Protein AF-0000000070242923 (afdb_homodimer)

Radius of gyration: 23.56 Å; Cα contacts (8 Å, |Δi|>4): 677; chains: 2; bounding box: 74×66×50 Å

Nearest PDB structures (foldseek):
  8t3s-assembly1_R  TM=3.507E-01  e=3.062E+00  Homo sapiens
  8zfj-assembly1_R  TM=3.403E-01  e=3.062E+00  Escherichia coli
  8gy7-assembly1_R  TM=2.812E-01  e=2.152E+00  Homo sapiens
  8t3s-assembly1_R  TM=3.509E-01  e=3.066E+00  Homo sapiens
  8zfj-assembly1_R  TM=3.403E-01  e=3.066E+00  Escherichia coli

Sequence (464 aa):
MNLRRYLESDVPRDDLPWYLAPLPAALENLALNLAWLVVAVNLAGTAFGFYYYSPQLAQTPVEMWVFVPDSPMATLFMALALASWKLGRPQQWLIALAFFGNIILGGWTVWVHLAFWEQFSYLHPAMRQFLIWSHAAMVAQAFLLHRIGDFSPWAVGAATLWYGVDTTVDYFIPVRGDLHHTFLPADREAAMFLGADALGVAAAGAVLLFVVSVYLALTTHVATLRQRSTAAMNLRRYLESDVPRDDLPWYLAPLPAALENLALNLAWLVVAVNLAGTAFGFYYYSPQLAQTPVEMWVFVPDSPMATLFMALALASWKLGRPQQWLIALAFFGNIILGGWTVWVHLAFWEQFSYLHPAMRQFLIWSHAAMVAQAFLLHRIGDFSPWAVGAATLWYGVDTTVDYFIPVRGDLHHTFLPADREAAMFLGADALGVAAAGAVLLFVVSVYLALTTHVATLRQRSTAA

Organism: Natronomonas pharaonis (strain ATCC 35678 / DSM 2160 / CIP 103997 / JCM 8858 / NBRC 14720 / NCIMB 2260 / Gabara) (NCBI:txid348780)

Secondary structure (DSSP, 8-state):
--HHHHT--SS------TTTS-S-HHHHHHHHHTHHHHHHHHHHHHHHHHHHTHHHHHTS-GGGGGGS-HHHHHHHHHHHHHHHHHTT---HHHHHHHHHHIIIIIHHHHHHHHHTTTTTTTS-HHHHHHHHHHHHHHHHHHTTGGGT----HHHHHHHHHHHHHHHHHHHT--SSSS--SPPPSS-TT-B-GGG-BHHHHHHHHHHHHHHHHHHHHHHHHHHHHHHHHHH-/--HHHHT--SS------TTTS-S-HHHHHHHHHTHHHHHHHHHHHHHHHHHHTHHHHHTS-GGGGGGS-HHHHHHHHHHHHHHHHHTT---HHHHHHHHHHIIIIIHHHHHHHHHTTTGGGGS-HHHHHHHHHHHHHHHHHHTTGGGT----HHHHHHHHHHHHHHHHHHHT--SSSS--SPPPSS-TT-B-GGG-BHHHHHHHHHHHHHHHHHHHHHHHHHHHHHHHHHH-

Foldseek 3Di:
DPLVVQQDDPQDDDPDPCVLQVDDSSVLSNCLSVVLVLLVVLQVVLVVQCVVQVVVLVVDPPVCNVLASQLSVLSNLSSVQSVCLVVPHHDLLSLLLNLLSLQQVLQLQLQQCVQCVVLCVVDDPVVSVCSNVVSVVSNNVNSSSLRRYALDPVSNVSNLVVLVVSLCCQQPNVVPDHRRHHDHSDDQQCAGPPRHGSSRSSSVSNVVSNVVSSVSRVVSNVSVVVSVVVVD/DPLVVQQDDPQDDDPDPCVLQVDDSSVLSNCLSVVLVLLVVLQVVLVVQCVVQVVVLVVDPPVCNVLASQLSVLSNLSSVQSVCLVVPHHDLLSLLLNLLSLQQVLQLQLQQCVQCVVLCVVDDPVVSVCSNVVSVVSNNVNSSSLRRYALDPVSNVSNLVVLVVSLCCQQPNVVPDHRRHHDHSDDQQCAGPPRHGSSRSSSVSNVVSNVVSSVSRVVSNVSVVVRVVVVD

InterPro domains:
  IPR009845 Protein of unknown function DUF1405 [PF07187] (45-217)
  IPR009845 Protein of unknown function DUF1405 [PTHR40042] (16-226)

Solvent-accessible surface area (backbone atoms only — not comparable to full-atom values): 23630 Å² total; per-residue (Å²): 129,70,65,67,65,41,42,51,62,89,63,66,76,81,94,60,60,56,91,69,42,70,68,56,66,47,58,47,18,35,47,60,70,38,36,70,56,52,27,49,51,22,44,52,48,18,54,52,34,51,60,69,39,43,71,58,52,74,74,42,59,75,90,54,48,88,58,45,54,55,55,22,48,14,29,39,31,40,21,51,26,54,49,30,40,77,70,72,54,54,45,40,47,43,41,27,35,12,34,41,31,14,37,23,41,12,45,30,50,36,49,47,53,60,76,37,47,73,56,48,62,83,49,56,68,67,57,50,52,48,52,37,51,55,21,48,47,32,32,56,55,29,55,50,47,69,58,68,45,58,40,45,63,68,21,42,47,53,28,48,52,54,52,50,51,44,51,30,26,27,68,22,39,25,62,62,81,55,59,36,48,75,86,63,76,57,58,54,76,38,80,47,73,50,72,11,26,40,43,24,54,52,44,41,46,41,52,52,34,46,44,49,38,55,51,50,41,44,46,45,34,48,54,52,52,51,52,54,57,68,74,99,130,69,65,68,64,40,42,50,62,89,65,67,77,79,92,60,59,56,90,69,41,69,66,55,67,48,57,48,19,34,47,60,70,39,38,68,57,52,26,49,52,23,46,53,47,19,54,52,34,51,60,70,39,43,70,59,53,74,74,42,60,74,92,54,48,86,58,44,54,54,54,20,49,15,29,38,30,41,21,50,28,53,48,30,38,77,70,73,54,56,45,39,46,43,41,28,36,13,34,40,28,15,37,23,41,12,44,30,50,36,49,46,54,61,76,37,46,74,54,48,62,84,51,56,67,67,59,49,50,47,52,37,52,56,21,48,47,32,32,56,55,28,54,48,47,68,58,68,47,56,40,43,65,70,21,42,48,53,28,48,53,53,52,50,53,43,50,30,28,26,69,22,38,24,63,63,81,55,60,36,49,72,86,63,75,57,57,52,77,38,80,46,72,48,72,10,25,41,45,23,54,53,43,40,47,40,52,52,35,46,46,48,38,56,52,51,40,44,46,45,34,48,53,52,53,52,51,54,57,68,72,98

Structure (mmCIF, N/CA/C/O backbone):
data_AF-0000000070242923-model_v1
#
loop_
_entity.id
_entity.type
_entity.pdbx_description
1 polymer 'DUF1405 family protein'
#
loop_
_atom_site.group_PDB
_atom_site.id
_atom_site.type_symbol
_atom_site.label_atom_id
_atom_site.label_alt_id
_atom_site.label_comp_id
_atom_site.label_asym_id
_atom_site.label_entity_id
_atom_site.label_seq_id
_atom_site.pdbx_PDB_ins_code
_atom_site.Cartn_x
_atom_site.Cartn_y
_atom_site.Cartn_z
_atom_site.occupancy
_atom_site.B_iso_or_equiv
_atom_site.auth_seq_id
_atom_site.auth_comp_id
_atom_site.auth_asym_id
_atom_site.auth_atom_id
_atom_site.pdbx_PDB_model_num
ATOM 1 N N . MET A 1 1 ? 14.992 36.062 25.156 1 42.72 1 MET A N 1
ATOM 2 C CA . MET A 1 1 ? 14.039 35.656 24.125 1 42.72 1 MET A CA 1
ATOM 3 C C . MET A 1 1 ? 13.086 34.594 24.656 1 42.72 1 MET A C 1
ATOM 5 O O . MET A 1 1 ? 13.516 33.531 25.156 1 42.72 1 MET A O 1
ATOM 9 N N . ASN A 1 2 ? 11.961 34.844 25.125 1 51.62 2 ASN A N 1
ATOM 10 C CA . ASN A 1 2 ? 11.023 34.031 25.906 1 51.62 2 ASN A CA 1
ATOM 11 C C . ASN A 1 2 ? 10.617 32.75 25.156 1 51.62 2 ASN A C 1
ATOM 13 O O . ASN A 1 2 ? 9.852 32.812 24.188 1 51.62 2 ASN A O 1
ATOM 17 N N . LEU A 1 3 ? 11.438 31.734 25.203 1 61.19 3 LEU A N 1
ATOM 18 C CA . LEU A 1 3 ? 11.273 30.406 24.641 1 61.19 3 LEU A CA 1
ATOM 19 C C . LEU A 1 3 ? 9.828 29.938 24.734 1 61.19 3 LEU A C 1
ATOM 21 O O . LEU A 1 3 ? 9.344 29.219 23.859 1 61.19 3 LEU A O 1
ATOM 25 N N . ARG A 1 4 ? 9.148 30.391 25.75 1 62.84 4 ARG A N 1
ATOM 26 C CA . ARG A 1 4 ? 7.766 29.984 25.984 1 62.84 4 ARG A CA 1
ATOM 27 C C . ARG A 1 4 ? 6.859 30.438 24.844 1 62.84 4 ARG A C 1
ATOM 29 O O . ARG A 1 4 ? 5.895 29.75 24.5 1 62.84 4 ARG A O 1
ATOM 36 N N . ARG A 1 5 ? 7.168 31.578 24.359 1 69.19 5 ARG A N 1
ATOM 37 C CA . ARG A 1 5 ? 6.352 32.125 23.281 1 69.19 5 ARG A CA 1
ATOM 38 C C . ARG A 1 5 ? 6.418 31.25 22.031 1 69.19 5 ARG A C 1
ATOM 40 O O . ARG A 1 5 ? 5.445 31.141 21.281 1 69.19 5 ARG A O 1
ATOM 47 N N . TYR A 1 6 ? 7.574 30.547 21.891 1 74.19 6 TYR A N 1
ATOM 48 C CA . TYR A 1 6 ? 7.773 29.703 20.719 1 74.19 6 TYR A CA 1
ATOM 49 C C . TYR A 1 6 ? 7.105 28.344 20.906 1 74.19 6 TYR A C 1
ATOM 51 O O . TYR A 1 6 ? 6.918 27.594 19.938 1 74.19 6 TYR A O 1
ATOM 59 N N . LEU A 1 7 ? 6.652 28.078 22.016 1 78.62 7 LEU A N 1
ATOM 60 C CA . LEU A 1 7 ? 6.082 26.766 22.312 1 78.62 7 LEU A CA 1
ATOM 61 C C . LEU A 1 7 ? 4.559 26.797 22.25 1 78.62 7 LEU A C 1
ATOM 63 O O . LEU A 1 7 ? 3.896 25.781 22.422 1 78.62 7 LEU A O 1
ATOM 67 N N . GLU A 1 8 ? 4.016 27.953 21.953 1 80 8 GLU A N 1
ATOM 68 C CA . GLU A 1 8 ? 2.582 28.109 21.719 1 80 8 GLU A CA 1
ATOM 69 C C . GLU A 1 8 ? 2.303 28.5 20.281 1 80 8 GLU A C 1
ATOM 71 O O . GLU A 1 8 ? 3.158 29.094 19.609 1 80 8 GLU A O 1
ATOM 76 N N . SER A 1 9 ? 1.27 28.016 19.672 1 79.62 9 SER A N 1
ATOM 77 C CA . SER A 1 9 ? 0.929 28.328 18.297 1 79.62 9 SER A CA 1
ATOM 78 C C . SER A 1 9 ? -0.563 28.609 18.141 1 79.62 9 SER A C 1
ATOM 80 O O . SER A 1 9 ? -1.382 28.047 18.875 1 79.62 9 SER A O 1
ATOM 82 N N . ASP A 1 10 ? -0.846 29.484 17.219 1 81.06 10 ASP A N 1
ATOM 83 C CA . ASP A 1 10 ? -2.238 29.781 16.891 1 81.06 10 ASP A CA 1
ATOM 84 C C . ASP A 1 10 ? -2.799 28.797 15.883 1 81.06 10 ASP A C 1
ATOM 86 O O . ASP A 1 10 ? -3.992 28.812 15.57 1 81.06 10 ASP A O 1
ATOM 90 N N . VAL A 1 11 ? -1.948 28 15.445 1 82.81 11 VAL A N 1
ATOM 91 C CA . VAL A 1 11 ? -2.404 27 14.5 1 82.81 11 VAL A CA 1
ATOM 92 C C . VAL A 1 11 ? -3.201 25.922 15.234 1 82.81 11 VAL A C 1
ATOM 94 O O . VAL A 1 11 ? -2.727 25.359 16.219 1 82.81 11 VAL A O 1
ATOM 97 N N . PRO A 1 12 ? -4.438 25.656 14.859 1 80.56 12 PRO A N 1
ATOM 98 C CA . PRO A 1 12 ? -5.281 24.672 15.547 1 80.56 12 PRO A CA 1
ATOM 99 C C . PRO A 1 12 ? -4.648 23.281 15.602 1 80.56 12 PRO A C 1
ATOM 101 O O . PRO A 1 12 ? -3.928 22.891 14.68 1 80.56 12 PRO A O 1
ATOM 104 N N . ARG A 1 13 ? -4.828 22.672 16.719 1 82.56 13 ARG A N 1
ATOM 105 C CA . ARG A 1 13 ? -4.406 21.281 16.891 1 82.56 13 ARG A CA 1
ATOM 106 C C . ARG A 1 13 ? -5.602 20.375 17.188 1 82.56 13 ARG A C 1
ATOM 108 O O . ARG A 1 13 ? -6.215 20.484 18.25 1 82.56 13 ARG A O 1
ATOM 115 N N . ASP A 1 14 ? -5.879 19.5 16.234 1 82.75 14 ASP A N 1
ATOM 116 C CA . ASP A 1 14 ? -6.957 18.531 16.438 1 82.75 14 ASP A CA 1
ATOM 117 C C . ASP A 1 14 ? -6.586 17.5 17.5 1 82.75 14 ASP A C 1
ATOM 119 O O . ASP A 1 14 ? -5.402 17.219 17.703 1 82.75 14 ASP A O 1
ATOM 123 N N . ASP A 1 15 ? -7.602 17.062 18.188 1 88.19 15 ASP A N 1
ATOM 124 C CA . ASP A 1 15 ? -7.406 15.977 19.141 1 88.19 15 ASP A CA 1
ATOM 125 C C . ASP A 1 15 ? -7.398 14.625 18.438 1 88.19 15 ASP A C 1
ATOM 127 O O . ASP A 1 15 ? -8.422 13.945 18.375 1 88.19 15 ASP A O 1
ATOM 131 N N . LEU A 1 16 ? -6.262 14.258 17.969 1 93.19 16 LEU A N 1
ATOM 132 C CA . LEU A 1 16 ? -6.078 13.016 17.219 1 93.19 16 LEU A CA 1
ATOM 133 C C . LEU A 1 16 ? -5.48 11.93 18.109 1 93.19 16 LEU A C 1
ATOM 135 O O . LEU A 1 16 ? -4.801 12.234 19.094 1 93.19 16 LEU A O 1
ATOM 139 N N . PRO A 1 17 ? -5.789 10.688 17.828 1 92.56 17 PRO A N 1
ATOM 140 C CA . PRO A 1 17 ? -5.074 9.617 18.531 1 92.56 17 PRO A CA 1
ATOM 141 C C . PRO A 1 17 ? -3.559 9.766 18.438 1 92.56 17 PRO A C 1
ATOM 143 O O . PRO A 1 17 ? -3.041 10.273 17.453 1 92.56 17 PRO A O 1
ATOM 146 N N . TRP A 1 18 ? -2.846 9.219 19.406 1 92.56 18 TRP A N 1
ATOM 147 C CA . TRP A 1 18 ? -1.409 9.438 19.531 1 92.56 18 TRP A CA 1
ATOM 148 C C . TRP A 1 18 ? -0.664 8.875 18.328 1 92.56 18 TRP A C 1
ATOM 150 O O . TRP A 1 18 ? 0.379 9.406 17.922 1 92.56 18 TRP A O 1
ATOM 160 N N . TYR A 1 19 ? -1.138 7.836 17.703 1 92.62 19 TYR A N 1
ATOM 161 C CA . TYR A 1 19 ? -0.414 7.195 16.609 1 92.62 19 TYR A CA 1
ATOM 162 C C . TYR A 1 19 ? -0.575 7.977 15.305 1 92.62 19 TYR A C 1
ATOM 164 O O . TYR A 1 19 ? 0.178 7.773 14.352 1 92.62 19 TYR A O 1
ATOM 172 N N . LEU A 1 20 ? -1.509 8.883 15.234 1 95.94 20 LEU A N 1
ATOM 173 C CA . LEU A 1 20 ? -1.699 9.766 14.086 1 95.94 20 LEU A CA 1
ATOM 174 C C . LEU A 1 20 ? -0.987 11.102 14.305 1 95.94 20 LEU A C 1
ATOM 176 O O . LEU A 1 20 ? -0.691 11.812 13.336 1 95.94 20 LEU A O 1
ATOM 180 N N . ALA A 1 21 ? -0.837 11.469 15.555 1 95.44 21 ALA A N 1
ATOM 181 C CA . ALA A 1 21 ? -0.146 12.688 15.969 1 95.44 21 ALA A CA 1
ATOM 182 C C . ALA A 1 21 ? 0.831 12.406 17.109 1 95.44 21 ALA A C 1
ATOM 184 O O . ALA A 1 21 ? 0.65 12.891 18.219 1 95.44 21 ALA A O 1
ATOM 185 N N . PRO A 1 22 ? 1.907 11.766 16.719 1 95.75 22 PRO A N 1
ATOM 186 C CA . PRO A 1 22 ? 2.805 11.258 17.75 1 95.75 22 PRO A CA 1
ATOM 187 C C . PRO A 1 22 ? 3.713 12.344 18.328 1 95.75 22 PRO A C 1
ATOM 189 O O . PRO A 1 22 ? 4.332 12.148 19.375 1 95.75 22 PRO A O 1
ATOM 192 N N . LEU A 1 23 ? 3.873 13.484 17.703 1 96.19 23 LEU A N 1
ATOM 193 C CA . LEU A 1 23 ? 4.77 14.531 18.172 1 96.19 23 LEU A CA 1
ATOM 194 C C . LEU A 1 23 ? 4.133 15.305 19.328 1 96.19 23 LEU A C 1
ATOM 196 O O . LEU A 1 23 ? 2.943 15.625 19.281 1 96.19 23 LEU A O 1
ATOM 200 N N . PRO A 1 24 ? 4.934 15.617 20.375 1 94.94 24 PRO A N 1
ATOM 201 C CA . PRO A 1 24 ? 4.41 16.516 21.406 1 94.94 24 PRO A CA 1
ATOM 202 C C . PRO A 1 24 ? 3.982 17.859 20.859 1 94.94 24 PRO A C 1
ATOM 204 O O . PRO A 1 24 ? 4.637 18.406 19.969 1 94.94 24 PRO A O 1
ATOM 207 N N . ALA A 1 25 ? 2.912 18.406 21.422 1 93.31 25 ALA A N 1
ATOM 208 C CA . ALA A 1 25 ? 2.355 19.688 20.969 1 93.31 25 ALA A CA 1
ATOM 209 C C . ALA A 1 25 ? 3.416 20.781 20.969 1 93.31 25 ALA A C 1
ATOM 211 O O . ALA A 1 25 ? 3.469 21.594 20.047 1 93.31 25 ALA A O 1
ATOM 212 N N . ALA A 1 26 ? 4.254 20.781 21.984 1 93.88 26 ALA A N 1
ATOM 213 C CA . ALA A 1 26 ? 5.289 21.797 22.109 1 93.88 26 ALA A CA 1
ATOM 214 C C . ALA A 1 26 ? 6.254 21.75 20.938 1 93.88 26 ALA A C 1
ATOM 216 O O . ALA A 1 26 ? 6.684 22.797 20.438 1 93.88 26 ALA A O 1
ATOM 217 N N . LEU A 1 27 ? 6.598 20.562 20.547 1 95.19 27 LEU A N 1
ATOM 218 C CA . LEU A 1 27 ? 7.52 20.391 19.422 1 95.19 27 LEU A CA 1
ATOM 219 C C . LEU A 1 27 ? 6.867 20.812 18.109 1 95.19 27 LEU A C 1
ATOM 221 O O . LEU A 1 27 ? 7.512 21.438 17.266 1 95.19 27 LEU A O 1
ATOM 225 N N . GLU A 1 28 ? 5.656 20.453 17.906 1 95.75 28 GLU A N 1
ATOM 226 C CA . GLU A 1 28 ? 4.926 20.891 16.719 1 95.75 28 GLU A CA 1
ATOM 227 C C . GLU A 1 28 ? 4.848 22.422 16.656 1 95.75 28 GLU A C 1
ATOM 229 O O . GLU A 1 28 ? 5.074 23.016 15.602 1 95.75 28 GLU A O 1
ATOM 234 N N . ASN A 1 29 ? 4.512 23.031 17.781 1 95.44 29 ASN A N 1
ATOM 235 C CA . ASN A 1 29 ? 4.406 24.484 17.844 1 95.44 29 ASN A CA 1
ATOM 236 C C . ASN A 1 29 ? 5.742 25.156 17.531 1 95.44 29 ASN A C 1
ATOM 238 O O . ASN A 1 29 ? 5.785 26.156 16.812 1 95.44 29 ASN A O 1
ATOM 242 N N . LEU A 1 30 ? 6.734 24.594 18.125 1 95.38 30 LEU A N 1
ATOM 243 C CA . LEU A 1 30 ? 8.07 25.125 17.859 1 95.38 30 LEU A CA 1
ATOM 244 C C . LEU A 1 30 ? 8.391 25.047 16.359 1 95.38 30 LEU A C 1
ATOM 246 O O . LEU A 1 30 ? 8.875 26.016 15.781 1 95.38 30 LEU A O 1
ATOM 250 N N . ALA A 1 31 ? 8.164 23.938 15.734 1 96.12 31 ALA A N 1
ATOM 251 C CA . ALA A 1 31 ? 8.438 23.734 14.32 1 96.12 31 ALA A CA 1
ATOM 252 C C . ALA A 1 31 ? 7.621 24.703 13.461 1 96.12 31 ALA A C 1
ATOM 254 O O . ALA A 1 31 ? 8.125 25.25 12.477 1 96.12 31 ALA A O 1
ATOM 255 N N . LEU A 1 32 ? 6.418 24.906 13.844 1 95.62 32 LEU A N 1
ATOM 256 C CA . LEU A 1 32 ? 5.543 25.797 13.094 1 95.62 32 LEU A CA 1
ATOM 257 C C . LEU A 1 32 ? 6.016 27.25 13.219 1 95.62 32 LEU A C 1
ATOM 259 O O . LEU A 1 32 ? 5.984 28 12.242 1 95.62 32 LEU A O 1
ATOM 263 N N . ASN A 1 33 ? 6.406 27.578 14.414 1 95.44 33 ASN A N 1
ATOM 264 C CA . ASN A 1 33 ? 6.906 28.938 14.641 1 95.44 33 ASN A CA 1
ATOM 265 C C . ASN A 1 33 ? 8.219 29.188 13.898 1 95.44 33 ASN A C 1
ATOM 267 O O . ASN A 1 33 ? 8.5 30.297 13.477 1 95.44 33 ASN A O 1
ATOM 271 N N . LEU A 1 34 ? 8.977 28.125 13.727 1 96.69 34 LEU A N 1
ATOM 272 C CA . LEU A 1 34 ? 10.242 28.219 13.016 1 96.69 34 LEU A CA 1
ATOM 273 C C . LEU A 1 34 ? 10.133 27.594 11.625 1 96.69 34 LEU A C 1
ATOM 275 O O . LEU A 1 34 ? 11.078 26.953 11.156 1 96.69 34 LEU A O 1
ATOM 279 N N . ALA A 1 35 ? 9.055 27.719 11.047 1 96.94 35 ALA A N 1
ATOM 280 C CA . ALA A 1 35 ? 8.742 27.016 9.805 1 96.94 35 ALA A CA 1
ATOM 281 C C . ALA A 1 35 ? 9.75 27.359 8.711 1 96.94 35 ALA A C 1
ATOM 283 O O . ALA A 1 35 ? 10.141 26.484 7.934 1 96.94 35 ALA A O 1
ATOM 284 N N . TRP A 1 36 ? 10.172 28.625 8.617 1 98.25 36 TRP A N 1
ATOM 285 C CA . TRP A 1 36 ? 11.117 29 7.574 1 98.25 36 TRP A CA 1
ATOM 286 C C . TRP A 1 36 ? 12.477 28.344 7.812 1 98.25 36 TRP A C 1
ATOM 288 O O . TRP A 1 36 ? 13.203 28.047 6.863 1 98.25 36 TRP A O 1
ATOM 298 N N . LEU A 1 37 ? 12.812 28.188 9.031 1 98.31 37 LEU A N 1
ATOM 299 C CA . LEU A 1 37 ? 14.039 27.438 9.336 1 98.31 37 LEU A CA 1
ATOM 300 C C . LEU A 1 37 ? 13.898 25.984 8.906 1 98.31 37 LEU A C 1
ATOM 302 O O . LEU A 1 37 ? 14.836 25.406 8.359 1 98.31 37 LEU A O 1
ATOM 306 N N . VAL A 1 38 ? 12.742 25.391 9.18 1 98.44 38 VAL A N 1
ATOM 307 C CA . VAL A 1 38 ? 12.484 24.016 8.766 1 98.44 38 VAL A CA 1
ATOM 308 C C . VAL A 1 38 ? 12.562 23.906 7.242 1 98.44 38 VAL A C 1
ATOM 310 O O . VAL A 1 38 ? 13.141 22.953 6.703 1 98.44 38 VAL A O 1
ATOM 313 N N . VAL A 1 39 ? 12.008 24.891 6.551 1 98.81 39 VAL A N 1
ATOM 314 C CA . VAL A 1 39 ? 12.094 24.953 5.094 1 98.81 39 VAL A CA 1
ATOM 315 C C . VAL A 1 39 ? 13.555 24.969 4.66 1 98.81 39 VAL A C 1
ATOM 317 O O . VAL A 1 39 ? 13.961 24.203 3.781 1 98.81 39 VAL A O 1
ATOM 320 N N . ALA A 1 40 ? 14.367 25.797 5.285 1 98.81 40 ALA A N 1
ATOM 321 C CA . ALA A 1 40 ? 15.781 25.938 4.93 1 98.81 40 ALA A CA 1
ATOM 322 C C . ALA A 1 40 ? 16.531 24.625 5.148 1 98.81 40 ALA A C 1
ATOM 324 O O . ALA A 1 40 ? 17.359 24.234 4.324 1 98.81 40 ALA A O 1
ATOM 325 N N . VAL A 1 41 ? 16.266 24 6.242 1 98.56 41 VAL A N 1
ATOM 326 C CA . VAL A 1 41 ? 16.906 22.734 6.566 1 98.56 41 VAL A CA 1
ATOM 327 C C . VAL A 1 41 ? 16.531 21.688 5.527 1 98.56 41 VAL A C 1
ATOM 329 O O . VAL A 1 41 ? 17.391 20.922 5.07 1 98.56 41 VAL A O 1
ATOM 332 N N . ASN A 1 42 ? 15.289 21.594 5.121 1 98.88 42 ASN A N 1
ATOM 333 C CA . ASN A 1 42 ? 14.852 20.641 4.102 1 98.88 42 ASN A CA 1
ATOM 334 C C . ASN A 1 42 ? 15.477 20.953 2.744 1 98.88 42 ASN A C 1
ATOM 336 O O . ASN A 1 42 ? 15.844 20.047 2.004 1 98.88 42 ASN A O 1
ATOM 340 N N . LEU A 1 43 ? 15.617 22.234 2.416 1 98.81 43 LEU A N 1
ATOM 341 C CA . LEU A 1 43 ? 16.25 22.609 1.158 1 98.81 43 LEU A CA 1
ATOM 342 C C . LEU A 1 43 ? 17.734 22.234 1.169 1 98.81 43 LEU A C 1
ATOM 344 O O . LEU A 1 43 ? 18.266 21.797 0.151 1 98.81 43 LEU A O 1
ATOM 348 N N . ALA A 1 44 ? 18.391 22.5 2.324 1 98.56 44 ALA A N 1
ATOM 349 C CA . ALA A 1 44 ? 19.766 22.062 2.469 1 98.56 44 ALA A CA 1
ATOM 350 C C . ALA A 1 44 ? 19.891 20.547 2.289 1 98.56 44 ALA A C 1
ATOM 352 O O . ALA A 1 44 ? 20.812 20.062 1.625 1 98.56 44 ALA A O 1
ATOM 353 N N . GLY A 1 45 ? 18.953 19.812 2.914 1 97.94 45 GLY A N 1
ATOM 354 C CA . GLY A 1 45 ? 18.922 18.375 2.715 1 97.94 45 GLY A CA 1
ATOM 355 C C . GLY A 1 45 ? 18.672 17.969 1.27 1 97.94 45 GLY A C 1
ATOM 356 O O . GLY A 1 45 ? 19.266 17.016 0.777 1 97.94 45 GLY A O 1
ATOM 357 N N . THR A 1 46 ? 17.797 18.672 0.58 1 98.62 46 THR A N 1
ATOM 358 C CA . THR A 1 46 ? 17.531 18.438 -0.835 1 98.62 46 THR A CA 1
ATOM 359 C C . THR A 1 46 ? 18.797 18.594 -1.661 1 98.62 46 THR A C 1
ATOM 361 O O . THR A 1 46 ? 19.156 17.719 -2.447 1 98.62 46 THR A O 1
ATOM 364 N N . ALA A 1 47 ? 19.5 19.688 -1.434 1 98.19 47 ALA A N 1
ATOM 365 C CA . ALA A 1 47 ? 20.734 19.953 -2.166 1 98.19 47 ALA A CA 1
ATOM 366 C C . ALA A 1 47 ? 21.781 18.859 -1.898 1 98.19 47 ALA A C 1
ATOM 368 O O . ALA A 1 47 ? 22.391 18.344 -2.83 1 98.19 47 ALA A O 1
ATOM 369 N N . PHE A 1 48 ? 21.969 18.578 -0.655 1 96.56 48 PHE A N 1
ATOM 370 C CA . PHE A 1 48 ? 22.906 17.516 -0.285 1 96.56 48 PHE A CA 1
ATOM 371 C C . PHE A 1 48 ? 22.5 16.188 -0.911 1 96.56 48 PHE A C 1
ATOM 373 O O . PHE A 1 48 ? 23.359 15.422 -1.362 1 96.56 48 PHE A O 1
ATOM 380 N N . GLY A 1 49 ? 21.219 15.922 -0.895 1 96.25 49 GLY A N 1
ATOM 381 C CA . GLY A 1 49 ? 20.734 14.688 -1.479 1 96.25 49 GLY A CA 1
ATOM 382 C C . GLY A 1 49 ? 21.016 14.57 -2.963 1 96.25 49 GLY A C 1
ATOM 383 O O . GLY A 1 49 ? 21.453 13.516 -3.434 1 96.25 49 GLY A O 1
ATOM 384 N N . PHE A 1 50 ? 20.734 15.633 -3.693 1 97.12 50 PHE A N 1
ATOM 385 C CA . PHE A 1 50 ? 21.031 15.609 -5.121 1 97.12 50 PHE A CA 1
ATOM 386 C C . PHE A 1 50 ? 22.516 15.375 -5.367 1 97.12 50 PHE A C 1
ATOM 388 O O . PHE A 1 50 ? 22.906 14.672 -6.301 1 97.12 50 PHE A O 1
ATOM 395 N N . TYR A 1 51 ? 23.328 15.984 -4.543 1 96.06 51 TYR A N 1
ATOM 396 C CA . TYR A 1 51 ? 24.75 15.727 -4.621 1 96.06 51 TYR A CA 1
ATOM 397 C C . TYR A 1 51 ? 25.062 14.258 -4.348 1 96.06 51 TYR A C 1
ATOM 399 O O . TYR A 1 51 ? 25.828 13.633 -5.082 1 96.06 51 TYR A O 1
ATOM 407 N N . TYR A 1 52 ? 24.453 13.703 -3.307 1 93.44 52 TYR A N 1
ATOM 408 C CA . TYR A 1 52 ? 24.656 12.312 -2.912 1 93.44 52 TYR A CA 1
ATOM 409 C C . TYR A 1 52 ? 24.266 11.367 -4.039 1 93.44 52 TYR A C 1
ATOM 411 O O . TYR A 1 52 ? 24.891 10.32 -4.227 1 93.44 52 TYR A O 1
ATOM 419 N N . TYR A 1 53 ? 23.234 11.703 -4.828 1 96.88 53 TYR A N 1
ATOM 420 C CA . TYR A 1 53 ? 22.688 10.836 -5.859 1 96.88 53 TYR A CA 1
ATOM 421 C C . TYR A 1 53 ? 23.422 11.023 -7.184 1 96.88 53 TYR A C 1
ATOM 423 O O . TYR A 1 53 ? 23.125 10.336 -8.164 1 96.88 53 TYR A O 1
ATOM 431 N N . SER A 1 54 ? 24.406 11.875 -7.281 1 97.25 54 SER A N 1
ATOM 432 C CA . SER A 1 54 ? 25.047 12.242 -8.539 1 97.25 54 SER A CA 1
ATOM 433 C C . SER A 1 54 ? 25.641 11.016 -9.227 1 97.25 54 SER A C 1
ATOM 435 O O . SER A 1 54 ? 25.5 10.844 -10.438 1 97.25 54 SER A O 1
ATOM 437 N N . PRO A 1 55 ? 26.328 10.086 -8.516 1 96.94 55 PRO A N 1
ATOM 438 C CA . PRO A 1 55 ? 26.844 8.898 -9.203 1 96.94 55 PRO A CA 1
ATOM 439 C C . PRO A 1 55 ? 25.734 8.031 -9.789 1 96.94 55 PRO A C 1
ATOM 441 O O . PRO A 1 55 ? 25.891 7.496 -10.898 1 96.94 55 PRO A O 1
ATOM 444 N N . GLN A 1 56 ? 24.641 7.875 -9.055 1 97.44 56 GLN A N 1
ATOM 445 C CA . GLN A 1 56 ? 23.547 7.07 -9.57 1 97.44 56 GLN A CA 1
ATOM 446 C C . GLN A 1 56 ? 22.891 7.75 -10.773 1 97.44 56 GLN A C 1
ATOM 448 O O . GLN A 1 56 ? 22.516 7.082 -11.742 1 97.44 56 GLN A O 1
ATOM 453 N N . LEU A 1 57 ? 22.688 9.039 -10.672 1 98 57 LEU A N 1
ATOM 454 C CA . LEU A 1 57 ? 22.125 9.789 -11.789 1 98 57 LEU A CA 1
ATOM 455 C C . LEU A 1 57 ? 22.984 9.633 -13.039 1 98 57 LEU A C 1
ATOM 457 O O . LEU A 1 57 ? 22.469 9.453 -14.141 1 98 57 LEU A O 1
ATOM 461 N N . ALA A 1 58 ? 24.266 9.609 -12.883 1 97.69 58 ALA A N 1
ATOM 462 C CA . ALA A 1 58 ? 25.203 9.508 -14 1 97.69 58 ALA A CA 1
ATOM 463 C C . ALA A 1 58 ? 25.078 8.156 -14.695 1 97.69 58 ALA A C 1
ATOM 465 O O . ALA A 1 58 ? 25.391 8.031 -15.883 1 97.69 58 ALA A O 1
ATOM 466 N N . GLN A 1 59 ? 24.578 7.145 -13.969 1 97.25 59 GLN A N 1
ATOM 467 C CA . GLN A 1 59 ? 24.469 5.797 -14.516 1 97.25 59 GLN A CA 1
ATOM 468 C C . GLN A 1 59 ? 23.047 5.477 -14.938 1 97.25 59 GLN A C 1
ATOM 470 O O . GLN A 1 59 ? 22.75 4.355 -15.352 1 97.25 59 GLN A O 1
ATOM 475 N N . THR A 1 60 ? 22.109 6.457 -14.828 1 97.81 60 THR A N 1
ATOM 476 C CA . THR A 1 60 ? 20.703 6.258 -15.117 1 97.81 60 THR A CA 1
ATOM 477 C C . THR A 1 60 ? 20.281 7.016 -16.375 1 97.81 60 THR A C 1
ATOM 479 O O . THR A 1 60 ? 20.656 8.18 -16.547 1 97.81 60 THR A O 1
ATOM 482 N N . PRO A 1 61 ? 19.562 6.375 -17.312 1 97.69 61 PRO A N 1
ATOM 483 C CA . PRO A 1 61 ? 19.031 7.133 -18.453 1 97.69 61 PRO A CA 1
ATOM 484 C C . PRO A 1 61 ? 18.281 8.391 -18.031 1 97.69 61 PRO A C 1
ATOM 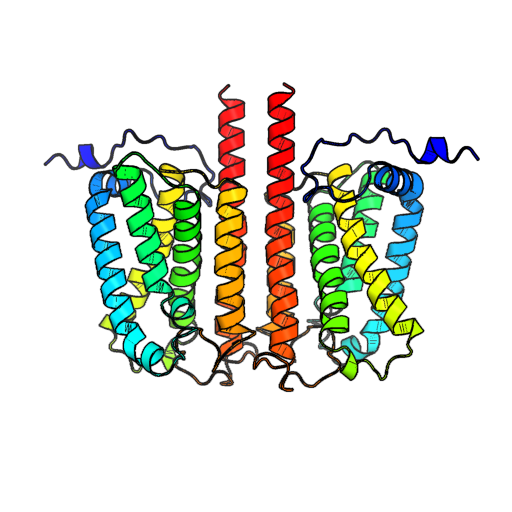486 O O . PRO A 1 61 ? 17.516 8.352 -17.062 1 97.69 61 PRO A O 1
ATOM 489 N N . VAL A 1 62 ? 18.453 9.406 -18.719 1 97.5 62 VAL A N 1
ATOM 490 C CA . VAL A 1 62 ? 17.953 10.734 -18.359 1 97.5 62 VAL A CA 1
ATOM 491 C C . VAL A 1 62 ? 16.438 10.695 -18.234 1 97.5 62 VAL A C 1
ATOM 493 O O . VAL A 1 62 ? 15.859 11.375 -17.391 1 97.5 62 VAL A O 1
ATOM 496 N N . GLU A 1 63 ? 15.789 9.836 -19.078 1 96.69 63 GLU A N 1
ATOM 497 C CA . GLU A 1 63 ? 14.336 9.758 -19.078 1 96.69 63 GLU A CA 1
ATOM 498 C C . GLU A 1 63 ? 13.812 9.25 -17.734 1 96.69 63 GLU A C 1
ATOM 500 O O . GLU A 1 63 ? 12.648 9.461 -17.391 1 96.69 63 GLU A O 1
ATOM 505 N N . MET A 1 64 ? 14.695 8.57 -16.953 1 97.88 64 MET A N 1
ATOM 506 C CA . MET A 1 64 ? 14.258 7.965 -15.695 1 97.88 64 MET A CA 1
ATOM 507 C C . MET A 1 64 ? 14.766 8.766 -14.5 1 97.88 64 MET A C 1
ATOM 509 O O . MET A 1 64 ? 14.516 8.391 -13.352 1 97.88 64 MET A O 1
ATOM 513 N N . TRP A 1 65 ? 15.367 9.961 -14.656 1 97.94 65 TRP A N 1
ATOM 514 C CA . TRP A 1 65 ? 16.031 10.742 -13.609 1 97.94 65 TRP A CA 1
ATOM 515 C C . TRP A 1 65 ? 15.039 11.148 -12.523 1 97.94 65 TRP A C 1
ATOM 517 O O . TRP A 1 65 ? 15.391 11.227 -11.344 1 97.94 65 TRP A O 1
ATOM 527 N N . VAL A 1 66 ? 13.82 11.328 -12.898 1 96.69 66 VAL A N 1
ATOM 528 C CA . VAL A 1 66 ? 12.828 11.828 -11.961 1 96.69 66 VAL A CA 1
ATOM 529 C C . VAL A 1 66 ? 12.578 10.789 -10.867 1 96.69 66 VAL A C 1
ATOM 531 O O . VAL A 1 66 ? 12.156 11.125 -9.758 1 96.69 66 VAL A O 1
ATOM 534 N N . PHE A 1 67 ? 12.93 9.516 -11.086 1 97.62 67 PHE A N 1
ATOM 535 C CA . PHE A 1 67 ? 12.625 8.43 -10.156 1 97.62 67 PHE A CA 1
ATOM 536 C C . PHE A 1 67 ? 13.836 8.086 -9.305 1 97.62 67 PHE A C 1
ATOM 538 O O . PHE A 1 67 ? 13.773 7.191 -8.461 1 97.62 67 PHE A O 1
ATOM 545 N N . VAL A 1 68 ? 14.938 8.859 -9.398 1 97.44 68 VAL A N 1
ATOM 546 C CA . VAL A 1 68 ? 16.188 8.477 -8.758 1 97.44 68 VAL A CA 1
ATOM 547 C C . VAL A 1 68 ? 16.328 9.203 -7.418 1 97.44 68 VAL A C 1
ATOM 549 O O . VAL A 1 68 ? 16.547 8.578 -6.379 1 97.44 68 VAL A O 1
ATOM 552 N N . PRO A 1 69 ? 16.188 10.555 -7.344 1 96.44 69 PRO A N 1
ATOM 553 C CA . PRO A 1 69 ? 16.406 11.273 -6.086 1 96.44 69 PRO A CA 1
ATOM 554 C C . PRO A 1 69 ? 15.219 11.172 -5.129 1 96.44 69 PRO A C 1
ATOM 556 O O . PRO A 1 69 ? 14.477 12.141 -4.953 1 96.44 69 PRO A O 1
ATOM 559 N N . ASP A 1 70 ? 15.18 10.078 -4.41 1 95.56 70 ASP A N 1
ATOM 560 C CA . ASP A 1 70 ? 14.039 9.773 -3.557 1 95.56 70 ASP A CA 1
ATOM 561 C C . ASP A 1 70 ? 13.984 10.711 -2.355 1 95.56 70 ASP A C 1
ATOM 563 O O . ASP A 1 70 ? 13.156 11.625 -2.314 1 95.56 70 ASP A O 1
ATOM 567 N N . SER A 1 71 ? 14.977 10.648 -1.486 1 96.44 71 SER A N 1
ATOM 568 C CA . SER A 1 71 ? 14.914 11.43 -0.259 1 96.44 71 SER A CA 1
ATOM 569 C C . SER A 1 71 ? 15 12.93 -0.555 1 96.44 71 SER A C 1
ATOM 571 O O . SER A 1 71 ? 14.273 13.727 0.042 1 96.44 71 SER A O 1
ATOM 573 N N . PRO A 1 72 ? 15.812 13.383 -1.563 1 97.62 72 PRO A N 1
ATOM 574 C CA . PRO A 1 72 ? 15.828 14.812 -1.878 1 97.62 72 PRO A CA 1
ATOM 575 C C . PRO A 1 72 ? 14.469 15.336 -2.344 1 97.62 72 PRO A C 1
ATOM 577 O O . PRO A 1 72 ? 14.094 16.453 -2.014 1 97.62 72 PRO A O 1
ATOM 580 N N . MET A 1 73 ? 13.773 14.57 -3.123 1 98.19 73 MET A N 1
ATOM 581 C CA . MET A 1 73 ? 12.445 15.008 -3.551 1 98.19 73 MET A CA 1
ATOM 582 C C . MET A 1 73 ? 11.492 15.07 -2.367 1 98.19 73 MET A C 1
ATOM 584 O O . MET A 1 73 ? 10.641 15.953 -2.297 1 98.19 73 MET A O 1
ATOM 588 N N . ALA A 1 74 ? 11.609 14.117 -1.484 1 98.56 74 ALA A N 1
ATOM 589 C CA . ALA A 1 74 ? 10.766 14.117 -0.294 1 98.56 74 ALA A CA 1
ATOM 590 C C . ALA A 1 74 ? 10.992 15.367 0.545 1 98.56 74 ALA A C 1
ATOM 592 O O . ALA A 1 74 ? 10.031 16.016 0.99 1 98.56 74 ALA A O 1
ATOM 593 N N . THR A 1 75 ? 12.25 15.742 0.812 1 98.75 75 THR A N 1
ATOM 594 C CA . THR A 1 75 ? 12.547 16.938 1.598 1 98.75 75 THR A CA 1
ATOM 595 C C . THR A 1 75 ? 12.156 18.203 0.835 1 98.75 75 THR A C 1
ATOM 597 O O . THR A 1 75 ? 11.75 19.188 1.438 1 98.75 75 THR A O 1
ATOM 600 N N . LEU A 1 76 ? 12.297 18.125 -0.49 1 98.88 76 LEU A N 1
ATOM 601 C CA . LEU A 1 76 ? 11.828 19.25 -1.288 1 98.88 76 LEU A CA 1
ATOM 602 C C . LEU A 1 76 ? 10.32 19.438 -1.138 1 98.88 76 LEU A C 1
ATOM 604 O O . LEU A 1 76 ? 9.844 20.562 -0.967 1 98.88 76 LEU A O 1
ATOM 608 N N . PHE A 1 77 ? 9.578 18.344 -1.231 1 98.88 77 PHE A N 1
ATOM 609 C CA . PHE A 1 77 ? 8.133 18.406 -1.053 1 98.88 77 PHE A CA 1
ATOM 610 C C . PHE A 1 77 ? 7.785 18.969 0.321 1 98.88 77 PHE A C 1
ATOM 612 O O . PHE A 1 77 ? 6.84 19.75 0.458 1 98.88 77 PHE A O 1
ATOM 619 N N . MET A 1 78 ? 8.516 18.594 1.35 1 98.81 78 MET A N 1
ATOM 620 C CA . MET A 1 78 ? 8.297 19.109 2.695 1 98.81 78 MET A CA 1
ATOM 621 C C . MET A 1 78 ? 8.516 20.625 2.738 1 98.81 78 MET A C 1
ATOM 623 O O . MET A 1 78 ? 7.688 21.359 3.271 1 98.81 78 MET A O 1
ATOM 627 N N . ALA A 1 79 ? 9.656 21.031 2.168 1 98.88 79 ALA A N 1
ATOM 628 C CA . ALA A 1 79 ? 9.969 22.469 2.127 1 98.88 79 ALA A CA 1
ATOM 629 C C . ALA A 1 79 ? 8.883 23.25 1.405 1 98.88 79 ALA A C 1
ATOM 631 O O . ALA A 1 79 ? 8.414 24.281 1.901 1 98.88 79 ALA A O 1
ATOM 632 N N . LEU A 1 80 ? 8.43 22.734 0.3 1 98.88 80 LEU A N 1
ATOM 633 C CA . LEU A 1 80 ? 7.438 23.438 -0.513 1 98.88 80 LEU A CA 1
ATOM 634 C C . LEU A 1 80 ? 6.078 23.438 0.173 1 98.88 80 LEU A C 1
ATOM 636 O O . LEU A 1 80 ? 5.324 24.406 0.071 1 98.88 80 LEU A O 1
ATOM 640 N N . ALA A 1 81 ? 5.746 22.344 0.834 1 98.62 81 ALA A N 1
ATOM 641 C CA . ALA A 1 81 ? 4.488 22.281 1.575 1 98.62 81 ALA A CA 1
ATOM 642 C C . ALA A 1 81 ? 4.449 23.328 2.682 1 98.62 81 ALA A C 1
ATOM 644 O O . ALA A 1 81 ? 3.477 24.078 2.797 1 98.62 81 ALA A O 1
ATOM 645 N N . LEU A 1 82 ? 5.484 23.422 3.463 1 98.38 82 LEU A N 1
ATOM 646 C CA . LEU A 1 82 ? 5.551 24.375 4.555 1 98.38 82 LEU A CA 1
ATOM 647 C C . LEU A 1 82 ? 5.57 25.812 4.016 1 98.38 82 LEU A C 1
ATOM 649 O O . LEU A 1 82 ? 4.902 26.688 4.559 1 98.38 82 LEU A O 1
ATOM 653 N N . ALA A 1 83 ? 6.348 26 2.949 1 98.56 83 ALA A N 1
ATOM 654 C CA . ALA A 1 83 ? 6.414 27.328 2.348 1 98.56 83 ALA A CA 1
ATOM 655 C C . ALA A 1 83 ? 5.051 27.766 1.824 1 98.56 83 ALA A C 1
ATOM 657 O O . ALA A 1 83 ? 4.637 28.906 2.023 1 98.56 83 ALA A O 1
ATOM 658 N N . SER A 1 84 ? 4.395 26.828 1.111 1 98 84 SER A N 1
ATOM 659 C CA . SER A 1 84 ? 3.074 27.156 0.581 1 98 84 SER A CA 1
ATOM 660 C C . SER A 1 84 ? 2.107 27.531 1.698 1 98 84 SER A C 1
ATOM 662 O O . SER A 1 84 ? 1.291 28.438 1.538 1 98 84 SER A O 1
ATOM 664 N N . TRP A 1 85 ? 2.166 26.812 2.77 1 97.12 85 TRP A N 1
ATOM 665 C CA . TRP A 1 85 ? 1.337 27.125 3.932 1 97.12 85 TRP A CA 1
ATOM 666 C C . TRP A 1 85 ? 1.692 28.484 4.508 1 97.12 85 TRP A C 1
ATOM 668 O O . TRP A 1 85 ? 0.806 29.297 4.793 1 97.12 85 TRP A O 1
ATOM 678 N N . LYS A 1 86 ? 2.971 28.844 4.672 1 97 86 LYS A N 1
ATOM 679 C CA . LYS A 1 86 ? 3.432 30.109 5.23 1 97 86 LYS A CA 1
ATOM 680 C C . LYS A 1 86 ? 3.047 31.281 4.328 1 97 86 LYS A C 1
ATOM 682 O O . LYS A 1 86 ? 2.867 32.406 4.805 1 97 86 LYS A O 1
ATOM 687 N N . LEU A 1 87 ? 2.914 30.953 3.117 1 97.38 87 LEU A N 1
ATOM 688 C CA . LEU A 1 87 ? 2.562 31.984 2.148 1 97.38 87 LEU A CA 1
ATOM 689 C C . LEU A 1 87 ? 1.05 32.094 2 1 97.38 87 LEU A C 1
ATOM 691 O O . LEU A 1 87 ? 0.56 32.844 1.156 1 97.38 87 LEU A O 1
ATOM 695 N N . GLY A 1 88 ? 0.274 31.328 2.689 1 95.88 88 GLY A N 1
ATOM 696 C CA . GLY A 1 88 ? -1.171 31.484 2.775 1 95.88 88 GLY A CA 1
ATOM 697 C C . GLY A 1 88 ? -1.913 30.656 1.732 1 95.88 88 GLY A C 1
ATOM 698 O O . GLY A 1 88 ? -3.109 30.859 1.515 1 95.88 88 GLY A O 1
ATOM 699 N N . ARG A 1 89 ? -1.23 29.828 1.062 1 96.25 89 ARG A N 1
ATOM 700 C CA . ARG A 1 89 ? -1.854 29.031 0.01 1 96.25 89 ARG A CA 1
ATOM 701 C C . ARG A 1 89 ? -1.479 27.562 0.144 1 96.25 89 ARG A C 1
ATOM 703 O O . ARG A 1 89 ? -0.898 26.984 -0.774 1 96.25 89 ARG A O 1
ATOM 710 N N . PRO A 1 90 ? -1.847 26.969 1.242 1 96.19 90 PRO A N 1
ATOM 711 C CA . PRO A 1 90 ? -1.487 25.562 1.416 1 96.19 90 PRO A CA 1
ATOM 712 C C . PRO A 1 90 ? -2.07 24.672 0.327 1 96.19 90 PRO A C 1
ATOM 714 O O . PRO A 1 90 ? -3.221 24.844 -0.081 1 96.19 90 PRO A O 1
ATOM 717 N N . GLN A 1 91 ? -1.258 23.797 -0.226 1 96.44 91 GLN A N 1
ATOM 718 C CA . GLN A 1 91 ? -1.647 22.859 -1.267 1 96.44 91 GLN A CA 1
ATOM 719 C C . GLN A 1 91 ? -1.77 21.438 -0.707 1 96.44 91 GLN A C 1
ATOM 721 O O . GLN A 1 91 ? -0.763 20.812 -0.376 1 96.44 91 GLN A O 1
ATOM 726 N N . GLN A 1 92 ? -2.965 20.859 -0.772 1 96.75 92 GLN A N 1
ATOM 727 C CA . GLN A 1 92 ? -3.215 19.578 -0.137 1 96.75 92 GLN A CA 1
ATOM 728 C C . GLN A 1 92 ? -2.424 18.453 -0.819 1 96.75 92 GLN A C 1
ATOM 730 O O . GLN A 1 92 ? -1.93 17.547 -0.155 1 96.75 92 GLN A O 1
ATOM 735 N N . TRP A 1 93 ? -2.385 18.5 -2.184 1 97.56 93 TRP A N 1
ATOM 736 C CA . TRP A 1 93 ? -1.645 17.469 -2.889 1 97.56 93 TRP A CA 1
ATOM 737 C C . TRP A 1 93 ? -0.161 17.516 -2.537 1 97.56 93 TRP A C 1
ATOM 739 O O . TRP A 1 93 ? 0.493 16.484 -2.422 1 97.56 93 TRP A O 1
ATOM 749 N N . LEU A 1 94 ? 0.396 18.703 -2.346 1 98.19 94 LEU A N 1
ATOM 750 C CA . LEU A 1 94 ? 1.789 18.875 -1.95 1 98.19 94 LEU A CA 1
ATOM 751 C C . LEU A 1 94 ? 2.02 18.359 -0.536 1 98.19 94 LEU A C 1
ATOM 753 O O . LEU A 1 94 ? 3.037 17.719 -0.263 1 98.19 94 LEU A O 1
ATOM 757 N N . ILE A 1 95 ? 1.063 18.625 0.31 1 98.5 95 ILE A N 1
ATOM 758 C CA . ILE A 1 95 ? 1.122 18.172 1.699 1 98.5 95 ILE A CA 1
ATOM 759 C C . ILE A 1 95 ? 1.081 16.656 1.758 1 98.5 95 ILE A C 1
ATOM 761 O O . ILE A 1 95 ? 1.856 16.031 2.488 1 98.5 95 ILE A O 1
ATOM 765 N N . ALA A 1 96 ? 0.225 16.031 0.917 1 98.81 96 ALA A N 1
ATOM 766 C CA . ALA A 1 96 ? 0.149 14.578 0.87 1 98.81 96 ALA A CA 1
ATOM 767 C C . ALA A 1 96 ? 1.44 13.977 0.318 1 98.81 96 ALA A C 1
ATOM 769 O O . ALA A 1 96 ? 1.946 12.984 0.847 1 98.81 96 ALA A O 1
ATOM 770 N N . LEU A 1 97 ? 1.996 14.57 -0.739 1 98.88 97 LEU A N 1
ATOM 771 C CA . LEU A 1 97 ? 3.254 14.102 -1.31 1 98.88 97 LEU A CA 1
ATOM 772 C C . LEU A 1 97 ? 4.379 14.18 -0.281 1 98.88 97 LEU A C 1
ATOM 774 O O . LEU A 1 97 ? 5.191 13.258 -0.177 1 98.88 97 LEU A O 1
ATOM 778 N N . ALA A 1 98 ? 4.414 15.297 0.452 1 98.88 98 ALA A N 1
ATOM 779 C CA . ALA A 1 98 ? 5.426 15.477 1.49 1 98.88 98 ALA A CA 1
ATOM 780 C C . ALA A 1 98 ? 5.266 14.438 2.598 1 98.88 98 ALA A C 1
ATOM 782 O O . ALA A 1 98 ? 6.254 13.859 3.064 1 98.88 98 ALA A O 1
ATOM 783 N N . PHE A 1 99 ? 4.051 14.227 3.004 1 98.94 99 PHE A N 1
ATOM 784 C CA . PHE A 1 99 ? 3.773 13.258 4.062 1 98.94 99 PHE A CA 1
ATOM 785 C C . PHE A 1 99 ? 4.246 11.867 3.658 1 98.94 99 PHE A C 1
ATOM 787 O O . PHE A 1 99 ? 5.008 11.227 4.387 1 98.94 99 PHE A O 1
ATOM 794 N N . PHE A 1 100 ? 3.861 11.359 2.447 1 98.94 100 PHE A N 1
ATOM 795 C CA . PHE A 1 100 ? 4.266 10.055 1.931 1 98.94 100 PHE A CA 1
ATOM 796 C C . PHE A 1 100 ? 5.781 9.969 1.806 1 98.94 100 PHE A C 1
ATOM 798 O O . PHE A 1 100 ? 6.395 9.031 2.316 1 98.94 100 PHE A O 1
ATOM 805 N N . GLY A 1 101 ? 6.309 10.953 1.156 1 98.81 101 GLY A N 1
ATOM 806 C CA . GLY A 1 101 ? 7.734 10.914 0.864 1 98.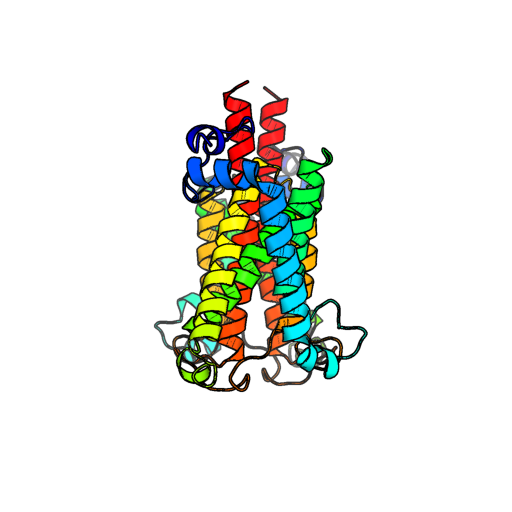81 101 GLY A CA 1
ATOM 807 C C . GLY A 1 101 ? 8.594 10.82 2.107 1 98.81 101 GLY A C 1
ATOM 808 O O . GLY A 1 101 ? 9.539 10.031 2.158 1 98.81 101 GLY A O 1
ATOM 809 N N . ASN A 1 102 ? 8.281 11.664 3.049 1 98.94 102 ASN A N 1
ATOM 810 C CA . ASN A 1 102 ? 9.102 11.688 4.258 1 98.94 102 ASN A CA 1
ATOM 811 C C . ASN A 1 102 ? 8.938 10.406 5.066 1 98.94 102 ASN A C 1
ATOM 813 O O . ASN A 1 102 ? 9.898 9.922 5.672 1 98.94 102 ASN A O 1
ATOM 817 N N . ILE A 1 103 ? 7.754 9.805 5.066 1 98.88 103 ILE A N 1
ATOM 818 C CA . ILE A 1 103 ? 7.559 8.555 5.789 1 98.88 103 ILE A CA 1
ATOM 819 C C . ILE A 1 103 ? 8.234 7.41 5.031 1 98.88 103 ILE A C 1
ATOM 821 O O . ILE A 1 103 ? 8.992 6.633 5.617 1 98.88 103 ILE A O 1
ATOM 825 N N . ILE A 1 104 ? 8.016 7.305 3.736 1 98.88 104 ILE A N 1
ATOM 826 C CA . ILE A 1 104 ? 8.5 6.184 2.941 1 98.88 104 ILE A CA 1
ATOM 827 C C . ILE A 1 104 ? 10.023 6.242 2.848 1 98.88 104 ILE A C 1
ATOM 829 O O . ILE A 1 104 ? 10.711 5.297 3.242 1 98.88 104 ILE A O 1
ATOM 833 N N . LEU A 1 105 ? 10.523 7.371 2.41 1 98.69 105 LEU A N 1
ATOM 834 C CA . LEU A 1 105 ? 11.938 7.438 2.051 1 98.69 105 LEU A CA 1
ATOM 835 C C . LEU A 1 105 ? 12.797 7.699 3.281 1 98.69 105 LEU A C 1
ATOM 837 O O . LEU A 1 105 ? 13.93 7.227 3.361 1 98.69 105 LEU A O 1
ATOM 841 N N . GLY A 1 106 ? 12.258 8.484 4.238 1 98.81 106 GLY A N 1
ATOM 842 C CA . GLY A 1 106 ? 12.938 8.57 5.523 1 98.81 106 GLY A CA 1
ATOM 843 C C . GLY A 1 106 ? 12.992 7.246 6.262 1 98.81 106 GLY A C 1
ATOM 844 O O . GLY A 1 106 ? 14.062 6.805 6.668 1 98.81 106 GLY A O 1
ATOM 845 N N . GLY A 1 107 ? 11.789 6.625 6.379 1 98.88 107 GLY A N 1
ATOM 846 C CA . GLY A 1 107 ? 11.719 5.336 7.047 1 98.88 107 GLY A CA 1
ATOM 847 C C . GLY A 1 107 ? 12.539 4.262 6.355 1 98.88 107 GLY A C 1
ATOM 848 O O . GLY A 1 107 ? 13.164 3.432 7.02 1 98.88 107 GLY A O 1
ATOM 849 N N . TRP A 1 108 ? 12.531 4.242 5.066 1 98.81 108 TRP A N 1
ATOM 850 C CA . TRP A 1 108 ? 13.266 3.256 4.281 1 98.81 108 TRP A CA 1
ATOM 851 C C . TRP A 1 108 ? 14.766 3.367 4.539 1 98.81 108 TRP A C 1
ATOM 853 O O . TRP A 1 108 ? 15.453 2.354 4.672 1 98.81 108 TRP A O 1
ATOM 863 N N . THR A 1 109 ? 15.281 4.598 4.57 1 98.62 109 THR A N 1
ATOM 864 C CA . THR A 1 109 ? 16.703 4.797 4.805 1 98.62 109 THR A CA 1
ATOM 865 C C . THR A 1 109 ? 17.109 4.285 6.184 1 98.62 109 THR A C 1
ATOM 867 O O . THR A 1 109 ? 18.125 3.615 6.332 1 98.62 109 THR A O 1
ATOM 870 N N . VAL A 1 110 ? 16.297 4.594 7.168 1 98.81 110 VAL A N 1
ATOM 871 C CA . VAL A 1 110 ? 16.547 4.066 8.5 1 98.81 110 VAL A CA 1
ATOM 872 C C . VAL A 1 110 ? 16.5 2.543 8.477 1 98.81 110 VAL A C 1
ATOM 874 O O . VAL A 1 110 ? 17.406 1.877 9 1 98.81 110 VAL A O 1
ATOM 877 N N . TRP A 1 111 ? 15.523 1.969 7.836 1 98.75 111 TRP A N 1
ATOM 878 C CA . TRP A 1 111 ? 15.328 0.526 7.723 1 98.75 111 TRP A CA 1
ATOM 879 C C . TRP A 1 111 ? 16.547 -0.132 7.07 1 98.75 111 TRP A C 1
ATOM 881 O O . TRP A 1 111 ? 17.094 -1.104 7.598 1 98.75 111 TRP A O 1
ATOM 891 N N . VAL A 1 112 ? 17.016 0.391 5.98 1 98.38 112 VAL A N 1
ATOM 892 C CA . VAL A 1 112 ? 18.094 -0.225 5.219 1 98.38 112 VAL A CA 1
ATOM 893 C C . VAL A 1 112 ? 19.406 -0.103 5.992 1 98.38 112 VAL A C 1
ATOM 895 O O . VAL A 1 112 ? 20.234 -1.016 5.969 1 98.38 112 VAL A O 1
ATOM 898 N N . HIS A 1 113 ? 19.609 1.047 6.66 1 98.31 113 HIS A N 1
ATOM 899 C CA . HIS A 1 113 ? 20.844 1.192 7.434 1 98.31 113 HIS A CA 1
ATOM 900 C C . HIS A 1 113 ? 20.875 0.212 8.602 1 98.31 113 HIS A C 1
ATOM 902 O O . HIS A 1 113 ? 21.953 -0.245 9 1 98.31 113 HIS A O 1
ATOM 908 N N . LEU A 1 114 ? 19.719 -0.127 9.109 1 98.19 114 LEU A N 1
ATOM 909 C CA . LEU A 1 114 ? 19.656 -1.091 10.203 1 98.19 114 LEU A CA 1
ATOM 910 C C . LEU A 1 114 ? 19.734 -2.52 9.672 1 98.19 114 LEU A C 1
ATOM 912 O O . LEU A 1 114 ? 20.438 -3.357 10.234 1 98.19 114 LEU A O 1
ATOM 916 N N . ALA A 1 115 ? 19.094 -2.859 8.594 1 98.06 115 ALA A N 1
ATOM 917 C CA . ALA A 1 115 ? 19.062 -4.203 8.023 1 98.06 115 ALA A CA 1
ATOM 918 C C . ALA A 1 115 ? 20.406 -4.59 7.434 1 98.06 115 ALA A C 1
ATOM 920 O O . ALA A 1 115 ? 20.766 -5.77 7.418 1 98.06 115 ALA A O 1
ATOM 921 N N . PHE A 1 116 ? 21.094 -3.572 6.918 1 98 116 PHE A N 1
ATOM 922 C CA . PHE A 1 116 ? 22.391 -3.793 6.281 1 98 116 PHE A CA 1
ATOM 923 C C . PHE A 1 116 ? 23.516 -3.213 7.129 1 98 116 PHE A C 1
ATOM 925 O O . PHE A 1 116 ? 24.453 -2.611 6.598 1 98 116 PHE A O 1
ATOM 932 N N . TRP A 1 117 ? 23.391 -3.354 8.406 1 96.88 117 TRP A N 1
ATOM 933 C CA . TRP A 1 117 ? 24.281 -2.693 9.352 1 96.88 117 TRP A CA 1
ATOM 934 C C . TRP A 1 117 ? 25.75 -2.984 9.008 1 96.88 117 TRP A C 1
ATOM 936 O O . TRP A 1 117 ? 26.547 -2.062 8.883 1 96.88 117 TRP A O 1
ATOM 946 N N . GLU A 1 118 ? 26.125 -4.246 8.758 1 96.19 118 GLU A N 1
ATOM 947 C CA . GLU A 1 118 ? 27.5 -4.641 8.477 1 96.19 118 GLU A CA 1
ATOM 948 C C . GLU A 1 118 ? 27.938 -4.188 7.086 1 96.19 118 GLU A C 1
ATOM 950 O O . GLU A 1 118 ? 29.078 -3.764 6.891 1 96.19 118 GLU A O 1
ATOM 955 N N . GLN A 1 119 ? 27.016 -4.223 6.191 1 96.31 119 GLN A N 1
ATOM 956 C CA . GLN A 1 119 ? 27.344 -3.9 4.805 1 96.31 119 GLN A CA 1
ATOM 957 C C . GLN A 1 119 ? 27.641 -2.412 4.645 1 96.31 119 GLN A C 1
ATOM 959 O O . GLN A 1 119 ? 28.328 -2.012 3.707 1 96.31 119 GLN A O 1
ATOM 964 N N . PHE A 1 120 ? 27.156 -1.629 5.609 1 96.75 120 PHE A N 1
ATOM 965 C CA . PHE A 1 120 ? 27.406 -0.193 5.555 1 96.75 120 PHE A CA 1
ATOM 966 C C . PHE A 1 120 ? 28.688 0.163 6.32 1 96.75 120 PHE A C 1
ATOM 968 O O . PHE A 1 120 ? 29 1.343 6.5 1 96.75 120 PHE A O 1
ATOM 975 N N . SER A 1 121 ? 29.469 -0.761 6.742 1 94.88 121 SER A N 1
ATOM 976 C CA . SER A 1 121 ? 30.641 -0.532 7.586 1 94.88 121 SER A CA 1
ATOM 977 C C . SER A 1 121 ? 31.688 0.305 6.859 1 94.88 121 SER A C 1
ATOM 979 O O . SER A 1 121 ? 32.594 0.843 7.484 1 94.88 121 SER A O 1
ATOM 981 N N . TYR A 1 122 ? 31.547 0.39 5.535 1 94.75 122 TYR A N 1
ATOM 982 C CA . TYR A 1 122 ? 32.5 1.171 4.773 1 94.75 122 TYR A CA 1
ATOM 983 C C . TYR A 1 122 ? 32.312 2.664 4.992 1 94.75 122 TYR A C 1
ATOM 985 O O . TYR A 1 122 ? 33.188 3.467 4.738 1 94.75 122 TYR A O 1
ATOM 993 N N . LEU A 1 123 ? 31.156 3.092 5.438 1 94.69 123 LEU A N 1
ATOM 994 C CA . LEU A 1 123 ? 30.828 4.496 5.66 1 94.69 123 LEU A CA 1
ATOM 995 C C . LEU A 1 123 ? 31.453 4.996 6.961 1 94.69 123 LEU A C 1
ATOM 997 O O . LEU A 1 123 ? 31.469 4.281 7.965 1 94.69 123 LEU A O 1
ATOM 1001 N N . HIS A 1 124 ? 31.969 6.199 6.902 1 96.38 124 HIS A N 1
ATOM 1002 C CA . HIS A 1 124 ? 32.375 6.828 8.148 1 96.38 124 HIS A CA 1
ATOM 1003 C C . HIS A 1 124 ? 31.234 6.836 9.164 1 96.38 124 HIS A C 1
ATOM 1005 O O . HIS A 1 124 ? 30.094 7.113 8.82 1 96.38 124 HIS A O 1
ATOM 1011 N N . PRO A 1 125 ? 31.484 6.496 10.422 1 96.19 125 PRO A N 1
ATOM 1012 C CA . PRO A 1 125 ? 30.438 6.418 11.438 1 96.19 125 PRO A CA 1
ATOM 1013 C C . PRO A 1 125 ? 29.625 7.707 11.547 1 96.19 125 PRO A C 1
ATOM 1015 O O . PRO A 1 125 ? 28.406 7.66 11.727 1 96.19 125 PRO A O 1
ATOM 1018 N N . ALA A 1 126 ? 30.234 8.836 11.422 1 96.75 126 ALA A N 1
ATOM 1019 C CA . ALA A 1 126 ? 29.547 10.117 11.5 1 96.75 126 ALA A CA 1
ATOM 1020 C C . ALA A 1 126 ? 28.547 10.273 10.359 1 96.75 126 ALA A C 1
ATOM 1022 O O . ALA A 1 126 ? 27.438 10.766 10.562 1 96.75 126 ALA A O 1
ATOM 1023 N N . MET A 1 127 ? 29.016 9.906 9.242 1 95.25 127 MET A N 1
ATOM 1024 C CA . MET A 1 127 ? 28.125 9.977 8.078 1 95.25 127 MET A CA 1
ATOM 1025 C C . MET A 1 127 ? 26.938 9.023 8.234 1 95.25 127 MET A C 1
ATOM 1027 O O . MET A 1 127 ? 25.812 9.398 7.941 1 95.25 127 MET A O 1
ATOM 1031 N N . ARG A 1 128 ? 27.203 7.895 8.664 1 96.44 128 ARG A N 1
ATOM 1032 C CA . ARG A 1 128 ? 26.156 6.91 8.859 1 96.44 128 ARG A CA 1
ATOM 1033 C C . ARG A 1 128 ? 25.125 7.402 9.867 1 96.44 128 ARG A C 1
ATOM 1035 O O . ARG A 1 128 ? 23.922 7.305 9.633 1 96.44 128 ARG A O 1
ATOM 1042 N N . GLN A 1 129 ? 25.609 7.848 11.008 1 97.62 129 GLN A N 1
ATOM 1043 C CA . GLN A 1 129 ? 24.703 8.391 12.016 1 97.62 129 GLN A CA 1
ATOM 1044 C C . GLN A 1 129 ? 23.922 9.578 11.469 1 97.62 129 GLN A C 1
ATOM 1046 O O . GLN A 1 129 ? 22.734 9.727 11.742 1 97.62 129 GLN A O 1
ATOM 1051 N N . PHE A 1 130 ? 24.609 10.43 10.734 1 97.19 130 PHE A N 1
ATOM 1052 C CA . PHE A 1 130 ? 23.938 11.562 10.102 1 97.19 130 PHE A CA 1
ATOM 1053 C C . PHE A 1 130 ? 22.797 11.086 9.211 1 97.19 130 PHE A C 1
ATOM 1055 O O . PHE A 1 130 ? 21.688 11.625 9.273 1 97.19 130 PHE A O 1
ATOM 1062 N N . LEU A 1 131 ? 23.047 10.102 8.391 1 96.94 131 LEU A N 1
ATOM 1063 C CA . LEU A 1 131 ? 22.031 9.562 7.488 1 96.94 131 LEU A CA 1
ATOM 1064 C C . LEU A 1 131 ? 20.875 8.961 8.273 1 96.94 131 LEU A C 1
ATOM 1066 O O . LEU A 1 131 ? 19.703 9.234 7.977 1 96.94 131 LEU A O 1
ATOM 1070 N N . ILE A 1 132 ? 21.125 8.211 9.273 1 98.44 132 ILE A N 1
ATOM 1071 C CA . ILE A 1 132 ? 20.094 7.555 10.062 1 98.44 132 ILE A CA 1
ATOM 1072 C C . ILE A 1 132 ? 19.219 8.602 10.758 1 98.44 132 ILE A C 1
ATOM 1074 O O . ILE A 1 132 ? 18 8.602 10.602 1 98.44 132 ILE A O 1
ATOM 1078 N N . TRP A 1 133 ? 19.828 9.578 11.43 1 98.44 133 TRP A N 1
ATOM 1079 C CA . TRP A 1 133 ? 19.062 10.5 12.266 1 98.44 133 TRP A CA 1
ATOM 1080 C C . TRP A 1 133 ? 18.391 11.578 11.414 1 98.44 133 TRP A C 1
ATOM 1082 O O . TRP A 1 133 ? 17.297 12.055 11.742 1 98.44 133 TRP A O 1
ATOM 1092 N N . SER A 1 134 ? 19.047 12.023 10.367 1 98.5 134 SER A N 1
ATOM 1093 C CA . SER A 1 134 ? 18.406 12.984 9.477 1 98.5 134 SER A CA 1
ATOM 1094 C C . SER A 1 134 ? 17.172 12.383 8.812 1 98.5 134 SER A C 1
ATOM 1096 O O . SER A 1 134 ? 16.156 13.055 8.641 1 98.5 134 SER A O 1
ATOM 1098 N N . HIS A 1 135 ? 17.25 11.133 8.484 1 98.75 135 HIS A N 1
ATOM 1099 C CA . HIS A 1 135 ? 16.125 10.477 7.852 1 98.75 135 HIS A CA 1
ATOM 1100 C C . HIS A 1 135 ? 15.047 10.117 8.875 1 98.75 135 HIS A C 1
ATOM 1102 O O . HIS A 1 135 ? 13.859 10.133 8.57 1 98.75 135 HIS A O 1
ATOM 1108 N N . ALA A 1 136 ? 15.469 9.766 10.094 1 98.81 136 ALA A N 1
ATOM 1109 C CA . ALA A 1 136 ? 14.484 9.633 11.164 1 98.81 136 ALA A CA 1
ATOM 1110 C C . ALA A 1 136 ? 13.727 10.945 11.375 1 98.81 136 ALA A C 1
ATOM 1112 O O . ALA A 1 136 ? 12.523 10.938 11.633 1 98.81 136 ALA A O 1
ATOM 1113 N N . ALA A 1 137 ? 14.461 12.039 11.312 1 98.5 137 ALA A N 1
ATOM 1114 C CA . ALA A 1 137 ? 13.844 13.359 11.438 1 98.5 137 ALA A CA 1
ATOM 1115 C C . ALA A 1 137 ? 12.852 13.617 10.312 1 98.5 137 ALA A C 1
ATOM 1117 O O . ALA A 1 137 ? 11.828 14.281 10.508 1 98.5 137 ALA A O 1
ATOM 1118 N N . MET A 1 138 ? 13.133 13.117 9.102 1 98.75 138 MET A N 1
ATOM 1119 C CA . MET A 1 138 ? 12.18 13.211 7.992 1 98.75 138 MET A CA 1
ATOM 1120 C C . MET A 1 138 ? 10.852 12.562 8.367 1 98.75 138 MET A C 1
ATOM 1122 O O . MET A 1 138 ? 9.789 13.148 8.148 1 98.75 138 MET A O 1
ATOM 1126 N N . VAL A 1 139 ? 10.938 11.383 8.93 1 98.81 139 VAL A N 1
ATOM 1127 C CA . VAL A 1 139 ? 9.727 10.695 9.344 1 98.81 139 VAL A CA 1
ATOM 1128 C C . VAL A 1 139 ? 8.984 11.531 10.391 1 98.81 139 VAL A C 1
ATOM 1130 O O . VAL A 1 139 ? 7.773 11.734 10.289 1 98.81 139 VAL A O 1
ATOM 1133 N N . ALA A 1 140 ? 9.68 12.039 11.375 1 98.44 140 ALA A N 1
ATOM 1134 C CA . ALA A 1 140 ? 9.07 12.82 12.445 1 98.44 140 ALA A CA 1
ATOM 1135 C C . ALA A 1 140 ? 8.375 14.062 11.891 1 98.44 140 ALA A C 1
ATOM 1137 O O . ALA A 1 140 ? 7.238 14.359 12.266 1 98.44 140 ALA A O 1
ATOM 1138 N N . GLN A 1 141 ? 9.055 14.766 11.008 1 98.5 141 GLN A N 1
ATOM 1139 C CA . GLN A 1 141 ? 8.5 16.031 10.539 1 98.5 141 GLN A CA 1
ATOM 1140 C C . GLN A 1 141 ? 7.246 15.805 9.695 1 98.5 141 GLN A C 1
ATOM 1142 O O . GLN A 1 141 ? 6.414 16.703 9.555 1 98.5 141 GLN A O 1
ATOM 1147 N N . ALA A 1 142 ? 7.141 14.594 9.117 1 98.62 142 ALA A N 1
ATOM 1148 C CA . ALA A 1 142 ? 5.938 14.297 8.344 1 98.62 142 ALA A CA 1
ATOM 1149 C C . ALA A 1 142 ? 4.684 14.469 9.195 1 98.62 142 ALA A C 1
ATOM 1151 O O . ALA A 1 142 ? 3.645 14.906 8.695 1 98.62 142 ALA A O 1
ATOM 1152 N N . PHE A 1 143 ? 4.738 14.203 10.477 1 98.06 143 PHE A N 1
ATOM 1153 C CA . PHE A 1 143 ? 3.582 14.219 11.359 1 98.06 143 PHE A CA 1
ATOM 1154 C C . PHE A 1 143 ? 3.238 15.641 11.773 1 98.06 143 PHE A C 1
ATOM 1156 O O . PHE A 1 143 ? 2.256 15.867 12.484 1 98.06 143 PHE A O 1
ATOM 1163 N N . LEU A 1 144 ? 4.016 16.625 11.328 1 97.25 144 LEU A N 1
ATOM 1164 C CA . LEU A 1 144 ? 3.68 18.031 11.5 1 97.25 144 LEU A CA 1
ATOM 1165 C C . LEU A 1 144 ? 2.617 18.453 10.492 1 97.25 144 LEU A C 1
ATOM 1167 O O . LEU A 1 144 ? 1.898 19.438 10.719 1 97.25 144 LEU A O 1
ATOM 1171 N N . LEU A 1 145 ? 2.465 17.719 9.43 1 97.75 145 LEU A N 1
ATOM 1172 C CA . LEU A 1 145 ? 1.746 18.188 8.25 1 97.75 145 LEU A CA 1
ATOM 1173 C C . LEU A 1 145 ? 0.239 18.172 8.492 1 97.75 145 LEU A C 1
ATOM 1175 O O . LEU A 1 145 ? -0.508 18.891 7.824 1 97.75 145 LEU A O 1
ATOM 1179 N N . HIS A 1 146 ? -0.261 17.328 9.43 1 95.56 146 HIS A N 1
ATOM 1180 C CA . HIS A 1 146 ? -1.687 17.344 9.734 1 95.56 146 HIS A CA 1
ATOM 1181 C C . HIS A 1 146 ? -2.115 18.688 10.32 1 95.56 146 HIS A C 1
ATOM 1183 O O . HIS A 1 146 ? -3.301 19.016 10.305 1 95.56 146 HIS A O 1
ATOM 1189 N N . ARG A 1 147 ? -1.121 19.5 10.82 1 95.44 147 ARG A N 1
ATOM 1190 C CA . ARG A 1 147 ? -1.387 20.797 11.445 1 95.44 147 ARG A CA 1
ATOM 1191 C C . ARG A 1 147 ? -1.65 21.859 10.391 1 95.44 147 ARG A C 1
ATOM 1193 O O . ARG A 1 147 ? -2.277 22.891 10.68 1 95.44 147 ARG A O 1
ATOM 1200 N N . ILE A 1 148 ? -1.199 21.641 9.195 1 95.31 148 ILE A N 1
ATOM 1201 C CA . ILE A 1 148 ? -1.225 22.75 8.234 1 95.31 148 ILE A CA 1
ATOM 1202 C C . ILE A 1 148 ? -2.072 22.359 7.027 1 95.31 148 ILE A C 1
ATOM 1204 O O . ILE A 1 148 ? -2.164 23.109 6.055 1 95.31 148 ILE A O 1
ATOM 1208 N N . GLY A 1 149 ? -2.586 21.219 7.055 1 91.94 149 GLY A N 1
ATOM 1209 C CA . GLY A 1 149 ? -3.4 20.781 5.926 1 91.94 149 GLY A CA 1
ATOM 1210 C C . GLY A 1 149 ? -4.289 19.594 6.25 1 91.94 149 GLY A C 1
ATOM 1211 O O . GLY A 1 149 ? -4.449 19.234 7.414 1 91.94 149 GLY A O 1
ATOM 1212 N N . ASP A 1 150 ? -4.934 19.156 5.152 1 91.75 150 ASP A N 1
ATOM 1213 C CA . ASP A 1 150 ? -5.848 18.016 5.254 1 91.75 150 ASP A CA 1
ATOM 1214 C C . ASP A 1 150 ? -5.469 16.922 4.266 1 91.75 150 ASP A C 1
ATOM 1216 O O . ASP A 1 150 ? -4.984 17.203 3.168 1 91.75 150 ASP A O 1
ATOM 1220 N N . PHE A 1 151 ? -5.637 15.695 4.715 1 96.94 151 PHE A N 1
ATOM 1221 C CA . PHE A 1 151 ? -5.363 14.539 3.869 1 96.94 151 PHE A CA 1
ATOM 1222 C C . PHE A 1 151 ? -6.629 14.086 3.152 1 96.94 151 PHE A C 1
ATOM 1224 O O . PHE A 1 151 ? -7.059 12.938 3.312 1 96.94 151 PHE A O 1
ATOM 1231 N N . SER A 1 152 ? -7.141 15.023 2.289 1 97.31 152 SER A N 1
ATOM 1232 C CA . SER A 1 152 ? -8.328 14.664 1.519 1 97.31 152 SER A CA 1
ATOM 1233 C C . SER A 1 152 ? -8.055 13.461 0.616 1 97.31 152 SER A C 1
ATOM 1235 O O . SER A 1 152 ? -6.926 13.242 0.188 1 97.31 152 SER A O 1
ATOM 1237 N N . PRO A 1 153 ? -9.117 12.68 0.318 1 98.06 153 PRO A N 1
ATOM 1238 C CA . PRO A 1 153 ? -8.93 11.492 -0.522 1 98.06 153 PRO A CA 1
ATOM 1239 C C . PRO A 1 153 ? -8.289 11.82 -1.87 1 98.06 153 PRO A C 1
ATOM 1241 O O . PRO A 1 153 ? -7.48 11.039 -2.383 1 98.06 153 PRO A O 1
ATOM 1244 N N . TRP A 1 154 ? -8.664 12.961 -2.428 1 97.62 154 TRP A N 1
ATOM 1245 C CA . TRP A 1 154 ? -8.078 13.289 -3.723 1 97.62 154 TRP A CA 1
ATOM 1246 C C . TRP A 1 154 ? -6.586 13.57 -3.588 1 97.62 154 TRP A C 1
ATOM 1248 O O . TRP A 1 154 ? -5.793 13.164 -4.441 1 97.62 154 TRP A O 1
ATOM 1258 N N . ALA A 1 155 ? -6.109 14.305 -2.566 1 98.62 155 ALA A N 1
ATOM 1259 C CA . ALA A 1 155 ? -4.699 14.578 -2.32 1 98.62 155 ALA A CA 1
ATOM 1260 C C . ALA A 1 155 ? -3.928 13.289 -2.055 1 98.62 155 ALA A C 1
ATOM 1262 O O . ALA A 1 155 ? -2.842 13.078 -2.602 1 98.62 155 ALA A O 1
ATOM 1263 N N . VAL A 1 156 ? -4.516 12.438 -1.224 1 98.81 156 VAL A N 1
ATOM 1264 C CA . VAL A 1 156 ? -3.902 11.148 -0.914 1 98.81 156 VAL A CA 1
ATOM 1265 C C . VAL A 1 156 ? -3.824 10.297 -2.178 1 98.81 156 VAL A C 1
ATOM 1267 O O . VAL A 1 156 ? -2.848 9.57 -2.387 1 98.81 156 VAL A O 1
ATOM 1270 N N . GLY A 1 157 ? -4.883 10.375 -3.02 1 98.81 157 GLY A N 1
ATOM 1271 C CA . GLY A 1 157 ? -4.859 9.688 -4.297 1 98.81 157 GLY A CA 1
ATOM 1272 C C . GLY A 1 157 ? -3.705 10.109 -5.188 1 98.81 157 GLY A C 1
ATOM 1273 O O . GLY A 1 157 ? -3.045 9.273 -5.801 1 98.81 157 GLY A O 1
ATOM 1274 N N . ALA A 1 158 ? -3.426 11.398 -5.254 1 98.56 158 ALA A N 1
ATOM 1275 C CA . ALA A 1 158 ? -2.32 11.922 -6.051 1 98.56 158 ALA A CA 1
ATOM 1276 C C . ALA A 1 158 ? -0.98 11.398 -5.543 1 98.56 158 ALA A C 1
ATOM 1278 O O . ALA A 1 158 ? -0.132 10.977 -6.332 1 98.56 158 ALA A O 1
ATOM 1279 N N . ALA A 1 159 ? -0.793 11.445 -4.242 1 98.88 159 ALA A N 1
ATOM 1280 C CA . ALA A 1 159 ? 0.437 10.93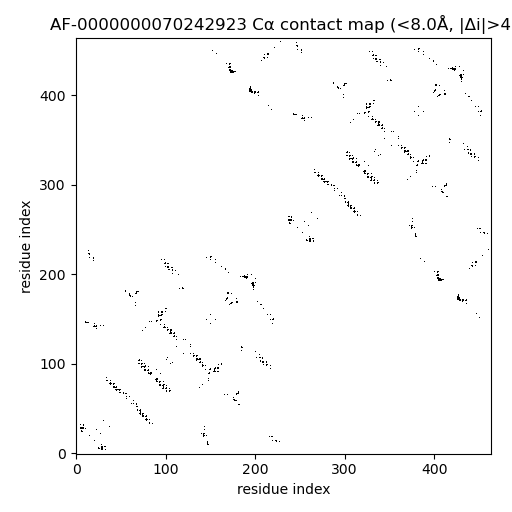 -3.65 1 98.88 159 ALA A CA 1
ATOM 1281 C C . ALA A 1 159 ? 0.567 9.43 -3.887 1 98.88 159 ALA A C 1
ATOM 1283 O O . ALA A 1 159 ? 1.658 8.93 -4.176 1 98.88 159 ALA A O 1
ATOM 1284 N N . THR A 1 160 ? -0.56 8.703 -3.787 1 98.94 160 THR A N 1
ATOM 1285 C CA . THR A 1 160 ? -0.57 7.258 -4.004 1 98.94 160 THR A CA 1
ATOM 1286 C C . THR A 1 160 ? -0.155 6.926 -5.438 1 98.94 160 THR A C 1
ATOM 1288 O O . THR A 1 160 ? 0.614 5.988 -5.664 1 98.94 160 THR A O 1
ATOM 1291 N N . LEU A 1 161 ? -0.646 7.684 -6.355 1 98.69 161 LEU A N 1
ATOM 1292 C CA . LEU A 1 161 ? -0.274 7.477 -7.75 1 98.69 161 LEU A CA 1
ATOM 1293 C C . LEU A 1 161 ? 1.222 7.699 -7.953 1 98.69 161 LEU A C 1
ATOM 1295 O O . LEU A 1 161 ? 1.901 6.863 -8.555 1 98.69 161 LEU A O 1
ATOM 1299 N N . TRP A 1 162 ? 1.764 8.758 -7.43 1 98.62 162 TRP A N 1
ATOM 1300 C CA . TRP A 1 162 ? 3.18 9.078 -7.59 1 98.62 162 TRP A CA 1
ATOM 1301 C C . TRP A 1 162 ? 4.055 7.984 -6.98 1 98.62 162 TRP A C 1
ATOM 1303 O O . TRP A 1 162 ? 4.941 7.445 -7.648 1 98.62 162 TRP A O 1
ATOM 1313 N N . TYR A 1 163 ? 3.781 7.637 -5.773 1 98.75 163 TYR A N 1
ATOM 1314 C CA . TYR A 1 163 ? 4.66 6.703 -5.078 1 98.75 163 TYR A CA 1
ATOM 1315 C C . TYR A 1 163 ? 4.395 5.27 -5.516 1 98.75 163 TYR A C 1
ATOM 1317 O O . TYR A 1 163 ? 5.234 4.387 -5.324 1 98.75 163 TYR A O 1
ATOM 1325 N N . GLY A 1 164 ? 3.154 5.004 -6.086 1 98.81 164 GLY A N 1
ATOM 1326 C CA . GLY A 1 164 ? 2.928 3.721 -6.73 1 98.81 164 GLY A CA 1
ATOM 1327 C C . GLY A 1 164 ? 3.812 3.496 -7.945 1 98.81 164 GLY A C 1
ATOM 1328 O O . GLY A 1 164 ? 4.406 2.428 -8.094 1 98.81 164 GLY A O 1
ATOM 1329 N N . VAL A 1 165 ? 3.895 4.52 -8.742 1 98.69 165 VAL A N 1
ATOM 1330 C CA . VAL A 1 165 ? 4.754 4.449 -9.922 1 98.69 165 VAL A CA 1
ATOM 1331 C C . VAL A 1 165 ? 6.219 4.379 -9.492 1 98.69 165 VAL A C 1
ATOM 1333 O O . VAL A 1 165 ? 6.984 3.557 -10 1 98.69 165 VAL A O 1
ATOM 1336 N N . ASP A 1 166 ? 6.574 5.191 -8.555 1 98.62 166 ASP A N 1
ATOM 1337 C CA . ASP A 1 166 ? 7.945 5.238 -8.055 1 98.62 166 ASP A CA 1
ATOM 1338 C C . ASP A 1 166 ? 8.375 3.885 -7.5 1 98.62 166 ASP A C 1
ATOM 1340 O O . ASP A 1 166 ? 9.453 3.385 -7.836 1 98.62 166 ASP A O 1
ATOM 1344 N N . THR A 1 167 ? 7.523 3.318 -6.637 1 98.75 167 THR A N 1
ATOM 1345 C CA . THR A 1 167 ? 7.824 2.018 -6.047 1 98.75 167 THR A CA 1
ATOM 1346 C C . THR A 1 167 ? 7.941 0.949 -7.129 1 98.75 167 THR A C 1
ATOM 1348 O O . THR A 1 167 ? 8.805 0.071 -7.051 1 98.75 167 THR A O 1
ATOM 1351 N N . THR A 1 168 ? 7.113 1.02 -8.156 1 98.81 168 THR A N 1
ATOM 1352 C CA . THR A 1 168 ? 7.117 0.046 -9.242 1 98.81 168 THR A CA 1
ATOM 1353 C C . THR A 1 168 ? 8.438 0.098 -10.008 1 98.81 168 THR A C 1
ATOM 1355 O O . THR A 1 168 ? 9.078 -0.934 -10.227 1 98.81 168 THR A O 1
ATOM 1358 N N . VAL A 1 169 ? 8.938 1.28 -10.32 1 98.56 169 VAL A N 1
ATOM 1359 C CA . VAL A 1 169 ? 10.156 1.403 -11.109 1 98.56 169 VAL A CA 1
ATOM 1360 C C . VAL A 1 169 ? 11.375 1.111 -10.234 1 98.56 169 VAL A C 1
ATOM 1362 O O . VAL A 1 169 ? 12.398 0.627 -10.727 1 98.56 169 VAL A O 1
ATOM 1365 N N . ASP A 1 170 ? 11.211 1.36 -8.953 1 98.69 170 ASP A N 1
ATOM 1366 C CA . ASP A 1 170 ? 12.305 1.145 -8.016 1 98.69 170 ASP A CA 1
ATOM 1367 C C . ASP A 1 170 ? 12.562 -0.345 -7.805 1 98.69 170 ASP A C 1
ATOM 1369 O O . ASP A 1 170 ? 13.719 -0.771 -7.688 1 98.69 170 ASP A O 1
ATOM 1373 N N . TYR A 1 171 ? 11.438 -1.141 -7.82 1 98.75 171 TYR A N 1
ATOM 1374 C CA . TYR A 1 171 ? 11.672 -2.457 -7.238 1 98.75 171 TYR A CA 1
ATOM 1375 C C . TYR A 1 171 ? 11.141 -3.559 -8.148 1 98.75 171 TYR A C 1
ATOM 1377 O O . TYR A 1 171 ? 11.469 -4.734 -7.969 1 98.75 171 TYR A O 1
ATOM 1385 N N . PHE A 1 172 ? 10.312 -3.197 -9.203 1 98.75 172 PHE A N 1
ATOM 1386 C CA . PHE A 1 172 ? 9.617 -4.285 -9.883 1 98.75 172 PHE A CA 1
ATOM 1387 C C . PHE A 1 172 ? 9.852 -4.227 -11.383 1 98.75 172 PHE A C 1
ATOM 1389 O O . PHE A 1 172 ? 10.219 -5.227 -12 1 98.75 172 PHE A O 1
ATOM 1396 N N . ILE A 1 173 ? 9.586 -3.037 -11.953 1 98.44 173 ILE A N 1
ATOM 1397 C CA . ILE A 1 173 ? 9.633 -2.857 -13.398 1 98.44 173 ILE A CA 1
ATOM 1398 C C . ILE A 1 173 ? 10.5 -1.646 -13.742 1 98.44 173 ILE A C 1
ATOM 1400 O O . ILE A 1 173 ? 10.039 -0.506 -13.672 1 98.44 173 ILE A O 1
ATOM 1404 N N . PRO A 1 174 ? 11.727 -1.807 -14.164 1 96.5 174 PRO A N 1
ATOM 1405 C CA . PRO A 1 174 ? 12.656 -0.685 -14.336 1 96.5 174 PRO A CA 1
ATOM 1406 C C . PRO A 1 174 ? 12.32 0.176 -15.555 1 96.5 174 PRO A C 1
ATOM 1408 O O . PRO A 1 174 ? 12.812 1.3 -15.672 1 96.5 174 PRO A O 1
ATOM 1411 N N . VAL A 1 175 ? 11.477 -0.275 -16.484 1 96.75 175 VAL A N 1
ATOM 1412 C CA . VAL A 1 175 ? 10.992 0.412 -17.672 1 96.75 175 VAL A CA 1
ATOM 1413 C C . VAL A 1 175 ? 12.164 0.688 -18.625 1 96.75 175 VAL A C 1
ATOM 1415 O O . VAL A 1 175 ? 12.117 0.318 -19.797 1 96.75 175 VAL A O 1
ATOM 1418 N N . ARG A 1 176 ? 13.242 1.42 -18.188 1 97.19 176 ARG A N 1
ATOM 1419 C CA . ARG A 1 176 ? 14.484 1.693 -18.906 1 97.19 176 ARG A CA 1
ATOM 1420 C C . ARG A 1 176 ? 15.695 1.535 -18 1 97.19 176 ARG A C 1
ATOM 1422 O O . ARG A 1 176 ? 15.727 2.088 -16.891 1 97.19 176 ARG A O 1
ATOM 1429 N N . GLY A 1 177 ? 16.656 0.767 -18.531 1 95.19 177 GLY A N 1
ATOM 1430 C CA . GLY A 1 177 ? 17.828 0.529 -17.719 1 95.19 177 GLY A CA 1
ATOM 1431 C C . GLY A 1 177 ? 17.609 -0.518 -16.641 1 95.19 177 GLY A C 1
ATOM 1432 O O . GLY A 1 177 ? 17.141 -1.62 -16.922 1 95.19 177 GLY A O 1
ATOM 1433 N N . ASP A 1 178 ? 17.938 -0.159 -15.367 1 95.69 178 ASP A N 1
ATOM 1434 C CA . ASP A 1 178 ? 17.859 -1.03 -14.195 1 95.69 178 ASP A CA 1
ATOM 1435 C C . ASP A 1 178 ? 16.812 -0.515 -13.203 1 95.69 178 ASP A C 1
ATOM 1437 O O . ASP A 1 178 ? 16.203 0.533 -13.43 1 95.69 178 ASP A O 1
ATOM 1441 N N . LEU A 1 179 ? 16.578 -1.314 -12.172 1 97.75 179 LEU A N 1
ATOM 1442 C CA . LEU A 1 179 ? 15.758 -0.814 -11.086 1 97.75 179 LEU A CA 1
ATOM 1443 C C . LEU A 1 179 ? 16.312 0.493 -10.531 1 97.75 179 LEU A C 1
ATOM 1445 O O . LEU A 1 179 ? 17.531 0.681 -10.484 1 97.75 179 LEU A O 1
ATOM 1449 N N . HIS A 1 180 ? 15.461 1.397 -10.055 1 97.62 180 HIS A N 1
ATOM 1450 C CA . HIS A 1 180 ? 15.875 2.773 -9.805 1 97.62 180 HIS A CA 1
ATOM 1451 C C . HIS A 1 180 ? 15.945 3.064 -8.312 1 97.62 180 HIS A C 1
ATOM 1453 O O . HIS A 1 180 ? 16.125 4.215 -7.906 1 97.62 180 HIS A O 1
ATOM 1459 N N . HIS A 1 181 ? 15.711 1.991 -7.473 1 97.88 181 HIS A N 1
ATOM 1460 C CA . HIS A 1 181 ? 15.883 2.229 -6.043 1 97.88 181 HIS A CA 1
ATOM 1461 C C . HIS A 1 181 ? 17.297 2.693 -5.727 1 97.88 181 HIS A C 1
ATOM 1463 O O . HIS A 1 181 ? 18.219 2.451 -6.504 1 97.88 181 HIS A O 1
ATOM 1469 N N . THR A 1 182 ? 17.453 3.436 -4.582 1 97.38 182 THR A N 1
ATOM 1470 C CA . THR A 1 182 ? 18.766 3.887 -4.117 1 97.38 182 THR A CA 1
ATOM 1471 C C . THR A 1 182 ? 19.734 2.715 -4.016 1 97.38 182 THR A C 1
ATOM 1473 O O . THR A 1 182 ? 19.359 1.624 -3.588 1 97.38 182 THR A O 1
ATOM 1476 N N . PHE A 1 183 ? 20.953 2.934 -4.34 1 96.56 183 PHE A N 1
ATOM 1477 C CA . PHE A 1 183 ? 21.984 1.901 -4.285 1 96.56 183 PHE A CA 1
ATOM 1478 C C . PHE A 1 183 ? 22 1.22 -2.922 1 96.56 183 PHE A C 1
ATOM 1480 O O . PHE A 1 183 ? 21.938 1.887 -1.888 1 96.56 183 PHE A O 1
ATOM 1487 N N . LEU A 1 184 ? 22.078 -0.034 -2.939 1 97.19 184 LEU A N 1
ATOM 1488 C CA . LEU A 1 184 ? 22.266 -0.84 -1.739 1 97.19 184 LEU A CA 1
ATOM 1489 C C . LEU A 1 184 ? 23.734 -1.153 -1.517 1 97.19 184 LEU A C 1
ATOM 1491 O O . LEU A 1 184 ? 24.516 -1.177 -2.469 1 97.19 184 LEU A O 1
ATOM 1495 N N . PRO A 1 185 ? 24.141 -1.34 -0.273 1 97.06 185 PRO A N 1
ATOM 1496 C CA . PRO A 1 185 ? 25.547 -1.655 0.007 1 97.06 185 PRO A CA 1
ATOM 1497 C C . PRO A 1 185 ? 25.891 -3.111 -0.292 1 97.06 185 PRO A C 1
ATOM 1499 O O . PRO A 1 185 ? 26.953 -3.594 0.118 1 97.06 185 PRO A O 1
ATOM 1502 N N . ALA A 1 186 ? 24.938 -3.852 -0.917 1 97.38 186 ALA A N 1
ATOM 1503 C CA . ALA A 1 186 ? 25.094 -5.242 -1.337 1 97.38 186 ALA A CA 1
ATOM 1504 C C . ALA A 1 186 ? 24.422 -5.492 -2.682 1 97.38 186 ALA A C 1
ATOM 1506 O O . ALA A 1 186 ? 23.547 -4.734 -3.09 1 97.38 186 ALA A O 1
ATOM 1507 N N . ASP A 1 187 ? 24.969 -6.559 -3.354 1 97.31 187 ASP A N 1
ATOM 1508 C CA . ASP A 1 187 ? 24.266 -6.98 -4.559 1 97.31 187 ASP A CA 1
ATOM 1509 C C . ASP A 1 187 ? 22.812 -7.32 -4.25 1 97.31 187 ASP A C 1
ATOM 1511 O O . ASP A 1 187 ? 22.5 -7.871 -3.189 1 97.31 187 ASP A O 1
ATOM 1515 N N . ARG A 1 188 ? 21.984 -7.105 -5.152 1 97.31 188 ARG A N 1
ATOM 1516 C CA . ARG A 1 188 ? 20.547 -7.328 -4.965 1 97.31 188 ARG A CA 1
ATOM 1517 C C . ARG A 1 188 ? 20.266 -8.789 -4.633 1 97.31 188 ARG A C 1
ATOM 1519 O O . ARG A 1 188 ? 19.312 -9.086 -3.893 1 97.31 188 ARG A O 1
ATOM 1526 N N . GLU A 1 189 ? 21.016 -9.68 -5.094 1 96.88 189 GLU A N 1
ATOM 1527 C CA . GLU A 1 189 ? 20.781 -11.109 -4.918 1 96.88 189 GLU A CA 1
ATOM 1528 C C . GLU A 1 189 ? 21.5 -11.641 -3.68 1 96.88 189 GLU A C 1
ATOM 1530 O O . GLU A 1 189 ? 21.359 -12.812 -3.332 1 96.88 189 GLU A O 1
ATOM 1535 N N . ALA A 1 190 ? 22.219 -10.75 -3.023 1 97.75 190 ALA A N 1
ATOM 1536 C CA . ALA A 1 190 ? 22.922 -11.18 -1.827 1 97.75 190 ALA A CA 1
ATOM 1537 C C . ALA A 1 190 ? 21.969 -11.727 -0.777 1 97.75 190 ALA A C 1
ATOM 1539 O O . ALA A 1 190 ? 20.906 -11.148 -0.539 1 97.75 190 ALA A O 1
ATOM 1540 N N . ALA A 1 191 ? 22.391 -12.883 -0.157 1 97 191 ALA A N 1
ATOM 1541 C CA . ALA A 1 191 ? 21.578 -13.516 0.874 1 97 191 ALA A CA 1
ATOM 1542 C C . ALA A 1 191 ? 21.484 -12.641 2.121 1 97 191 ALA A C 1
ATOM 1544 O O . ALA A 1 191 ? 22.5 -12.078 2.564 1 97 191 ALA A O 1
ATOM 1545 N N . MET A 1 192 ? 20.328 -12.5 2.611 1 96.88 192 MET A N 1
ATOM 1546 C CA . MET A 1 192 ? 20.047 -11.766 3.84 1 96.88 192 MET A CA 1
ATOM 1547 C C . MET A 1 192 ? 19.344 -12.656 4.863 1 96.88 192 MET A C 1
ATOM 1549 O O . MET A 1 192 ? 19.422 -13.883 4.773 1 96.88 192 MET A O 1
ATOM 1553 N N . PHE A 1 193 ? 18.797 -12.109 5.871 1 95.31 193 PHE A N 1
ATOM 1554 C CA . PHE A 1 193 ? 18.172 -12.883 6.938 1 95.31 193 PHE A CA 1
ATOM 1555 C C . PHE A 1 193 ? 16.812 -13.438 6.488 1 95.31 193 PHE A C 1
ATOM 1557 O O . PHE A 1 193 ? 16.234 -12.953 5.516 1 95.31 193 PHE A O 1
ATOM 1564 N N . LEU A 1 194 ? 16.391 -14.508 7.125 1 96.06 194 LEU A N 1
ATOM 1565 C CA . LEU A 1 194 ? 15.07 -15.117 6.949 1 96.06 194 LEU A CA 1
ATOM 1566 C C . LEU A 1 194 ? 14.867 -15.555 5.504 1 96.06 194 LEU A C 1
ATOM 1568 O O . LEU A 1 194 ? 13.758 -15.477 4.977 1 96.06 194 LEU A O 1
ATOM 1572 N N . GLY A 1 195 ? 15.953 -15.922 4.859 1 95.69 195 GLY A N 1
ATOM 1573 C CA . GLY A 1 195 ? 15.891 -16.484 3.518 1 95.69 195 GLY A CA 1
ATOM 1574 C C . GLY A 1 195 ? 15.75 -15.422 2.439 1 95.69 195 GLY A C 1
ATOM 1575 O O . GLY A 1 195 ? 15.68 -15.75 1.252 1 95.69 195 GLY A O 1
ATOM 1576 N N . ALA A 1 196 ? 15.781 -14.141 2.793 1 97.56 196 ALA A N 1
ATOM 1577 C CA . ALA A 1 196 ? 15.594 -13.047 1.835 1 97.56 196 ALA A CA 1
ATOM 1578 C C . ALA A 1 196 ? 16.906 -12.711 1.13 1 97.56 196 ALA A C 1
ATOM 1580 O O . ALA A 1 196 ? 17.984 -13.086 1.592 1 97.56 196 ALA A O 1
ATOM 1581 N N . ASP A 1 197 ? 16.812 -12.109 -0.028 1 97.94 197 ASP A N 1
ATOM 1582 C CA . ASP A 1 197 ? 17.969 -11.438 -0.625 1 97.94 197 ASP A CA 1
ATOM 1583 C C . ASP A 1 197 ? 17.922 -9.93 -0.373 1 97.94 197 ASP A C 1
ATOM 1585 O O . ASP A 1 197 ? 16.969 -9.43 0.219 1 97.94 197 ASP A O 1
ATOM 1589 N N . ALA A 1 198 ? 18.906 -9.234 -0.707 1 98.56 198 ALA A N 1
ATOM 1590 C CA . ALA A 1 198 ? 19.031 -7.812 -0.404 1 98.56 198 ALA A CA 1
ATOM 1591 C C . ALA A 1 198 ? 17.906 -7.012 -1.03 1 98.56 198 ALA A C 1
ATOM 1593 O O . ALA A 1 198 ? 17.344 -6.105 -0.402 1 98.56 198 ALA A O 1
ATOM 1594 N N . LEU A 1 199 ? 17.562 -7.32 -2.248 1 98.69 199 LEU A N 1
ATOM 1595 C CA . LEU A 1 199 ? 16.469 -6.613 -2.914 1 98.69 199 LEU A CA 1
ATOM 1596 C C . LEU A 1 199 ? 15.156 -6.828 -2.182 1 98.69 199 LEU A C 1
ATOM 1598 O O . LEU A 1 199 ? 14.375 -5.887 -1.997 1 98.69 199 LEU A O 1
ATOM 1602 N N . GLY A 1 200 ? 14.922 -8.086 -1.819 1 98.75 200 GLY A N 1
ATOM 1603 C CA . GLY A 1 200 ? 13.703 -8.391 -1.091 1 98.75 200 GLY A CA 1
ATOM 1604 C C . GLY A 1 200 ? 13.578 -7.637 0.219 1 98.75 200 GLY A C 1
ATOM 1605 O O . GLY A 1 200 ? 12.508 -7.137 0.555 1 98.75 200 GLY A O 1
ATOM 1606 N N . VAL A 1 201 ? 14.648 -7.551 0.966 1 98.81 201 VAL A N 1
ATOM 1607 C CA . VAL A 1 201 ? 14.664 -6.84 2.242 1 98.81 201 VAL A CA 1
ATOM 1608 C C . VAL A 1 201 ? 14.383 -5.359 2.012 1 98.81 201 VAL A C 1
ATOM 1610 O O . VAL A 1 201 ? 13.562 -4.758 2.715 1 98.81 201 VAL A O 1
ATOM 1613 N N . ALA A 1 202 ? 15.047 -4.777 1.044 1 98.81 202 ALA A N 1
ATOM 1614 C CA . ALA A 1 202 ? 14.852 -3.367 0.724 1 98.81 202 ALA A CA 1
ATOM 1615 C C . ALA A 1 202 ? 13.422 -3.105 0.243 1 98.81 202 ALA A C 1
ATOM 1617 O O . ALA A 1 202 ? 12.781 -2.145 0.674 1 98.81 202 ALA A O 1
ATOM 1618 N N . ALA A 1 203 ? 12.898 -3.975 -0.636 1 98.88 203 ALA A N 1
ATOM 1619 C CA . ALA A 1 203 ? 11.562 -3.822 -1.206 1 98.88 203 ALA A CA 1
ATOM 1620 C C . ALA A 1 203 ? 10.492 -3.967 -0.132 1 98.88 203 ALA A C 1
ATOM 1622 O O . ALA A 1 203 ? 9.5 -3.232 -0.133 1 98.88 203 ALA A O 1
ATOM 1623 N N . ALA A 1 204 ? 10.703 -4.934 0.779 1 98.88 204 ALA A N 1
ATOM 1624 C CA . ALA A 1 204 ? 9.75 -5.117 1.87 1 98.88 204 ALA A CA 1
ATOM 1625 C C . ALA A 1 204 ? 9.57 -3.828 2.664 1 98.88 204 ALA A C 1
ATOM 1627 O O . ALA A 1 204 ? 8.438 -3.408 2.93 1 98.88 204 ALA A O 1
ATOM 1628 N N . GLY A 1 205 ? 10.703 -3.197 3.041 1 98.81 205 GLY A N 1
ATOM 1629 C CA . GLY A 1 205 ? 10.625 -1.943 3.771 1 98.81 205 GLY A CA 1
ATOM 1630 C C . GLY A 1 205 ? 9.906 -0.848 3.008 1 98.81 205 GLY A C 1
ATOM 1631 O O . GLY A 1 205 ? 9.055 -0.155 3.561 1 98.81 205 GLY A O 1
ATOM 1632 N N . ALA A 1 206 ? 10.203 -0.683 1.725 1 98.88 206 ALA A N 1
ATOM 1633 C CA . ALA A 1 206 ? 9.609 0.361 0.891 1 98.88 206 ALA A CA 1
ATOM 1634 C C . ALA A 1 206 ? 8.102 0.162 0.747 1 98.88 206 ALA A C 1
ATOM 1636 O O . ALA A 1 206 ? 7.332 1.108 0.908 1 98.88 206 ALA A O 1
ATOM 1637 N N . VAL A 1 207 ? 7.691 -1.057 0.475 1 98.94 207 VAL A N 1
ATOM 1638 C CA . VAL A 1 207 ? 6.289 -1.368 0.208 1 98.94 207 VAL A CA 1
ATOM 1639 C C . VAL A 1 207 ? 5.473 -1.201 1.486 1 98.94 207 VAL A C 1
ATOM 1641 O O . VAL A 1 207 ? 4.395 -0.601 1.467 1 98.94 207 VAL A O 1
ATOM 1644 N N . LEU A 1 208 ? 5.98 -1.702 2.6 1 98.88 208 LEU A N 1
ATOM 1645 C CA . LEU A 1 208 ? 5.223 -1.613 3.844 1 98.88 208 LEU A CA 1
ATOM 1646 C C . LEU A 1 208 ? 5.09 -0.164 4.297 1 98.88 208 LEU A C 1
ATOM 1648 O O . LEU A 1 208 ? 4.035 0.245 4.789 1 98.88 208 LEU A O 1
ATOM 1652 N N . LEU A 1 209 ? 6.105 0.623 4.152 1 98.94 209 LEU A N 1
ATOM 1653 C CA . LEU A 1 209 ? 6.031 2.033 4.52 1 98.94 209 LEU A CA 1
ATOM 1654 C C . LEU A 1 209 ? 5.078 2.787 3.598 1 98.94 209 LEU A C 1
ATOM 1656 O O . LEU A 1 209 ? 4.402 3.725 4.031 1 98.94 209 LEU A O 1
ATOM 1660 N N . PHE A 1 210 ? 5.062 2.389 2.299 1 98.94 210 PHE A N 1
ATOM 1661 C CA . PHE A 1 210 ? 4.117 2.963 1.348 1 98.94 210 PHE A CA 1
ATOM 1662 C C . PHE A 1 210 ? 2.682 2.682 1.772 1 98.94 210 PHE A C 1
ATOM 1664 O O . PHE A 1 210 ? 1.867 3.602 1.871 1 98.94 210 PHE A O 1
ATOM 1671 N N . VAL A 1 211 ? 2.398 1.467 2.133 1 98.94 211 VAL A N 1
ATOM 1672 C CA . VAL A 1 211 ? 1.068 1.047 2.564 1 98.94 211 VAL A CA 1
ATOM 1673 C C . VAL A 1 211 ? 0.688 1.773 3.852 1 98.94 211 VAL A C 1
ATOM 1675 O O . VAL A 1 211 ? -0.427 2.285 3.977 1 98.94 211 VAL A O 1
ATOM 1678 N N . VAL A 1 212 ? 1.573 1.859 4.793 1 98.69 212 VAL A N 1
ATOM 1679 C CA . VAL A 1 212 ? 1.341 2.525 6.07 1 98.69 212 VAL A CA 1
ATOM 1680 C C . VAL A 1 212 ? 1.053 4.008 5.836 1 98.69 212 VAL A C 1
ATOM 1682 O O . VAL A 1 212 ? 0.233 4.605 6.539 1 98.69 212 VAL A O 1
ATOM 1685 N N . SER A 1 213 ? 1.737 4.582 4.859 1 98.88 213 SER A N 1
ATOM 1686 C CA . SER A 1 213 ? 1.526 5.992 4.562 1 98.88 213 SER A CA 1
ATOM 1687 C C . SER A 1 213 ? 0.106 6.246 4.066 1 98.88 213 SER A C 1
ATOM 1689 O O . SER A 1 213 ? -0.535 7.219 4.477 1 98.88 213 SER A O 1
ATOM 1691 N N . VAL A 1 214 ? -0.372 5.395 3.172 1 98.94 214 VAL A N 1
ATOM 1692 C CA . VAL A 1 214 ? -1.74 5.527 2.684 1 98.94 214 VAL A CA 1
ATOM 1693 C C . VAL A 1 214 ? -2.721 5.383 3.846 1 98.94 214 VAL A C 1
ATOM 1695 O O . VAL A 1 214 ? -3.629 6.203 4.004 1 98.94 214 VAL A O 1
ATOM 1698 N N . TYR A 1 215 ? -2.518 4.395 4.676 1 98.88 215 TYR A N 1
ATOM 1699 C CA . TYR A 1 215 ? -3.387 4.098 5.809 1 98.88 215 TYR A CA 1
ATOM 1700 C C . TYR A 1 215 ? -3.404 5.258 6.801 1 98.88 215 TYR A C 1
ATOM 1702 O O . TYR A 1 215 ? -4.473 5.707 7.219 1 98.88 215 TYR A O 1
ATOM 1710 N N . LEU A 1 216 ? -2.234 5.754 7.168 1 98.81 216 LEU A N 1
ATOM 1711 C CA . LEU A 1 216 ? -2.135 6.816 8.164 1 98.81 216 LEU A CA 1
ATOM 1712 C C . LEU A 1 216 ? -2.758 8.109 7.641 1 98.81 216 LEU A C 1
ATOM 1714 O O . LEU A 1 216 ? -3.453 8.805 8.383 1 98.81 216 LEU A O 1
ATOM 1718 N N . ALA A 1 217 ? -2.502 8.445 6.379 1 98.75 217 ALA A N 1
ATOM 1719 C CA . ALA A 1 217 ? -3.027 9.688 5.816 1 98.75 217 ALA A CA 1
ATOM 1720 C C . ALA A 1 217 ? -4.555 9.688 5.832 1 98.75 217 ALA A C 1
ATOM 1722 O O . ALA A 1 217 ? -5.176 10.633 6.336 1 98.75 217 ALA A O 1
ATOM 1723 N N . LEU A 1 218 ? -5.156 8.609 5.383 1 98.75 218 LEU A N 1
ATOM 1724 C CA . LEU A 1 218 ? -6.609 8.578 5.281 1 98.75 218 LEU A CA 1
ATOM 1725 C C . LEU A 1 218 ? -7.246 8.414 6.66 1 98.75 218 LEU A C 1
ATOM 1727 O O . LEU A 1 218 ? -8.328 8.945 6.914 1 98.75 218 LEU A O 1
ATOM 1731 N N . THR A 1 219 ? -6.586 7.652 7.535 1 98.5 219 THR A N 1
ATOM 1732 C CA . THR A 1 219 ? -7.094 7.527 8.898 1 98.5 219 THR A CA 1
ATOM 1733 C C . THR A 1 219 ? -7.043 8.875 9.617 1 98.5 219 THR A C 1
ATOM 1735 O O . THR A 1 219 ? -7.926 9.188 10.414 1 98.5 219 THR A O 1
ATOM 1738 N N . THR A 1 220 ? -5.996 9.641 9.359 1 97.94 220 THR A N 1
ATOM 1739 C CA . THR A 1 220 ? -5.906 10.984 9.914 1 97.94 220 THR A CA 1
ATOM 1740 C C . THR A 1 220 ? -7.055 11.859 9.414 1 97.94 220 THR A C 1
ATOM 1742 O O . THR A 1 220 ? -7.676 12.586 10.195 1 97.94 220 THR A O 1
ATOM 1745 N N . HIS A 1 221 ? -7.34 11.812 8.141 1 97.75 221 HIS A N 1
ATOM 1746 C CA . HIS A 1 221 ? -8.469 12.547 7.57 1 97.75 221 HIS A CA 1
ATOM 1747 C C . HIS A 1 221 ? -9.781 12.141 8.234 1 97.75 221 HIS A C 1
ATOM 1749 O O . HIS A 1 221 ? -10.594 13 8.586 1 97.75 221 HIS A O 1
ATOM 1755 N N . VAL A 1 222 ? -10 10.859 8.445 1 97.06 222 VAL A N 1
ATOM 1756 C CA . VAL A 1 222 ? -11.203 10.328 9.062 1 97.06 222 VAL A CA 1
ATOM 1757 C C . VAL A 1 222 ? -11.344 10.883 10.484 1 97.06 222 VAL A C 1
ATOM 1759 O O . VAL A 1 222 ? -12.422 11.336 10.875 1 97.06 222 VAL A O 1
ATOM 1762 N N . ALA A 1 223 ? -10.266 10.812 11.18 1 95.88 223 ALA A N 1
ATOM 1763 C CA . ALA A 1 223 ? -10.281 11.297 12.562 1 95.88 223 ALA A CA 1
ATOM 1764 C C . ALA A 1 223 ? -10.602 12.789 12.617 1 95.88 223 ALA A C 1
ATOM 1766 O O . ALA A 1 223 ? -11.336 13.234 13.508 1 95.88 223 ALA A O 1
ATOM 1767 N N . THR A 1 224 ? -10.094 13.5 11.734 1 92.81 224 THR A N 1
ATOM 1768 C CA . THR A 1 224 ? -10.352 14.93 11.672 1 92.81 224 THR A CA 1
ATOM 1769 C C . THR A 1 224 ? -11.82 15.211 11.352 1 92.81 224 THR A C 1
ATOM 1771 O O . THR A 1 224 ? -12.43 16.094 11.953 1 92.81 224 THR A O 1
ATOM 1774 N N . LEU A 1 225 ? -12.367 14.461 10.438 1 91.69 225 LEU A N 1
ATOM 1775 C CA . LEU A 1 225 ? -13.773 14.609 10.078 1 91.69 225 LEU A CA 1
ATOM 1776 C C . LEU A 1 225 ? -14.672 14.305 11.273 1 91.69 225 LEU A C 1
ATOM 1778 O O . LEU A 1 225 ? -15.664 15 11.5 1 91.69 225 LEU A O 1
ATOM 1782 N N . ARG A 1 226 ? -14.352 13.344 12.008 1 90.19 226 ARG A N 1
ATOM 1783 C CA . ARG A 1 226 ? -15.148 12.953 13.156 1 90.19 226 ARG A CA 1
ATOM 1784 C C . ARG A 1 226 ? -15.141 14.047 14.227 1 90.19 226 ARG A C 1
ATOM 1786 O O . ARG A 1 226 ? -16.172 14.312 14.859 1 90.19 226 ARG A O 1
ATOM 1793 N N . GLN A 1 227 ? -14.055 14.594 14.406 1 86.69 227 GLN A N 1
ATOM 1794 C CA . GLN A 1 227 ? -13.938 15.656 15.398 1 86.69 227 GLN A CA 1
ATOM 1795 C C . GLN A 1 227 ? -14.742 16.875 14.992 1 86.69 227 GLN A C 1
ATOM 1797 O O . GLN A 1 227 ? -15.367 17.531 15.828 1 86.69 227 GLN A O 1
ATOM 1802 N N . ARG A 1 228 ? -14.758 17.125 13.773 1 81.81 228 ARG A N 1
ATOM 1803 C CA . ARG A 1 228 ? -15.492 18.281 13.281 1 81.81 228 ARG A CA 1
ATOM 1804 C C . ARG A 1 228 ? -17 18.062 13.359 1 81.81 228 ARG A C 1
ATOM 1806 O O . ARG A 1 228 ? -17.766 19 13.555 1 81.81 228 ARG A O 1
ATOM 1813 N N . SER A 1 229 ? -17.391 16.844 13.18 1 81.69 229 SER A N 1
ATOM 1814 C CA . SER A 1 229 ? -18.812 16.516 13.258 1 81.69 229 SER A CA 1
ATOM 1815 C C . SER A 1 229 ? -19.297 16.562 14.703 1 81.69 229 SER A C 1
ATOM 1817 O O . SER A 1 229 ? -20.453 16.938 14.961 1 81.69 229 SER A O 1
ATOM 1819 N N . THR A 1 230 ? -18.469 16.172 15.594 1 77.25 230 THR A N 1
ATOM 1820 C CA . THR A 1 230 ? -18.859 16.188 17 1 77.25 230 THR A CA 1
ATOM 1821 C C . THR A 1 230 ? -18.859 17.609 17.547 1 77.25 230 THR A C 1
ATOM 1823 O O . THR A 1 230 ? -19.641 17.922 18.453 1 77.25 230 THR A O 1
ATOM 1826 N N . ALA A 1 231 ? -18.047 18.438 17.031 1 75.44 231 ALA A N 1
ATOM 1827 C CA . ALA A 1 231 ? -17.969 19.828 17.484 1 75.44 231 ALA A CA 1
ATOM 1828 C C . ALA A 1 231 ? -19.125 20.656 16.906 1 75.44 231 ALA A C 1
ATOM 1830 O O . ALA A 1 231 ? -19.5 21.672 17.469 1 75.44 231 ALA A O 1
ATOM 1831 N N . ALA A 1 232 ? -19.828 20.297 15.906 1 65.75 232 ALA A N 1
ATOM 1832 C CA . ALA A 1 232 ? -20.969 21.016 15.32 1 65.75 232 ALA A CA 1
ATOM 1833 C C . ALA A 1 232 ? -22.266 20.594 15.992 1 65.75 232 ALA A C 1
ATOM 1835 O O . ALA A 1 232 ? -22.422 19.453 16.406 1 65.75 232 ALA A O 1
ATOM 1836 N N . MET B 1 1 ? -42.188 -16.062 -11.156 1 42.72 1 MET B N 1
ATOM 1837 C CA . MET B 1 1 ? -41.344 -15.547 -10.07 1 42.72 1 MET B CA 1
ATOM 1838 C C . MET B 1 1 ? -40.906 -14.117 -10.359 1 42.72 1 MET B C 1
ATOM 1840 O O . MET B 1 1 ? -40.281 -13.852 -11.398 1 42.72 1 MET B O 1
ATOM 1844 N N . ASN B 1 2 ? -41.469 -13.109 -9.977 1 51.66 2 ASN B N 1
ATOM 1845 C CA . ASN B 1 2 ? -41.375 -11.711 -10.352 1 51.66 2 ASN B CA 1
ATOM 1846 C C . ASN B 1 2 ? -39.938 -11.188 -10.133 1 51.66 2 ASN B C 1
ATOM 1848 O O . ASN B 1 2 ? -39.531 -10.977 -9 1 51.66 2 ASN B O 1
ATOM 1852 N N . LEU B 1 3 ? -39.062 -11.445 -11.078 1 61.94 3 LEU B N 1
ATOM 1853 C CA . LEU B 1 3 ? -37.688 -11.023 -11.148 1 61.94 3 LEU B CA 1
ATOM 1854 C C . LEU B 1 3 ? -37.531 -9.609 -10.594 1 61.94 3 LEU B C 1
ATOM 1856 O O . LEU B 1 3 ? -36.469 -9.273 -10.039 1 61.94 3 LEU B O 1
ATOM 1860 N N . ARG B 1 4 ? -38.562 -8.781 -10.719 1 62.41 4 ARG B N 1
ATOM 1861 C CA . ARG B 1 4 ? -38.531 -7.395 -10.273 1 62.41 4 ARG B CA 1
ATOM 1862 C C . ARG B 1 4 ? -38.312 -7.309 -8.766 1 62.41 4 ARG B C 1
ATOM 1864 O O . ARG B 1 4 ? -37.656 -6.398 -8.273 1 62.41 4 ARG B O 1
ATOM 1871 N N . ARG B 1 5 ? -38.906 -8.25 -8.109 1 69.38 5 ARG B N 1
ATOM 1872 C CA . ARG B 1 5 ? -38.812 -8.25 -6.648 1 69.38 5 ARG B CA 1
ATOM 1873 C C . ARG B 1 5 ? -37.375 -8.477 -6.191 1 69.38 5 ARG B C 1
ATOM 1875 O O . ARG B 1 5 ? -36.938 -7.949 -5.16 1 69.38 5 ARG B O 1
ATOM 1882 N N . TYR B 1 6 ? -36.625 -9.203 -7.062 1 74.19 6 TYR B N 1
ATOM 1883 C CA . TYR B 1 6 ? -35.25 -9.531 -6.707 1 74.19 6 TYR B CA 1
ATOM 1884 C C . TYR B 1 6 ? -34.312 -8.367 -7.035 1 74.19 6 TYR B C 1
ATOM 1886 O O . TYR B 1 6 ? -33.188 -8.328 -6.559 1 74.19 6 TYR B O 1
ATOM 1894 N N . LEU B 1 7 ? -34.781 -7.43 -7.684 1 78.12 7 LEU B N 1
ATOM 1895 C CA . LEU B 1 7 ? -33.938 -6.32 -8.117 1 78.12 7 LEU B CA 1
ATOM 1896 C C . LEU B 1 7 ? -34.094 -5.125 -7.191 1 78.12 7 LEU B C 1
ATOM 1898 O O . LEU B 1 7 ? -33.406 -4.105 -7.367 1 78.12 7 LEU B O 1
ATOM 1902 N N . GLU B 1 8 ? -34.938 -5.262 -6.211 1 79.19 8 GLU B N 1
ATOM 1903 C CA . GLU B 1 8 ? -35.062 -4.254 -5.164 1 79.19 8 GLU B CA 1
ATOM 1904 C C . GLU B 1 8 ? -34.594 -4.793 -3.814 1 79.19 8 GLU B C 1
ATOM 1906 O O . GLU B 1 8 ? -34.594 -6.004 -3.588 1 79.19 8 GLU B O 1
ATOM 1911 N N . SER B 1 9 ? -33.969 -4.004 -3.023 1 79.56 9 SER B N 1
ATOM 1912 C CA . SER B 1 9 ? -33.469 -4.434 -1.717 1 79.56 9 SER B CA 1
ATOM 1913 C C . SER B 1 9 ? -33.781 -3.391 -0.645 1 79.56 9 SER B C 1
ATOM 1915 O O . SER B 1 9 ? -33.812 -2.191 -0.931 1 79.56 9 SER B O 1
ATOM 1917 N N . ASP B 1 10 ? -33.969 -3.9 0.551 1 80.88 10 ASP B N 1
ATOM 1918 C CA . ASP B 1 10 ? -34.188 -3.021 1.695 1 80.88 10 ASP B CA 1
ATOM 1919 C C . ASP B 1 10 ? -32.875 -2.59 2.318 1 80.88 10 ASP B C 1
ATOM 1921 O O . ASP B 1 10 ? -32.844 -1.76 3.23 1 80.88 10 ASP B O 1
ATOM 1925 N N . VAL B 1 11 ? -31.891 -3.145 1.797 1 82.31 11 VAL B N 1
ATOM 1926 C CA . VAL B 1 11 ? -30.578 -2.76 2.303 1 82.31 11 VAL B CA 1
ATOM 1927 C C . VAL B 1 11 ? -30.219 -1.368 1.791 1 82.31 11 VAL B C 1
ATOM 1929 O O . VAL B 1 11 ? -30.266 -1.112 0.585 1 82.31 11 VAL B O 1
ATOM 1932 N N . PRO B 1 12 ? -29.922 -0.415 2.664 1 80.06 12 PRO B N 1
ATOM 1933 C CA . PRO B 1 12 ? -29.609 0.954 2.25 1 80.06 12 PRO B CA 1
ATOM 1934 C C . PRO B 1 12 ? -28.438 1.018 1.273 1 80.06 12 PRO B C 1
ATOM 1936 O O . PRO B 1 12 ? -27.516 0.2 1.354 1 80.06 12 PRO B O 1
ATOM 1939 N N . ARG B 1 13 ? -28.594 1.873 0.318 1 82.19 13 ARG B N 1
ATOM 1940 C CA . ARG B 1 13 ? -27.5 2.152 -0.624 1 82.19 13 ARG B CA 1
ATOM 1941 C C . ARG B 1 13 ? -27.062 3.609 -0.534 1 82.19 13 ARG B C 1
ATOM 1943 O O . ARG B 1 13 ? -27.812 4.516 -0.892 1 82.19 13 ARG B O 1
ATOM 1950 N N . ASP B 1 14 ? -25.828 3.785 -0.08 1 82.38 14 ASP B N 1
ATOM 1951 C CA . ASP B 1 14 ? -25.281 5.133 -0.009 1 82.38 14 ASP B CA 1
ATOM 1952 C C . ASP B 1 14 ? -25 5.684 -1.405 1 82.38 14 ASP B C 1
ATOM 1954 O O . ASP B 1 14 ? -24.766 4.918 -2.346 1 82.38 14 ASP B O 1
ATOM 1958 N N . ASP B 1 15 ? -25.141 6.969 -1.498 1 88.06 15 ASP B N 1
ATOM 1959 C CA . ASP B 1 15 ? -24.781 7.645 -2.74 1 88.06 15 ASP B CA 1
ATOM 1960 C C . ASP B 1 15 ? -23.266 7.887 -2.814 1 88.06 15 ASP B C 1
ATOM 1962 O O . ASP B 1 15 ? -22.797 8.969 -2.469 1 88.06 15 ASP B O 1
ATOM 1966 N N . LEU B 1 16 ? -22.609 6.914 -3.289 1 93 16 LEU B N 1
ATOM 1967 C CA . LEU B 1 16 ? -21.141 6.949 -3.391 1 93 16 LEU B CA 1
ATOM 1968 C C . LEU B 1 16 ? -20.703 7.266 -4.816 1 93 16 LEU B C 1
ATOM 1970 O O . LEU B 1 16 ? -21.438 6.992 -5.77 1 93 16 LEU B O 1
ATOM 1974 N N . PRO B 1 17 ? -19.562 7.902 -4.973 1 92.5 17 PRO B N 1
ATOM 1975 C CA . PRO B 1 17 ? -19.016 8.039 -6.324 1 92.5 17 PRO B CA 1
ATOM 1976 C C . PRO B 1 17 ? -18.922 6.707 -7.059 1 92.5 17 PRO B C 1
ATOM 1978 O O . PRO B 1 17 ? -18.719 5.664 -6.434 1 92.5 17 PRO B O 1
ATOM 1981 N N . TRP B 1 18 ? -18.938 6.734 -8.375 1 92.56 18 TRP B N 1
ATOM 1982 C CA . TRP B 1 18 ? -19.031 5.527 -9.188 1 92.56 18 TRP B CA 1
ATOM 1983 C C . TRP B 1 18 ? -17.797 4.648 -8.992 1 92.56 18 TRP B C 1
ATOM 1985 O O . TRP B 1 18 ? -17.891 3.42 -9.086 1 92.56 18 TRP B O 1
ATOM 1995 N N . TYR B 1 19 ? -16.656 5.195 -8.719 1 92.62 19 TYR B N 1
ATOM 1996 C CA . TYR B 1 19 ? -15.43 4.41 -8.625 1 92.62 19 TYR B CA 1
ATOM 1997 C C . TYR B 1 19 ? -15.344 3.686 -7.285 1 92.62 19 TYR B C 1
ATOM 1999 O O . TYR B 1 19 ? -14.547 2.758 -7.125 1 92.62 19 TYR B O 1
ATOM 2007 N N . LEU B 1 20 ? -16.141 4.051 -6.316 1 95.88 20 LEU B N 1
ATOM 2008 C CA . LEU B 1 20 ? -16.219 3.371 -5.027 1 95.88 20 LEU B CA 1
ATOM 2009 C C . LEU B 1 20 ? -17.359 2.348 -5.023 1 95.88 20 LEU B C 1
ATOM 2011 O O . LEU B 1 20 ? -17.359 1.419 -4.215 1 95.88 20 LEU B O 1
ATOM 2015 N N . ALA B 1 21 ? -18.359 2.605 -5.844 1 95.31 21 ALA B N 1
ATOM 2016 C CA . ALA B 1 21 ? -19.516 1.728 -6.02 1 95.31 21 ALA B CA 1
ATOM 2017 C C . ALA B 1 21 ? -19.812 1.514 -7.5 1 95.31 21 ALA B C 1
ATOM 2019 O O . ALA B 1 21 ? -20.875 1.932 -7.988 1 95.31 21 ALA B O 1
ATOM 2020 N N . PRO B 1 22 ? -18.969 0.728 -8.102 1 95.69 22 PRO B N 1
ATOM 2021 C CA . PRO B 1 22 ? -19.047 0.628 -9.555 1 95.69 22 PRO B CA 1
ATOM 2022 C C . PRO B 1 22 ? -20.156 -0.309 -10.023 1 95.69 22 PRO B C 1
ATOM 2024 O O . PRO B 1 22 ? -20.531 -0.298 -11.203 1 95.69 22 PRO B O 1
ATOM 2027 N N . LEU B 1 23 ? -20.719 -1.149 -9.18 1 96.12 23 LEU B N 1
ATOM 2028 C CA . LEU B 1 23 ? -21.75 -2.098 -9.594 1 96.12 23 LEU B CA 1
ATOM 2029 C C . LEU B 1 23 ? -23.094 -1.406 -9.727 1 96.12 23 LEU B C 1
ATOM 2031 O O . LEU B 1 23 ? -23.469 -0.587 -8.883 1 96.12 23 LEU B O 1
ATOM 2035 N N . PRO B 1 24 ? -23.844 -1.754 -10.789 1 94.88 24 PRO B N 1
ATOM 2036 C CA . PRO B 1 24 ? -25.219 -1.249 -10.859 1 94.88 24 PRO B CA 1
ATOM 2037 C C . PRO B 1 24 ? -26.062 -1.671 -9.656 1 94.88 24 PRO B C 1
ATOM 2039 O O . PRO B 1 24 ? -25.938 -2.795 -9.172 1 94.88 24 PRO B O 1
ATOM 2042 N N . ALA B 1 25 ? -26.969 -0.775 -9.219 1 93.19 25 ALA B N 1
ATOM 2043 C CA . ALA B 1 25 ? -27.797 -1.02 -8.047 1 93.19 25 ALA B CA 1
ATOM 2044 C C . ALA B 1 25 ? -28.578 -2.322 -8.195 1 93.19 25 ALA B C 1
ATOM 2046 O O . ALA B 1 25 ? -28.719 -3.08 -7.227 1 93.19 25 ALA B O 1
ATOM 2047 N N . ALA B 1 26 ? -29.047 -2.568 -9.391 1 93.75 26 ALA B N 1
ATOM 2048 C CA . ALA B 1 26 ? -29.844 -3.768 -9.641 1 93.75 26 ALA B CA 1
ATOM 2049 C C . ALA B 1 26 ? -29.031 -5.031 -9.375 1 93.75 26 ALA B C 1
ATOM 2051 O O . ALA B 1 26 ? -29.562 -6.004 -8.828 1 93.75 26 ALA B O 1
ATOM 2052 N N . LEU B 1 27 ? -27.812 -5.004 -9.789 1 95.06 27 LEU B N 1
ATOM 2053 C CA . LEU B 1 27 ? -26.938 -6.152 -9.594 1 95.06 27 LEU B CA 1
ATOM 2054 C C . LEU B 1 27 ? -26.609 -6.34 -8.117 1 95.06 27 LEU B C 1
ATOM 2056 O O . LEU B 1 27 ? -26.562 -7.469 -7.625 1 95.06 27 LEU B O 1
ATOM 2060 N N . GLU B 1 28 ? -26.312 -5.305 -7.434 1 95.62 28 GLU B N 1
ATOM 2061 C CA . GLU B 1 28 ? -26.078 -5.379 -5.996 1 95.62 28 GLU B CA 1
ATOM 2062 C C . GLU B 1 28 ? -27.297 -5.953 -5.266 1 95.62 28 GLU B C 1
ATOM 2064 O O . GLU B 1 28 ? -27.156 -6.82 -4.398 1 95.62 28 GLU B O 1
ATOM 2069 N N . ASN B 1 29 ? -28.469 -5.445 -5.613 1 95.31 29 ASN B N 1
ATOM 2070 C CA . ASN B 1 29 ? -29.703 -5.91 -4.996 1 95.31 29 ASN B CA 1
ATOM 2071 C C . ASN B 1 29 ? -29.938 -7.398 -5.254 1 95.31 29 ASN B C 1
ATOM 2073 O O . ASN B 1 29 ? -30.328 -8.133 -4.348 1 95.31 29 ASN B O 1
ATOM 2077 N N . LEU B 1 30 ? -29.703 -7.734 -6.465 1 95.31 30 LEU B N 1
ATOM 2078 C CA . LEU B 1 30 ? -29.844 -9.141 -6.812 1 95.31 30 LEU B CA 1
ATOM 2079 C C . LEU B 1 30 ? -28.906 -10.008 -5.973 1 95.31 30 LEU B C 1
ATOM 2081 O O . LEU B 1 30 ? -29.312 -11.031 -5.43 1 95.31 30 LEU B O 1
ATOM 2085 N N . ALA B 1 31 ? -27.656 -9.641 -5.879 1 96.12 31 ALA B N 1
ATOM 2086 C CA . ALA B 1 31 ? -26.656 -10.383 -5.113 1 96.12 31 ALA B CA 1
ATOM 2087 C C . ALA B 1 31 ? -27.031 -10.461 -3.639 1 96.12 31 ALA B C 1
ATOM 2089 O O . ALA B 1 31 ? -26.875 -11.508 -3.004 1 96.12 31 ALA B O 1
ATOM 2090 N N . LEU B 1 32 ? -27.547 -9.398 -3.133 1 95.56 32 LEU B N 1
ATOM 2091 C CA . LEU B 1 32 ? -27.938 -9.367 -1.729 1 95.56 32 LEU B CA 1
ATOM 2092 C C . LEU B 1 32 ? -29.141 -10.273 -1.479 1 95.56 32 LEU B C 1
ATOM 2094 O O . LEU B 1 32 ? -29.203 -10.953 -0.456 1 95.56 32 LEU B O 1
ATOM 2098 N N . ASN B 1 33 ? -30.062 -10.211 -2.4 1 95.38 33 ASN B N 1
ATOM 2099 C CA . ASN B 1 33 ? -31.25 -11.062 -2.277 1 95.38 33 ASN B CA 1
ATOM 2100 C C . ASN B 1 33 ? -30.875 -12.539 -2.396 1 95.38 33 ASN B C 1
ATOM 2102 O O . ASN B 1 33 ? -31.516 -13.398 -1.783 1 95.38 33 ASN B O 1
ATOM 2106 N N . LEU B 1 34 ? -29.844 -12.82 -3.141 1 96.62 34 LEU B N 1
ATOM 2107 C CA . LEU B 1 34 ? -29.375 -14.188 -3.324 1 96.62 34 LEU B CA 1
ATOM 2108 C C . LEU B 1 34 ? -28.078 -14.422 -2.543 1 96.62 34 LEU B C 1
ATOM 2110 O O . LEU B 1 34 ? -27.188 -15.133 -3.012 1 96.62 34 LEU B O 1
ATOM 2114 N N . ALA B 1 35 ? -27.984 -13.844 -1.462 1 96.94 35 ALA B N 1
ATOM 2115 C CA . ALA B 1 35 ? -26.734 -13.82 -0.702 1 96.94 35 ALA B CA 1
ATOM 2116 C C . ALA B 1 35 ? -26.281 -15.242 -0.362 1 96.94 35 ALA B C 1
ATOM 2118 O O . ALA B 1 35 ? -25.078 -15.539 -0.4 1 96.94 35 ALA B O 1
ATOM 2119 N N . TRP B 1 36 ? -27.203 -16.125 -0.013 1 98.25 36 TRP B N 1
ATOM 2120 C CA . TRP B 1 36 ? -26.812 -17.484 0.342 1 98.25 36 TRP B CA 1
ATOM 2121 C C . TRP B 1 36 ? -26.281 -18.234 -0.873 1 98.25 36 TRP B C 1
ATOM 2123 O O . TRP B 1 36 ? -25.406 -19.109 -0.741 1 98.25 36 TRP B O 1
ATOM 2133 N N . LEU B 1 37 ? -26.797 -17.938 -2.002 1 98.31 37 LEU B N 1
ATOM 2134 C CA . LEU B 1 37 ? -26.234 -18.516 -3.219 1 98.31 37 LEU B CA 1
ATOM 2135 C C . LEU B 1 37 ? -24.812 -18 -3.447 1 98.31 37 LEU B C 1
ATOM 2137 O O . LEU B 1 37 ? -23.922 -18.766 -3.832 1 98.31 37 LEU B O 1
ATOM 2141 N N . VAL B 1 38 ? -24.609 -16.703 -3.23 1 98.44 38 VAL B N 1
ATOM 2142 C CA . VAL B 1 38 ? -23.281 -16.125 -3.363 1 98.44 38 VAL B CA 1
ATOM 2143 C C . VAL B 1 38 ? -22.328 -16.781 -2.371 1 98.44 38 VAL B C 1
ATOM 2145 O O . VAL B 1 38 ? -21.188 -17.109 -2.715 1 98.44 38 VAL B O 1
ATOM 2148 N N . VAL B 1 39 ? -22.781 -17.016 -1.164 1 98.81 39 VAL B N 1
ATOM 2149 C CA . VAL B 1 39 ? -22 -17.719 -0.15 1 98.81 39 VAL B CA 1
ATOM 2150 C C . VAL B 1 39 ? -21.625 -19.109 -0.664 1 98.81 39 VAL B C 1
ATOM 2152 O O . VAL B 1 39 ? -20.453 -19.5 -0.591 1 98.81 39 VAL B O 1
ATOM 2155 N N . ALA B 1 40 ? -22.562 -19.828 -1.226 1 98.81 40 ALA B N 1
ATOM 2156 C CA . ALA B 1 40 ? -22.328 -21.188 -1.72 1 98.81 40 ALA B CA 1
ATOM 2157 C C . ALA B 1 40 ? -21.297 -21.172 -2.848 1 98.81 40 ALA B C 1
ATOM 2159 O O . ALA B 1 40 ? -20.406 -22.031 -2.895 1 98.81 40 ALA B O 1
ATOM 2160 N N . VAL B 1 41 ? -21.438 -20.25 -3.73 1 98.56 41 VAL B N 1
ATOM 2161 C CA . VAL B 1 41 ? -20.516 -20.141 -4.859 1 98.56 41 VAL B CA 1
ATOM 2162 C C . VAL B 1 41 ? -19.109 -19.844 -4.344 1 98.56 41 VAL B C 1
ATOM 2164 O O . VAL B 1 41 ? -18.125 -20.438 -4.824 1 98.56 41 VAL B O 1
ATOM 2167 N N . ASN B 1 42 ? -18.938 -18.969 -3.383 1 98.88 42 ASN B N 1
ATOM 2168 C CA . ASN B 1 42 ? -17.625 -18.672 -2.807 1 98.88 42 ASN B CA 1
ATOM 2169 C C . ASN B 1 42 ? -17.047 -19.875 -2.072 1 98.88 42 ASN B C 1
ATOM 2171 O O . ASN B 1 42 ? -15.844 -20.125 -2.137 1 98.88 42 ASN B O 1
ATOM 2175 N N . LEU B 1 43 ? -17.891 -20.625 -1.385 1 98.81 43 LEU B N 1
ATOM 2176 C CA . LEU B 1 43 ? -17.406 -21.812 -0.702 1 98.81 43 LEU B CA 1
ATOM 2177 C C . LEU B 1 43 ? -16.953 -22.875 -1.707 1 98.81 43 LEU B C 1
ATOM 2179 O O . LEU B 1 43 ? -15.953 -23.562 -1.477 1 98.81 43 LEU B O 1
ATOM 2183 N N . ALA B 1 44 ? -17.75 -23.031 -2.785 1 98.5 44 ALA B N 1
ATOM 2184 C CA . ALA B 1 44 ? -17.328 -23.922 -3.859 1 98.5 44 ALA B CA 1
ATOM 2185 C C . ALA B 1 44 ? -15.977 -23.484 -4.43 1 98.5 44 ALA B C 1
ATOM 2187 O O . ALA B 1 44 ? -15.102 -24.312 -4.684 1 98.5 44 ALA B O 1
ATOM 2188 N N . GLY B 1 45 ? -15.836 -22.172 -4.656 1 97.88 45 GLY B N 1
ATOM 2189 C CA . GLY B 1 45 ? -14.555 -21.641 -5.094 1 97.88 45 GLY B CA 1
ATOM 2190 C C . GLY B 1 45 ? -13.438 -21.891 -4.102 1 97.88 45 GLY B C 1
ATOM 2191 O O . GLY B 1 45 ? -12.305 -22.188 -4.492 1 97.88 45 GLY B O 1
ATOM 2192 N N . THR B 1 46 ? -13.703 -21.75 -2.822 1 98.56 46 THR B N 1
ATOM 2193 C CA . THR B 1 46 ? -12.742 -22.031 -1.763 1 98.56 46 THR B CA 1
ATOM 2194 C C . THR B 1 46 ? -12.258 -23.469 -1.835 1 98.56 46 THR B C 1
ATOM 2196 O O . THR B 1 46 ? -11.055 -23.734 -1.848 1 98.56 46 THR B O 1
ATOM 2199 N N . ALA B 1 47 ? -13.195 -24.391 -1.944 1 98.12 47 ALA B N 1
ATOM 2200 C CA . ALA B 1 47 ? -12.859 -25.797 -2.018 1 98.12 47 ALA B CA 1
ATOM 2201 C C . ALA B 1 47 ? -12.023 -26.109 -3.254 1 98.12 47 ALA B C 1
ATOM 2203 O O . ALA B 1 47 ? -10.992 -26.781 -3.162 1 98.12 47 ALA B O 1
ATOM 2204 N N . PHE B 1 48 ? -12.469 -25.625 -4.363 1 96.44 48 PHE B N 1
ATOM 2205 C CA . PHE B 1 48 ? -11.727 -25.812 -5.598 1 96.44 48 PHE B CA 1
ATOM 2206 C C . PHE B 1 48 ? -10.328 -25.219 -5.484 1 96.44 48 PHE B C 1
ATOM 2208 O O . PHE B 1 48 ? -9.352 -25.797 -5.973 1 96.44 48 PHE B O 1
ATOM 2215 N N . GLY B 1 49 ? -10.258 -24.062 -4.879 1 96.12 49 GLY B N 1
ATOM 2216 C CA . GLY B 1 49 ? -8.969 -23.406 -4.703 1 96.12 49 GLY B CA 1
ATOM 2217 C C . GLY B 1 49 ? -7.996 -24.219 -3.869 1 96.12 49 GLY B C 1
ATOM 2218 O O . GLY B 1 49 ? -6.824 -24.344 -4.227 1 96.12 49 GLY B O 1
ATOM 2219 N N . PHE B 1 50 ? -8.469 -24.734 -2.75 1 97.06 50 PHE B N 1
ATOM 2220 C CA . PHE B 1 50 ? -7.602 -25.547 -1.917 1 97.06 50 PHE B CA 1
ATOM 2221 C C . PHE B 1 50 ? -7.121 -26.781 -2.686 1 97.06 50 PHE B C 1
ATOM 2223 O O . PHE B 1 50 ? -5.969 -27.188 -2.541 1 97.06 50 PHE B O 1
ATOM 2230 N N . TYR B 1 51 ? -7.992 -27.328 -3.473 1 95.88 51 TYR B N 1
ATOM 2231 C CA . TYR B 1 51 ? -7.582 -28.422 -4.344 1 95.88 51 TYR B CA 1
ATOM 2232 C C . TYR B 1 51 ? -6.512 -27.969 -5.324 1 95.88 51 TYR B C 1
ATOM 2234 O O . TYR B 1 51 ? -5.5 -28.656 -5.508 1 95.88 51 TYR B O 1
ATOM 2242 N N . TYR B 1 52 ? -6.719 -26.812 -5.938 1 93.25 52 TYR B N 1
ATOM 2243 C CA . TYR B 1 52 ? -5.789 -26.266 -6.914 1 93.25 52 TYR B CA 1
ATOM 2244 C C . TYR B 1 52 ? -4.418 -26.031 -6.293 1 93.25 52 TYR B C 1
ATOM 2246 O O . TYR B 1 52 ? -3.393 -26.203 -6.957 1 93.25 52 TYR B O 1
ATOM 2254 N N . TYR B 1 53 ? -4.352 -25.672 -5.008 1 96.75 53 TYR B N 1
ATOM 2255 C CA . TYR B 1 53 ? -3.113 -25.297 -4.324 1 96.75 53 TYR B CA 1
ATOM 2256 C C . TYR B 1 53 ? -2.438 -26.531 -3.729 1 96.75 53 TYR B C 1
ATOM 2258 O O . TYR B 1 53 ? -1.349 -26.422 -3.156 1 96.75 53 TYR B O 1
ATOM 2266 N N . SER B 1 54 ? -2.975 -27.703 -3.861 1 97.19 54 SER B N 1
ATOM 2267 C CA . SER B 1 54 ? -2.484 -28.906 -3.191 1 97.19 54 SER B CA 1
ATOM 2268 C C . SER B 1 54 ? -1.031 -29.188 -3.555 1 97.19 54 SER B C 1
ATOM 2270 O O . SER B 1 54 ? -0.218 -29.516 -2.684 1 97.19 54 SER B O 1
ATOM 2272 N N . PRO B 1 55 ? -0.605 -29.078 -4.836 1 96.81 55 PRO B N 1
ATOM 2273 C CA . PRO B 1 55 ? 0.808 -29.312 -5.141 1 96.81 55 PRO B CA 1
ATOM 2274 C C . PRO B 1 55 ? 1.734 -28.312 -4.449 1 96.81 55 PRO B C 1
ATOM 2276 O O . PRO B 1 55 ? 2.811 -28.688 -3.979 1 96.81 55 PRO B O 1
ATOM 2279 N N . GLN B 1 56 ? 1.321 -27.047 -4.418 1 97.38 56 GLN B N 1
ATOM 2280 C CA . GLN B 1 56 ? 2.156 -26.047 -3.76 1 97.38 56 GLN B CA 1
ATOM 2281 C C . GLN B 1 56 ? 2.211 -26.297 -2.252 1 97.38 56 GLN B C 1
ATOM 2283 O O . GLN B 1 56 ? 3.264 -26.125 -1.631 1 97.38 56 GLN B O 1
ATOM 2288 N N . LEU B 1 57 ? 1.084 -26.609 -1.671 1 97.94 57 LEU B N 1
ATOM 2289 C CA . LEU B 1 57 ? 1.047 -26.922 -0.246 1 97.94 57 LEU B CA 1
ATOM 2290 C C . LEU B 1 57 ? 1.974 -28.078 0.082 1 97.94 57 LEU B C 1
ATOM 2292 O O . LEU B 1 57 ? 2.686 -28.047 1.089 1 97.94 57 LEU B O 1
ATOM 2296 N N . ALA B 1 58 ? 2.037 -29.047 -0.769 1 97.62 58 ALA B N 1
ATOM 2297 C CA . ALA B 1 58 ? 2.855 -30.234 -0.557 1 97.62 58 ALA B CA 1
ATOM 2298 C C . ALA B 1 58 ? 4.34 -29.891 -0.551 1 97.62 58 ALA B C 1
ATOM 2300 O O . ALA B 1 58 ? 5.148 -30.594 0.055 1 97.62 58 ALA B O 1
ATOM 2301 N N . GLN B 1 59 ? 4.703 -28.781 -1.196 1 97.12 59 GLN B N 1
ATOM 2302 C CA . GLN B 1 59 ? 6.105 -28.391 -1.316 1 97.12 59 GLN B CA 1
ATOM 2303 C C . GLN B 1 59 ? 6.449 -27.266 -0.341 1 97.12 59 GLN B C 1
ATOM 2305 O O . GLN B 1 59 ? 7.57 -26.75 -0.351 1 97.12 59 GLN B O 1
ATOM 2310 N N . THR B 1 60 ? 5.492 -26.859 0.523 1 97.81 60 THR B N 1
ATOM 2311 C CA . THR B 1 60 ? 5.668 -25.75 1.448 1 97.81 60 THR B CA 1
ATOM 2312 C C . THR B 1 60 ? 5.723 -26.234 2.891 1 97.81 60 THR B C 1
ATOM 2314 O O . THR B 1 60 ? 4.91 -27.078 3.295 1 97.81 60 THR B O 1
ATOM 2317 N N . PRO B 1 61 ? 6.691 -25.781 3.701 1 97.62 61 PRO B N 1
ATOM 2318 C CA . PRO B 1 61 ? 6.66 -26.125 5.125 1 97.62 61 PRO B CA 1
ATOM 2319 C C . PRO B 1 61 ? 5.312 -25.828 5.773 1 97.62 61 PRO B C 1
ATOM 2321 O O . PRO B 1 61 ? 4.715 -24.781 5.516 1 97.62 61 PRO B O 1
ATOM 2324 N N . VAL B 1 62 ? 4.895 -26.672 6.594 1 97.44 62 VAL B N 1
ATOM 2325 C CA . VAL B 1 62 ? 3.553 -26.641 7.168 1 97.44 62 VAL B CA 1
ATOM 2326 C C . VAL B 1 62 ? 3.352 -25.328 7.934 1 97.44 62 VAL B C 1
ATOM 2328 O O . VAL B 1 62 ? 2.256 -24.766 7.938 1 97.44 62 VAL B O 1
ATOM 2331 N N . GLU B 1 63 ? 4.457 -24.828 8.531 1 96.62 63 GLU B N 1
ATOM 2332 C CA . GLU B 1 63 ? 4.367 -23.594 9.32 1 96.62 63 GLU B CA 1
ATOM 2333 C C . GLU B 1 63 ? 3.961 -22.406 8.453 1 96.62 63 GLU B C 1
ATOM 2335 O O . GLU B 1 63 ? 3.477 -21.406 8.969 1 96.62 63 GLU B O 1
ATOM 2340 N N . MET B 1 64 ? 4.168 -22.531 7.117 1 97.81 64 MET B N 1
ATOM 2341 C CA . MET B 1 64 ? 3.906 -21.406 6.227 1 97.81 64 MET B CA 1
ATOM 2342 C C . MET B 1 64 ? 2.633 -21.641 5.422 1 97.81 64 MET B C 1
ATOM 2344 O O . MET B 1 64 ? 2.26 -20.797 4.59 1 97.81 64 MET B O 1
ATOM 2348 N N . TRP B 1 65 ? 1.803 -22.672 5.691 1 97.88 65 TRP B N 1
ATOM 2349 C CA . TRP B 1 65 ? 0.646 -23.078 4.898 1 97.88 65 TRP B CA 1
ATOM 2350 C C . TRP B 1 65 ? -0.406 -21.984 4.867 1 97.88 65 TRP B C 1
ATOM 2352 O O . TRP B 1 65 ? -1.102 -21.797 3.865 1 97.88 65 TRP B O 1
ATOM 2362 N N . VAL B 1 66 ? -0.467 -21.219 5.902 1 96.62 66 VAL B N 1
ATOM 2363 C CA . VAL B 1 66 ? -1.514 -20.219 6.016 1 96.62 66 VAL B CA 1
ATOM 2364 C C . VAL B 1 66 ? -1.31 -19.141 4.949 1 96.62 66 VAL B C 1
ATOM 2366 O O . VAL B 1 66 ? -2.262 -18.469 4.547 1 96.62 66 VAL B O 1
ATOM 2369 N N . PHE B 1 67 ? -0.105 -19 4.371 1 97.5 67 PHE B N 1
ATOM 2370 C CA . PHE B 1 67 ? 0.221 -17.922 3.441 1 97.5 67 PHE B CA 1
ATOM 2371 C C . PHE B 1 67 ? 0.156 -18.422 2.002 1 97.5 67 PHE B C 1
ATOM 2373 O O . PHE B 1 67 ? 0.41 -17.656 1.066 1 97.5 67 PHE B O 1
ATOM 2380 N N . VAL B 1 68 ? -0.316 -19.656 1.767 1 97.31 68 VAL B N 1
ATOM 2381 C CA . VAL B 1 68 ? -0.235 -20.266 0.438 1 97.31 68 VAL B CA 1
ATOM 2382 C C . VAL B 1 68 ? -1.573 -20.109 -0.281 1 97.31 68 VAL B C 1
ATOM 2384 O O . VAL B 1 68 ? -1.628 -19.594 -1.4 1 97.31 68 VAL B O 1
ATOM 2387 N N . PRO B 1 69 ? -2.732 -20.5 0.308 1 96.31 69 PRO B N 1
ATOM 2388 C CA . PRO B 1 69 ? -4.008 -20.438 -0.411 1 96.31 69 PRO B CA 1
ATOM 2389 C C . PRO B 1 69 ? -4.598 -19.031 -0.454 1 96.31 69 PRO B C 1
ATOM 2391 O O . PRO B 1 69 ? -5.562 -18.75 0.26 1 96.31 69 PRO B O 1
ATOM 2394 N N . ASP B 1 70 ? -4.133 -18.266 -1.39 1 95.44 70 ASP B N 1
ATOM 2395 C CA . ASP B 1 70 ? -4.496 -16.844 -1.476 1 95.44 70 ASP B CA 1
ATOM 2396 C C . ASP B 1 70 ? -5.957 -16.688 -1.897 1 95.44 70 ASP B C 1
ATOM 2398 O O . ASP B 1 70 ? -6.812 -16.375 -1.071 1 95.44 70 ASP B O 1
ATOM 2402 N N . SER B 1 71 ? -6.285 -17.109 -3.105 1 96.38 71 SER B N 1
ATOM 2403 C CA . SER B 1 71 ? -7.633 -16.875 -3.611 1 96.38 71 SER B CA 1
ATOM 2404 C C . SER B 1 71 ? -8.672 -17.656 -2.82 1 96.38 71 SER B C 1
ATOM 2406 O O . SER B 1 71 ? -9.742 -17.141 -2.496 1 96.38 71 SER B O 1
ATOM 2408 N N . PRO B 1 72 ? -8.383 -18.922 -2.381 1 97.56 72 PRO B N 1
ATOM 2409 C CA . PRO B 1 72 ? -9.367 -19.641 -1.565 1 97.56 72 PRO B CA 1
ATOM 2410 C C . PRO B 1 72 ? -9.672 -18.922 -0.249 1 97.56 72 PRO B C 1
ATOM 2412 O O . PRO B 1 72 ? -10.82 -18.922 0.205 1 97.56 72 PRO B O 1
ATOM 2415 N N . MET B 1 73 ? -8.68 -18.391 0.376 1 98.12 73 MET B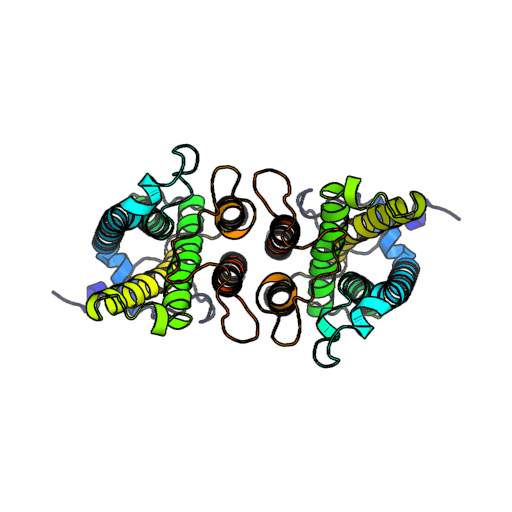 N 1
ATOM 2416 C CA . MET B 1 73 ? -8.93 -17.656 1.612 1 98.12 73 MET B CA 1
ATOM 2417 C C . MET B 1 73 ? -9.766 -16.406 1.344 1 98.12 73 MET B C 1
ATOM 2419 O O . MET B 1 73 ? -10.625 -16.031 2.148 1 98.12 73 MET B O 1
ATOM 2423 N N . ALA B 1 74 ? -9.477 -15.742 0.25 1 98.5 74 ALA B N 1
ATOM 2424 C CA . ALA B 1 74 ? -10.242 -14.555 -0.113 1 98.5 74 ALA B CA 1
ATOM 2425 C C . ALA B 1 74 ? -11.719 -14.891 -0.312 1 98.5 74 ALA B C 1
ATOM 2427 O O . ALA B 1 74 ? -12.594 -14.18 0.186 1 98.5 74 ALA B O 1
ATOM 2428 N N . THR B 1 75 ? -12.031 -15.953 -1.061 1 98.75 75 THR B N 1
ATOM 2429 C CA . THR B 1 75 ? -13.422 -16.344 -1.285 1 98.75 75 THR B CA 1
ATOM 2430 C C . THR B 1 75 ? -14.055 -16.844 0.007 1 98.75 75 THR B C 1
ATOM 2432 O O . THR B 1 75 ? -15.258 -16.672 0.227 1 98.75 75 THR B O 1
ATOM 2435 N N . LEU B 1 76 ? -13.242 -17.484 0.841 1 98.88 76 LEU B N 1
ATOM 2436 C CA . LEU B 1 76 ? -13.758 -17.891 2.145 1 98.88 76 LEU B CA 1
ATOM 2437 C C . LEU B 1 76 ? -14.156 -16.672 2.971 1 98.88 76 LEU B C 1
ATOM 2439 O O . LEU B 1 76 ? -15.219 -16.656 3.592 1 98.88 76 LEU B O 1
ATOM 2443 N N . PHE B 1 77 ? -13.281 -15.672 3.004 1 98.81 77 PHE B N 1
ATOM 2444 C CA . PHE B 1 77 ? -13.602 -14.445 3.73 1 98.81 77 PHE B CA 1
ATOM 2445 C C . PHE B 1 77 ? -14.875 -13.812 3.189 1 98.81 77 PHE B C 1
ATOM 2447 O O . PHE B 1 77 ? -15.695 -13.297 3.957 1 98.81 77 PHE B O 1
ATOM 2454 N N . MET B 1 78 ? -15.07 -13.836 1.882 1 98.75 78 MET B N 1
ATOM 2455 C CA . MET B 1 78 ? -16.281 -13.297 1.274 1 98.75 78 MET B CA 1
ATOM 2456 C C . MET B 1 78 ? -17.516 -14.062 1.748 1 98.75 78 MET B C 1
ATOM 2458 O O . MET B 1 78 ? -18.516 -13.461 2.15 1 98.75 78 MET B O 1
ATOM 2462 N N . ALA B 1 79 ? -17.406 -15.391 1.674 1 98.88 79 ALA B N 1
ATOM 2463 C CA . ALA B 1 79 ? -18.516 -16.234 2.119 1 98.88 79 ALA B CA 1
ATOM 2464 C C . ALA B 1 79 ? -18.859 -15.961 3.578 1 98.88 79 ALA B C 1
ATOM 2466 O O . ALA B 1 79 ? -20.031 -15.789 3.92 1 98.88 79 ALA B O 1
ATOM 2467 N N . LEU B 1 80 ? -17.859 -15.852 4.406 1 98.81 80 LEU B N 1
ATOM 2468 C CA . LEU B 1 80 ? -18.078 -15.664 5.84 1 98.81 80 LEU B CA 1
ATOM 2469 C C . LEU B 1 80 ? -18.609 -14.266 6.125 1 98.81 80 LEU B C 1
ATOM 2471 O O . LEU B 1 80 ? -19.422 -14.078 7.031 1 98.81 80 LEU B O 1
ATOM 2475 N N . ALA B 1 81 ? -18.141 -13.289 5.387 1 98.56 81 ALA B N 1
ATOM 2476 C CA . ALA B 1 81 ? -18.641 -11.93 5.547 1 98.56 81 ALA B CA 1
ATOM 2477 C C . ALA B 1 81 ? -20.125 -11.852 5.227 1 98.56 81 ALA B C 1
ATOM 2479 O O . ALA B 1 81 ? -20.922 -11.312 6.008 1 98.56 81 ALA B O 1
ATOM 2480 N N . LEU B 1 82 ? -20.531 -12.406 4.121 1 98.31 82 LEU B N 1
ATOM 2481 C CA . LEU B 1 82 ? -21.938 -12.391 3.715 1 98.31 82 LEU B CA 1
ATOM 2482 C C . LEU B 1 82 ? -22.781 -13.195 4.684 1 98.31 82 LEU B C 1
ATOM 2484 O O . LEU B 1 82 ? -23.891 -12.781 5.051 1 98.31 82 LEU B O 1
ATOM 2488 N N . ALA B 1 83 ? -22.266 -14.352 5.078 1 98.56 83 ALA B N 1
ATOM 2489 C CA . ALA B 1 83 ? -23 -15.188 6.023 1 98.56 83 ALA B CA 1
ATOM 2490 C C . ALA B 1 83 ? -23.203 -14.469 7.352 1 98.56 83 ALA B C 1
ATOM 2492 O O . ALA B 1 83 ? -24.297 -14.508 7.926 1 98.56 83 ALA B O 1
ATOM 2493 N N . SER B 1 84 ? -22.094 -13.852 7.836 1 98 84 SER B N 1
ATOM 2494 C CA . SER B 1 84 ? -22.203 -13.133 9.102 1 98 84 SER B CA 1
ATOM 2495 C C . SER B 1 84 ? -23.25 -12.023 9.016 1 98 84 SER B C 1
ATOM 2497 O O . SER B 1 84 ? -23.984 -11.789 9.969 1 98 84 SER B O 1
ATOM 2499 N N . TRP B 1 85 ? -23.266 -11.344 7.922 1 97.12 85 TRP B N 1
ATOM 2500 C CA . TRP B 1 85 ? -24.266 -10.297 7.699 1 97.12 85 TRP B CA 1
ATOM 2501 C C . TRP B 1 85 ? -25.672 -10.891 7.66 1 97.12 85 TRP B C 1
ATOM 2503 O O . TRP B 1 85 ? -26.594 -10.375 8.297 1 97.12 85 TRP B O 1
ATOM 2513 N N . LYS B 1 86 ? -25.922 -12 6.961 1 97 86 LYS B N 1
ATOM 2514 C CA . LYS B 1 86 ? -27.234 -12.648 6.832 1 97 86 LYS B CA 1
ATOM 2515 C C . LYS B 1 86 ? -27.719 -13.172 8.18 1 97 86 LYS B C 1
ATOM 2517 O O . LYS B 1 86 ? -28.922 -13.273 8.414 1 97 86 LYS B O 1
ATOM 2522 N N . LEU B 1 87 ? -26.781 -13.453 8.977 1 97.38 87 LEU B N 1
ATOM 2523 C CA . LEU B 1 87 ? -27.109 -13.977 10.297 1 97.38 87 LEU B CA 1
ATOM 2524 C C . LEU B 1 87 ? -27.281 -12.852 11.305 1 97.38 87 LEU B C 1
ATOM 2526 O O . LEU B 1 87 ? -27.469 -13.102 12.5 1 97.38 87 LEU B O 1
ATOM 2530 N N . GLY B 1 88 ? -27.109 -11.633 10.93 1 95.75 88 GLY B N 1
ATOM 2531 C CA . GLY B 1 88 ? -27.438 -10.477 11.75 1 95.75 88 GLY B CA 1
ATOM 2532 C C . GLY B 1 88 ? -26.25 -9.977 12.57 1 95.75 88 GLY B C 1
ATOM 2533 O O . GLY B 1 88 ? -26.422 -9.172 13.484 1 95.75 88 GLY B O 1
ATOM 2534 N N . ARG B 1 89 ? -25.125 -10.469 12.305 1 95.88 89 ARG B N 1
ATOM 2535 C CA . ARG B 1 89 ? -23.953 -10.086 13.07 1 95.88 89 ARG B CA 1
ATOM 2536 C C . ARG B 1 89 ? -22.781 -9.742 12.148 1 95.88 89 ARG B C 1
ATOM 2538 O O . ARG B 1 89 ? -21.719 -10.359 12.227 1 95.88 89 ARG B O 1
ATOM 2545 N N . PRO B 1 90 ? -22.984 -8.758 11.328 1 96.19 90 PRO B N 1
ATOM 2546 C CA . PRO B 1 90 ? -21.891 -8.414 10.414 1 96.19 90 PRO B CA 1
ATOM 2547 C C . PRO B 1 90 ? -20.594 -8.039 11.141 1 96.19 90 PRO B C 1
ATOM 2549 O O . PRO B 1 90 ? -20.641 -7.348 12.164 1 96.19 90 PRO B O 1
ATOM 2552 N N . GLN B 1 91 ? -19.484 -8.586 10.711 1 96.5 91 GLN B N 1
ATOM 2553 C CA . GLN B 1 91 ? -18.172 -8.328 11.273 1 96.5 91 GLN B CA 1
ATOM 2554 C C . GLN B 1 91 ? -17.344 -7.434 10.352 1 96.5 91 GLN B C 1
ATOM 2556 O O . GLN B 1 91 ? -16.906 -7.859 9.281 1 96.5 91 GLN B O 1
ATOM 2561 N N . GLN B 1 92 ? -16.969 -6.258 10.852 1 96.75 92 GLN B N 1
ATOM 2562 C CA . GLN B 1 92 ? -16.312 -5.273 10.008 1 96.75 92 GLN B CA 1
ATOM 2563 C C . GLN B 1 92 ? -14.93 -5.758 9.578 1 96.75 92 GLN B C 1
ATOM 2565 O O . GLN B 1 92 ? -14.508 -5.516 8.445 1 96.75 92 GLN B O 1
ATOM 2570 N N . TRP B 1 93 ? -14.172 -6.379 10.531 1 97.5 93 TRP B N 1
ATOM 2571 C CA . TRP B 1 93 ? -12.844 -6.859 10.18 1 97.5 93 TRP B CA 1
ATOM 2572 C C . TRP B 1 93 ? -12.922 -7.945 9.109 1 97.5 93 TRP B C 1
ATOM 2574 O O . TRP B 1 93 ? -12.078 -8.016 8.219 1 97.5 93 TRP B O 1
ATOM 2584 N N . LEU B 1 94 ? -13.938 -8.797 9.156 1 98.19 94 LEU B N 1
ATOM 2585 C CA . LEU B 1 94 ? -14.148 -9.836 8.156 1 98.19 94 LEU B CA 1
ATOM 2586 C C . LEU B 1 94 ? -14.508 -9.227 6.805 1 98.19 94 LEU B C 1
ATOM 2588 O O . LEU B 1 94 ? -14.031 -9.688 5.766 1 98.19 94 LEU B O 1
ATOM 2592 N N . ILE B 1 95 ? -15.305 -8.203 6.863 1 98.5 95 ILE B N 1
ATOM 2593 C CA . ILE B 1 95 ? -15.734 -7.488 5.664 1 98.5 95 ILE B CA 1
ATOM 2594 C C . ILE B 1 95 ? -14.523 -6.82 5.004 1 98.5 95 ILE B C 1
ATOM 2596 O O . ILE B 1 95 ? -14.352 -6.902 3.787 1 98.5 95 ILE B O 1
ATOM 2600 N N . ALA B 1 96 ? -13.641 -6.219 5.828 1 98.81 96 ALA B N 1
ATOM 2601 C CA . ALA B 1 96 ? -12.438 -5.594 5.293 1 98.81 96 ALA B CA 1
ATOM 2602 C C . ALA B 1 96 ? -11.492 -6.637 4.703 1 98.81 96 ALA B C 1
ATOM 2604 O O . ALA B 1 96 ? -10.93 -6.434 3.625 1 98.81 96 ALA B O 1
ATOM 2605 N N . LEU B 1 97 ? -11.312 -7.773 5.383 1 98.81 97 LEU B N 1
ATOM 2606 C CA . LEU B 1 97 ? -10.469 -8.852 4.875 1 98.81 97 LEU B CA 1
ATOM 2607 C C . LEU B 1 97 ? -10.992 -9.367 3.541 1 98.81 97 LEU B C 1
ATOM 2609 O O . LEU B 1 97 ? -10.211 -9.625 2.621 1 98.81 97 LEU B O 1
ATOM 2613 N N . ALA B 1 98 ? -12.32 -9.539 3.465 1 98.88 98 ALA B N 1
ATOM 2614 C CA . ALA B 1 98 ? -12.945 -10.008 2.23 1 98.88 98 ALA B CA 1
ATOM 2615 C C . ALA B 1 98 ? -12.742 -9 1.102 1 98.88 98 ALA B C 1
ATOM 2617 O O . ALA B 1 98 ? -12.438 -9.375 -0.03 1 98.88 98 ALA B O 1
ATOM 2618 N N . PHE B 1 99 ? -12.938 -7.746 1.422 1 98.88 99 PHE B N 1
ATOM 2619 C CA . PHE B 1 99 ? -12.781 -6.691 0.427 1 98.88 99 PHE B CA 1
ATOM 2620 C C . PHE B 1 99 ? -11.367 -6.691 -0.139 1 98.88 99 PHE B C 1
ATOM 2622 O O . PHE B 1 99 ? -11.18 -6.754 -1.355 1 98.88 99 PHE B O 1
ATOM 2629 N N . PHE B 1 100 ? -10.305 -6.684 0.727 1 98.94 100 PHE B N 1
ATOM 2630 C CA . PHE B 1 100 ? -8.906 -6.707 0.317 1 98.94 100 PHE B CA 1
ATOM 2631 C C . PHE B 1 100 ? -8.602 -7.961 -0.494 1 98.94 100 PHE B C 1
ATOM 2633 O O . PHE B 1 100 ? -8.062 -7.875 -1.599 1 98.94 100 PHE B O 1
ATOM 2640 N N . GLY B 1 101 ? -8.977 -9.055 0.076 1 98.81 101 GLY B N 1
ATOM 2641 C CA . GLY B 1 101 ? -8.625 -10.328 -0.543 1 98.81 101 GLY B CA 1
ATOM 2642 C C . GLY B 1 101 ? -9.164 -10.469 -1.953 1 98.81 101 GLY B C 1
ATOM 2643 O O . GLY B 1 101 ? -8.445 -10.906 -2.857 1 98.81 101 GLY B O 1
ATOM 2644 N N . ASN B 1 102 ? -10.414 -10.164 -2.094 1 98.94 102 ASN B N 1
ATOM 2645 C CA . ASN B 1 102 ? -11.031 -10.328 -3.406 1 98.94 102 ASN B CA 1
ATOM 2646 C C . ASN B 1 102 ? -10.461 -9.344 -4.426 1 98.94 102 ASN B C 1
ATOM 2648 O O . ASN B 1 102 ? -10.312 -9.68 -5.602 1 98.94 102 ASN B O 1
ATOM 2652 N N . ILE B 1 103 ? -10.102 -8.141 -3.996 1 98.88 103 ILE B N 1
ATOM 2653 C CA . ILE B 1 103 ? -9.516 -7.176 -4.922 1 98.88 103 ILE B CA 1
ATOM 2654 C C . ILE B 1 103 ? -8.078 -7.582 -5.246 1 98.88 103 ILE B C 1
ATOM 2656 O O . ILE B 1 103 ? -7.699 -7.648 -6.418 1 98.88 103 ILE B O 1
ATOM 2660 N N . ILE B 1 104 ? -7.281 -7.902 -4.242 1 98.88 104 ILE B N 1
ATOM 2661 C CA . ILE B 1 104 ? -5.863 -8.188 -4.426 1 98.88 104 ILE B CA 1
ATOM 2662 C C . ILE B 1 104 ? -5.691 -9.484 -5.203 1 98.88 104 ILE B C 1
ATOM 2664 O O . ILE B 1 104 ? -5.066 -9.508 -6.266 1 98.88 104 ILE B O 1
ATOM 2668 N N . LEU B 1 105 ? -6.309 -10.523 -4.703 1 98.69 105 LEU B N 1
ATOM 2669 C CA . LEU B 1 105 ? -6.008 -11.859 -5.227 1 98.69 105 LEU B CA 1
ATOM 2670 C C . LEU B 1 105 ? -6.828 -12.148 -6.477 1 98.69 105 LEU B C 1
ATOM 2672 O O . LEU B 1 105 ? -6.363 -12.852 -7.379 1 98.69 105 LEU B O 1
ATOM 2676 N N . GLY B 1 106 ? -8.07 -11.625 -6.523 1 98.81 106 GLY B N 1
ATOM 2677 C CA . GLY B 1 106 ? -8.797 -11.672 -7.781 1 98.81 106 GLY B CA 1
ATOM 2678 C C . GLY B 1 106 ? -8.125 -10.875 -8.883 1 98.81 106 GLY B C 1
ATOM 2679 O O . GLY B 1 106 ? -7.879 -11.406 -9.977 1 98.81 106 GLY B O 1
ATOM 2680 N N . GLY B 1 107 ? -7.816 -9.602 -8.547 1 98.88 107 GLY B N 1
ATOM 2681 C CA . GLY B 1 107 ? -7.152 -8.75 -9.523 1 98.88 107 GLY B CA 1
ATOM 2682 C C . GLY B 1 107 ? -5.793 -9.273 -9.945 1 98.88 107 GLY B C 1
ATOM 2683 O O . GLY B 1 107 ? -5.422 -9.18 -11.117 1 98.88 107 GLY B O 1
ATOM 2684 N N . TRP B 1 108 ? -5.043 -9.805 -9.031 1 98.81 108 TRP B N 1
ATOM 2685 C CA . TRP B 1 108 ? -3.715 -10.344 -9.305 1 98.81 108 TRP B CA 1
ATOM 2686 C C . TRP B 1 108 ? -3.789 -11.5 -10.297 1 98.81 108 TRP B C 1
ATOM 2688 O O . TRP B 1 108 ? -2.965 -11.602 -11.203 1 98.81 108 TRP B O 1
ATOM 2698 N N . THR B 1 109 ? -4.758 -12.391 -10.102 1 98.62 109 THR B N 1
ATOM 2699 C CA . THR B 1 109 ? -4.898 -13.539 -10.992 1 98.62 109 THR B CA 1
ATOM 2700 C C . THR B 1 109 ? -5.219 -13.078 -12.414 1 98.62 109 THR B C 1
ATOM 2702 O O . THR B 1 109 ? -4.645 -13.578 -13.383 1 98.62 109 THR B O 1
ATOM 2705 N N . VAL B 1 110 ? -6.117 -12.125 -12.508 1 98.81 110 VAL B N 1
ATOM 2706 C CA . VAL B 1 110 ? -6.418 -11.562 -13.82 1 98.81 110 VAL B CA 1
ATOM 2707 C C . VAL B 1 110 ? -5.164 -10.922 -14.414 1 98.81 110 VAL B C 1
ATOM 2709 O O . VAL B 1 110 ? -4.82 -11.172 -15.57 1 98.81 110 VAL B O 1
ATOM 2712 N N . TRP B 1 111 ? -4.438 -10.164 -13.641 1 98.75 111 TRP B N 1
ATOM 2713 C CA . TRP B 1 111 ? -3.215 -9.477 -14.055 1 98.75 111 TRP B CA 1
ATOM 2714 C C . TRP B 1 111 ? -2.176 -10.477 -14.555 1 98.75 111 TRP B C 1
ATOM 2716 O O . TRP B 1 111 ? -1.626 -10.312 -15.648 1 98.75 111 TRP B O 1
ATOM 2726 N N . VAL B 1 112 ? -1.938 -11.539 -13.828 1 98.38 112 VAL B N 1
ATOM 2727 C CA . VAL B 1 112 ? -0.888 -12.492 -14.164 1 98.38 112 VAL B CA 1
ATOM 2728 C C . VAL B 1 112 ? -1.289 -13.289 -15.406 1 98.38 112 VAL B C 1
ATOM 2730 O O . VAL B 1 112 ? -0.444 -13.609 -16.25 1 98.38 112 VAL B O 1
ATOM 2733 N N . HIS B 1 113 ? -2.576 -13.625 -15.516 1 98.31 113 HIS B N 1
ATOM 2734 C CA . HIS B 1 113 ? -3.002 -14.359 -16.703 1 98.31 113 HIS B CA 1
ATOM 2735 C C . HIS B 1 113 ? -2.863 -13.508 -17.953 1 98.31 113 HIS B C 1
ATOM 2737 O O . HIS B 1 113 ? -2.598 -14.031 -19.047 1 98.31 113 HIS B O 1
ATOM 2743 N N . LEU B 1 114 ? -3.01 -12.211 -17.797 1 98.19 114 LEU B N 1
ATOM 2744 C CA . LEU B 1 114 ? -2.852 -11.32 -18.938 1 98.19 114 LEU B CA 1
ATOM 2745 C C . LEU B 1 114 ? -1.377 -11.031 -19.203 1 98.19 114 LEU B C 1
ATOM 2747 O O . LEU B 1 114 ? -0.937 -11.031 -20.359 1 98.19 114 LEU B O 1
ATOM 2751 N N . ALA B 1 115 ? -0.554 -10.836 -18.234 1 98.12 115 ALA B N 1
ATOM 2752 C CA . ALA B 1 115 ? 0.862 -10.508 -18.375 1 98.12 115 ALA B CA 1
ATOM 2753 C C . ALA B 1 115 ? 1.661 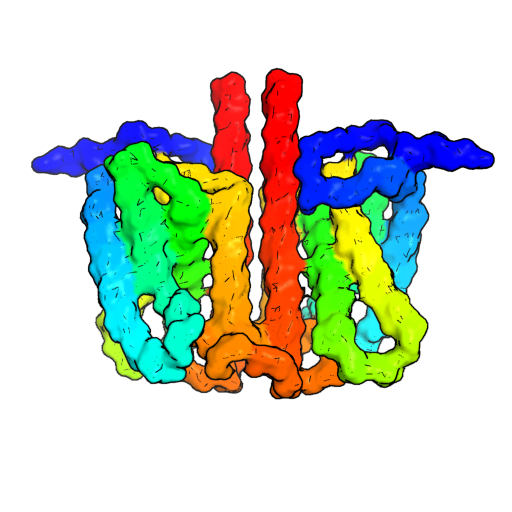-11.703 -18.875 1 98.12 115 ALA B C 1
ATOM 2755 O O . ALA B 1 115 ? 2.672 -11.531 -19.562 1 98.12 115 ALA B O 1
ATOM 2756 N N . PHE B 1 116 ? 1.191 -12.875 -18.484 1 98 116 PHE B N 1
ATOM 2757 C CA . PHE B 1 116 ? 1.872 -14.102 -18.859 1 98 116 PHE B CA 1
ATOM 2758 C C . PHE B 1 116 ? 1.039 -14.906 -19.859 1 98 116 PHE B C 1
ATOM 2760 O O . PHE B 1 116 ? 0.946 -16.125 -19.75 1 98 116 PHE B O 1
ATOM 2767 N N . TRP B 1 117 ? 0.421 -14.211 -20.75 1 96.88 117 TRP B N 1
ATOM 2768 C CA . TRP B 1 117 ? -0.559 -14.805 -21.641 1 96.88 117 TRP B CA 1
ATOM 2769 C C . TRP B 1 117 ? 0.025 -16.031 -22.359 1 96.88 117 TRP B C 1
ATOM 2771 O O . TRP B 1 117 ? -0.575 -17.109 -22.344 1 96.88 117 TRP B O 1
ATOM 2781 N N . GLU B 1 118 ? 1.245 -15.945 -22.938 1 96.06 118 GLU B N 1
ATOM 2782 C CA . GLU B 1 118 ? 1.871 -17.031 -23.688 1 96.06 118 GLU B CA 1
ATOM 2783 C C . GLU B 1 118 ? 2.34 -18.141 -22.75 1 96.06 118 GLU B C 1
ATOM 2785 O O . GLU B 1 118 ? 2.225 -19.328 -23.078 1 96.06 118 GLU B O 1
ATOM 2790 N N . GLN B 1 119 ? 2.781 -17.75 -21.609 1 96.31 119 GLN B N 1
ATOM 2791 C CA . GLN B 1 119 ? 3.338 -18.734 -20.672 1 96.31 119 GLN B CA 1
ATOM 2792 C C . GLN B 1 119 ? 2.246 -19.641 -20.109 1 96.31 119 GLN B C 1
ATOM 2794 O O . GLN B 1 119 ? 2.523 -20.766 -19.672 1 96.31 119 GLN B O 1
ATOM 2799 N N . PHE B 1 120 ? 1.009 -19.141 -20.188 1 96.69 120 PHE B N 1
ATOM 2800 C CA . PHE B 1 120 ? -0.108 -19.938 -19.688 1 96.69 120 PHE B CA 1
ATOM 2801 C C . PHE B 1 120 ? -0.696 -20.797 -20.797 1 96.69 120 PHE B C 1
ATOM 2803 O O . PHE B 1 120 ? -1.725 -21.453 -20.609 1 96.69 120 PHE B O 1
ATOM 2810 N N . SER B 1 121 ? -0.097 -20.891 -21.938 1 94.75 121 SER B N 1
ATOM 2811 C CA . SER B 1 121 ? -0.638 -21.594 -23.109 1 94.75 121 SER B CA 1
ATOM 2812 C C . SER B 1 121 ? -0.796 -23.078 -22.844 1 94.75 121 SER B C 1
ATOM 2814 O O . SER B 1 121 ? -1.496 -23.781 -23.578 1 94.75 121 SER B O 1
ATOM 2816 N N . TYR B 1 122 ? -0.131 -23.562 -21.797 1 94.62 122 TYR B N 1
ATOM 2817 C CA . TYR B 1 122 ? -0.232 -24.984 -21.469 1 94.62 122 TYR B CA 1
ATOM 2818 C C . TYR B 1 122 ? -1.6 -25.312 -20.891 1 94.62 122 TYR B C 1
ATOM 2820 O O . TYR B 1 122 ? -2.016 -26.469 -20.891 1 94.62 122 TYR B O 1
ATOM 2828 N N . LEU B 1 123 ? -2.312 -24.344 -20.375 1 94.62 123 LEU B N 1
ATOM 2829 C CA . LEU B 1 123 ? -3.621 -24.562 -19.766 1 94.62 123 LEU B CA 1
ATOM 2830 C C . LEU B 1 123 ? -4.699 -24.719 -20.828 1 94.62 123 LEU B C 1
ATOM 2832 O O . LEU B 1 123 ? -4.684 -24.016 -21.844 1 94.62 123 LEU B O 1
ATOM 2836 N N . HIS B 1 124 ? -5.59 -25.641 -20.578 1 96.31 124 HIS B N 1
ATOM 2837 C CA . HIS B 1 124 ? -6.77 -25.703 -21.422 1 96.31 124 HIS B CA 1
ATOM 2838 C C . HIS B 1 124 ? -7.473 -24.344 -21.5 1 96.31 124 HIS B C 1
ATOM 2840 O O . HIS B 1 124 ? -7.621 -23.672 -20.484 1 96.31 124 HIS B O 1
ATOM 2846 N N . PRO B 1 125 ? -7.883 -23.906 -22.688 1 96.12 125 PRO B N 1
ATOM 2847 C CA . PRO B 1 125 ? -8.508 -22.594 -22.828 1 96.12 125 PRO B CA 1
ATOM 2848 C C . PRO B 1 125 ? -9.711 -22.391 -21.906 1 96.12 125 PRO B C 1
ATOM 2850 O O . PRO B 1 125 ? -9.906 -21.297 -21.359 1 96.12 125 PRO B O 1
ATOM 2853 N N . ALA B 1 126 ? -10.484 -23.391 -21.703 1 96.75 126 ALA B N 1
ATOM 2854 C CA . ALA B 1 126 ? -11.656 -23.297 -20.828 1 96.75 126 ALA B CA 1
ATOM 2855 C C . ALA B 1 126 ? -11.242 -23.031 -19.391 1 96.75 126 ALA B C 1
ATOM 2857 O O . ALA B 1 126 ? -11.875 -22.234 -18.688 1 96.75 126 ALA B O 1
ATOM 2858 N N . MET B 1 127 ? -10.266 -23.734 -19 1 95.12 127 MET B N 1
ATOM 2859 C CA . MET B 1 127 ? -9.758 -23.531 -17.641 1 95.12 127 MET B CA 1
ATOM 2860 C C . MET B 1 127 ? -9.203 -22.125 -17.469 1 95.12 127 MET B C 1
ATOM 2862 O O . MET B 1 127 ? -9.469 -21.453 -16.469 1 95.12 127 MET B O 1
ATOM 2866 N N . ARG B 1 128 ? -8.492 -21.703 -18.406 1 96.44 128 ARG B N 1
ATOM 2867 C CA . ARG B 1 128 ? -7.91 -20.375 -18.359 1 96.44 128 ARG B CA 1
ATOM 2868 C C . ARG B 1 128 ? -9 -19.297 -18.281 1 96.44 128 ARG B C 1
ATOM 2870 O O . ARG B 1 128 ? -8.914 -18.375 -17.469 1 96.44 128 ARG B O 1
ATOM 2877 N N . GLN B 1 129 ? -9.953 -19.406 -19.188 1 97.56 129 GLN B N 1
ATOM 2878 C CA . GLN B 1 129 ? -11.062 -18.453 -19.156 1 97.56 129 GLN B CA 1
ATOM 2879 C C . GLN B 1 129 ? -11.805 -18.516 -17.828 1 97.56 129 GLN B C 1
ATOM 2881 O O . GLN B 1 129 ? -12.211 -17.484 -17.281 1 97.56 129 GLN B O 1
ATOM 2886 N N . PHE B 1 130 ? -12 -19.719 -17.328 1 97.12 130 PHE B N 1
ATOM 2887 C CA . PHE B 1 130 ? -12.641 -19.891 -16.031 1 97.12 130 PHE B CA 1
ATOM 2888 C C . PHE B 1 130 ? -11.867 -19.141 -14.953 1 97.12 130 PHE B C 1
ATOM 2890 O O . PHE B 1 130 ? -12.469 -18.438 -14.141 1 97.12 130 PHE B O 1
ATOM 2897 N N . LEU B 1 131 ? -10.57 -19.312 -14.922 1 96.88 131 LEU B N 1
ATOM 2898 C CA . LEU B 1 131 ? -9.734 -18.641 -13.93 1 96.88 131 LEU B CA 1
ATOM 2899 C C . LEU B 1 131 ? -9.812 -17.125 -14.078 1 96.88 131 LEU B C 1
ATOM 2901 O O . LEU B 1 131 ? -10 -16.406 -13.094 1 96.88 131 LEU B O 1
ATOM 2905 N N . ILE B 1 132 ? -9.75 -16.625 -15.25 1 98.38 132 ILE B N 1
ATOM 2906 C CA . ILE B 1 132 ? -9.766 -15.188 -15.492 1 98.38 132 ILE B CA 1
ATOM 2907 C C . ILE B 1 132 ? -11.109 -14.609 -15.055 1 98.38 132 ILE B C 1
ATOM 2909 O O . ILE B 1 132 ? -11.148 -13.672 -14.25 1 98.38 132 ILE B O 1
ATOM 2913 N N . TRP B 1 133 ? -12.219 -15.203 -15.461 1 98.44 133 TRP B N 1
ATOM 2914 C CA . TRP B 1 133 ? -13.531 -14.602 -15.234 1 98.44 133 TRP B CA 1
ATOM 2915 C C . TRP B 1 133 ? -14.008 -14.852 -13.805 1 98.44 133 TRP B C 1
ATOM 2917 O O . TRP B 1 133 ? -14.695 -14.008 -13.219 1 98.44 133 TRP B O 1
ATOM 2927 N N . SER B 1 134 ? -13.711 -16 -13.25 1 98.44 134 SER B N 1
ATOM 2928 C CA . SER B 1 134 ? -14.062 -16.234 -11.852 1 98.44 134 SER B CA 1
ATOM 2929 C C . SER B 1 134 ? -13.32 -15.273 -10.93 1 98.44 134 SER B C 1
ATOM 2931 O O . SER B 1 134 ? -13.883 -14.781 -9.945 1 98.44 134 SER B O 1
ATOM 2933 N N . HIS B 1 135 ? -12.109 -14.984 -11.273 1 98.75 135 HIS B N 1
ATOM 2934 C CA . HIS B 1 135 ? -11.336 -14.055 -10.445 1 98.75 135 HIS B CA 1
ATOM 2935 C C . HIS B 1 135 ? -11.734 -12.609 -10.719 1 98.75 135 HIS B C 1
ATOM 2937 O O . HIS B 1 135 ? -11.703 -11.773 -9.812 1 98.75 135 HIS B O 1
ATOM 2943 N N . ALA B 1 136 ? -12.086 -12.305 -11.961 1 98.81 136 ALA B N 1
ATOM 2944 C CA . ALA B 1 136 ? -12.695 -11 -12.211 1 98.81 136 ALA B CA 1
ATOM 2945 C C . ALA B 1 136 ? -13.969 -10.82 -11.383 1 98.81 136 ALA B C 1
ATOM 2947 O O . ALA B 1 136 ? -14.234 -9.727 -10.883 1 98.81 136 ALA B O 1
ATOM 2948 N N . ALA B 1 137 ? -14.75 -11.875 -11.289 1 98.5 137 ALA B N 1
ATOM 2949 C CA . ALA B 1 137 ? -15.969 -11.852 -10.484 1 98.5 137 ALA B CA 1
ATOM 2950 C C . ALA B 1 137 ? -15.641 -11.617 -9.008 1 98.5 137 ALA B C 1
ATOM 2952 O O . ALA B 1 137 ? -16.406 -10.969 -8.297 1 98.5 137 ALA B O 1
ATOM 2953 N N . MET B 1 138 ? -14.516 -12.156 -8.531 1 98.75 138 MET B N 1
ATOM 2954 C CA . MET B 1 138 ? -14.062 -11.883 -7.168 1 98.75 138 MET B CA 1
ATOM 2955 C C . MET B 1 138 ? -13.891 -10.383 -6.945 1 98.75 138 MET B C 1
ATOM 2957 O O . MET B 1 138 ? -14.359 -9.844 -5.941 1 98.75 138 MET B O 1
ATOM 2961 N N . VAL B 1 139 ? -13.234 -9.742 -7.883 1 98.81 139 VAL B N 1
ATOM 2962 C CA . VAL B 1 139 ? -13.031 -8.305 -7.777 1 98.81 139 VAL B CA 1
ATOM 2963 C C . VAL B 1 139 ? -14.391 -7.598 -7.746 1 98.81 139 VAL B C 1
ATOM 2965 O O . VAL B 1 139 ? -14.625 -6.734 -6.898 1 98.81 139 VAL B O 1
ATOM 2968 N N . ALA B 1 140 ? -15.289 -7.953 -8.617 1 98.44 140 ALA B N 1
ATOM 2969 C CA . ALA B 1 140 ? -16.609 -7.324 -8.711 1 98.44 140 ALA B CA 1
ATOM 2970 C C . ALA B 1 140 ? -17.375 -7.484 -7.402 1 98.44 140 ALA B C 1
ATOM 2972 O O . ALA B 1 140 ? -17.969 -6.52 -6.898 1 98.44 140 ALA B O 1
ATOM 2973 N N . GLN B 1 141 ? -17.375 -8.688 -6.871 1 98.5 141 GLN B N 1
ATOM 2974 C CA . GLN B 1 141 ? -18.203 -8.938 -5.695 1 98.5 141 GLN B CA 1
ATOM 2975 C C . GLN B 1 141 ? -17.688 -8.18 -4.48 1 98.5 141 GLN B C 1
ATOM 2977 O O . GLN B 1 141 ? -18.422 -7.926 -3.531 1 98.5 141 GLN B O 1
ATOM 2982 N N . ALA B 1 142 ? -16.391 -7.859 -4.512 1 98.62 142 ALA B N 1
ATOM 2983 C CA . ALA B 1 142 ? -15.828 -7.082 -3.406 1 98.62 142 ALA B CA 1
ATOM 2984 C C . ALA B 1 142 ? -16.594 -5.773 -3.219 1 98.62 142 ALA B C 1
ATOM 2986 O O . ALA B 1 142 ? -16.781 -5.316 -2.088 1 98.62 142 ALA B O 1
ATOM 2987 N N . PHE B 1 143 ? -17.094 -5.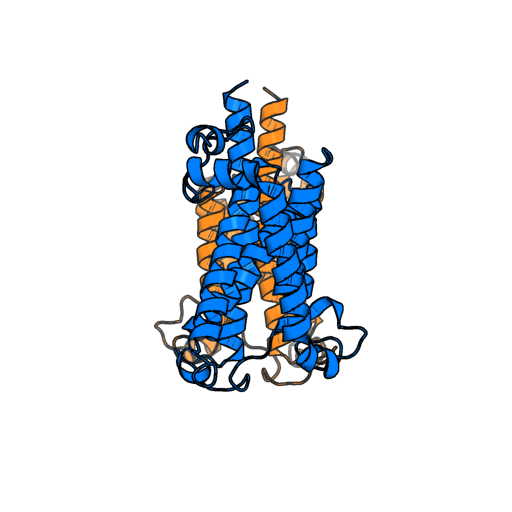176 -4.266 1 98 143 PHE B N 1
ATOM 2988 C CA . PHE B 1 143 ? -17.734 -3.865 -4.227 1 98 143 PHE B CA 1
ATOM 2989 C C . PHE B 1 143 ? -19.172 -3.982 -3.723 1 98 143 PHE B C 1
ATOM 2991 O O . PHE B 1 143 ? -19.859 -2.975 -3.557 1 98 143 PHE B O 1
ATOM 2998 N N . LEU B 1 144 ? -19.625 -5.199 -3.443 1 97.25 144 LEU B N 1
ATOM 2999 C CA . LEU B 1 144 ? -20.906 -5.418 -2.781 1 97.25 144 LEU B CA 1
AT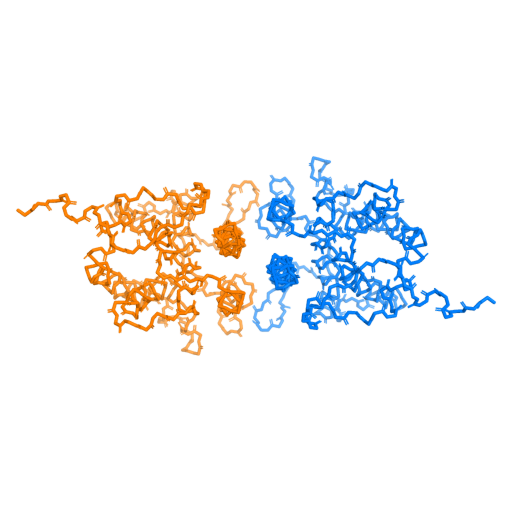OM 3000 C C . LEU B 1 144 ? -20.797 -5.145 -1.285 1 97.25 144 LEU B C 1
ATOM 3002 O O . LEU B 1 144 ? -21.812 -4.855 -0.629 1 97.25 144 LEU B O 1
ATOM 3006 N N . LEU B 1 145 ? -19.609 -5.172 -0.764 1 97.69 145 LEU B N 1
ATOM 3007 C CA . LEU B 1 145 ? -19.406 -5.262 0.676 1 97.69 145 LEU B CA 1
ATOM 3008 C C . LEU B 1 145 ? -19.688 -3.924 1.354 1 97.69 145 LEU B C 1
ATOM 3010 O O . LEU B 1 145 ? -19.969 -3.879 2.551 1 97.69 145 LEU B O 1
ATOM 3014 N N . HIS B 1 146 ? -19.594 -2.789 0.622 1 95.5 146 HIS B N 1
ATOM 3015 C CA . HIS B 1 146 ? -19.922 -1.501 1.218 1 95.5 146 HIS B CA 1
ATOM 3016 C C . HIS B 1 146 ? -21.391 -1.438 1.601 1 95.5 146 HIS B C 1
ATOM 3018 O O . HIS B 1 146 ? -21.797 -0.611 2.426 1 95.5 146 HIS B O 1
ATOM 3024 N N . ARG B 1 147 ? -22.234 -2.373 1.027 1 95.44 147 ARG B N 1
ATOM 3025 C CA . ARG B 1 147 ? -23.672 -2.412 1.28 1 95.44 147 ARG B CA 1
ATOM 3026 C C . ARG B 1 147 ? -23.969 -3.064 2.625 1 95.44 147 ARG B C 1
ATOM 3028 O O . ARG B 1 147 ? -25.047 -2.842 3.203 1 95.44 147 ARG B O 1
ATOM 3035 N N . ILE B 1 148 ? -23.062 -3.836 3.125 1 95.25 148 ILE B N 1
ATOM 3036 C CA . ILE B 1 148 ? -23.422 -4.656 4.277 1 95.25 148 ILE B CA 1
ATOM 3037 C C . ILE B 1 148 ? -22.516 -4.312 5.453 1 95.25 148 ILE B C 1
ATOM 3039 O O . ILE B 1 148 ? -22.594 -4.941 6.512 1 95.25 148 ILE B O 1
ATOM 3043 N N . GLY B 1 149 ? -21.656 -3.434 5.246 1 91.88 149 GLY B N 1
ATOM 3044 C CA . GLY B 1 149 ? -20.75 -3.068 6.328 1 91.88 149 GLY B CA 1
ATOM 3045 C C . GLY B 1 149 ? -20.062 -1.733 6.105 1 91.88 149 GLY B C 1
ATOM 3046 O O . GLY B 1 149 ? -20.438 -0.98 5.203 1 91.88 149 GLY B O 1
ATOM 3047 N N . ASP B 1 150 ? -19.156 -1.482 7.078 1 91.62 150 ASP B N 1
ATOM 3048 C CA . ASP B 1 150 ? -18.391 -0.241 7.043 1 91.62 150 ASP B CA 1
ATOM 3049 C C . ASP B 1 150 ? -16.891 -0.522 7.07 1 91.62 150 ASP B C 1
ATOM 3051 O O . ASP B 1 150 ? -16.453 -1.493 7.684 1 91.62 150 ASP B O 1
ATOM 3055 N N . PHE B 1 151 ? -16.156 0.278 6.336 1 96.94 151 PHE B N 1
ATOM 3056 C CA . PHE B 1 151 ? -14.711 0.164 6.301 1 96.94 151 PHE B CA 1
ATOM 3057 C C . PHE B 1 151 ? -14.07 1.075 7.34 1 96.94 151 PHE B C 1
ATOM 3059 O O . PHE B 1 151 ? -13.273 1.953 6.996 1 96.94 151 PHE B O 1
ATOM 3066 N N . SER B 1 152 ? -14.398 0.75 8.633 1 97.25 152 SER B N 1
ATOM 3067 C CA . SER B 1 152 ? -13.797 1.535 9.703 1 97.25 152 SER B CA 1
ATOM 3068 C C . SER B 1 152 ? -12.273 1.424 9.688 1 97.25 152 SER B C 1
ATOM 3070 O O . SER B 1 152 ? -11.727 0.408 9.258 1 97.25 152 SER B O 1
ATOM 3072 N N . PRO B 1 153 ? -11.578 2.479 10.172 1 98 153 PRO B N 1
ATOM 3073 C CA . PRO B 1 153 ? -10.109 2.449 10.164 1 98 153 PRO B CA 1
ATOM 3074 C C . PRO B 1 153 ? -9.539 1.232 10.891 1 98 153 PRO B C 1
ATOM 3076 O O . PRO B 1 153 ? -8.531 0.672 10.461 1 98 153 PRO B O 1
ATOM 3079 N N . TRP B 1 154 ? -10.195 0.848 11.977 1 97.62 154 TRP B N 1
ATOM 3080 C CA . TRP B 1 154 ? -9.656 -0.304 12.695 1 97.62 154 TRP B CA 1
ATOM 3081 C C . TRP B 1 154 ? -9.805 -1.577 11.867 1 97.62 154 TRP B C 1
ATOM 3083 O O . TRP B 1 154 ? -8.906 -2.42 11.852 1 97.62 154 TRP B O 1
ATOM 3093 N N . ALA B 1 155 ? -10.93 -1.831 11.18 1 98.56 155 ALA B N 1
ATOM 3094 C CA . ALA B 1 155 ? -11.141 -2.99 10.32 1 98.56 155 ALA B CA 1
ATOM 3095 C C . ALA B 1 155 ? -10.156 -2.99 9.156 1 98.56 155 ALA B C 1
ATOM 3097 O O . ALA B 1 155 ? -9.562 -4.023 8.836 1 98.56 155 ALA B O 1
ATOM 3098 N N . VAL B 1 156 ? -10.016 -1.825 8.539 1 98.81 156 VAL B N 1
ATOM 3099 C CA . VAL B 1 156 ? -9.07 -1.679 7.434 1 98.81 156 VAL B CA 1
ATOM 3100 C C . VAL B 1 156 ? -7.648 -1.93 7.93 1 98.81 156 VAL B C 1
ATOM 3102 O O . VAL B 1 156 ? -6.832 -2.521 7.215 1 98.81 156 VAL B O 1
ATOM 3105 N N . GLY B 1 157 ? -7.355 -1.446 9.164 1 98.81 157 GLY B N 1
ATOM 3106 C CA . GLY B 1 157 ? -6.062 -1.722 9.773 1 98.81 157 GLY B CA 1
ATOM 3107 C C . GLY B 1 157 ? -5.777 -3.205 9.922 1 98.81 157 GLY B C 1
ATOM 3108 O O . GLY B 1 157 ? -4.668 -3.662 9.633 1 98.81 157 GLY B O 1
ATOM 3109 N N . ALA B 1 158 ? -6.746 -3.979 10.336 1 98.56 158 ALA B N 1
ATOM 3110 C CA . ALA B 1 158 ? -6.602 -5.422 10.492 1 98.56 158 ALA B CA 1
ATOM 3111 C C . ALA B 1 158 ? -6.32 -6.094 9.156 1 98.56 158 ALA B C 1
ATOM 3113 O O . ALA B 1 158 ? -5.434 -6.945 9.055 1 98.56 158 ALA B O 1
ATOM 3114 N N . ALA B 1 159 ? -7.074 -5.727 8.148 1 98.88 159 ALA B N 1
ATOM 3115 C CA . ALA B 1 159 ? -6.852 -6.273 6.809 1 98.88 159 ALA B CA 1
ATOM 3116 C C . ALA B 1 159 ? -5.48 -5.875 6.273 1 98.88 159 ALA B C 1
ATOM 3118 O O . ALA B 1 159 ? -4.793 -6.688 5.652 1 98.88 159 ALA B O 1
ATOM 3119 N N . THR B 1 160 ? -5.078 -4.621 6.547 1 98.94 160 THR B N 1
ATOM 3120 C CA . THR B 1 160 ? -3.781 -4.129 6.102 1 98.94 160 THR B CA 1
ATOM 3121 C C . THR B 1 160 ? -2.65 -4.93 6.742 1 98.94 160 THR B C 1
ATOM 3123 O O . THR B 1 160 ? -1.672 -5.273 6.074 1 98.94 160 THR B O 1
ATOM 3126 N N . LEU B 1 161 ? -2.789 -5.219 7.988 1 98.69 161 LEU B N 1
ATOM 3127 C CA . LEU B 1 161 ? -1.788 -6.02 8.68 1 98.69 161 LEU B CA 1
ATOM 3128 C C . LEU B 1 161 ? -1.691 -7.414 8.062 1 98.69 161 LEU B C 1
ATOM 3130 O O . LEU B 1 161 ? -0.595 -7.887 7.754 1 98.69 161 LEU B O 1
ATOM 3134 N N . TRP B 1 162 ? -2.793 -8.062 7.828 1 98.62 162 TRP B N 1
ATOM 3135 C CA . TRP B 1 162 ? -2.809 -9.406 7.27 1 98.62 162 TRP B CA 1
ATOM 3136 C C . TRP B 1 162 ? -2.172 -9.43 5.883 1 98.62 162 TRP B C 1
ATOM 3138 O O . TRP B 1 162 ? -1.257 -10.219 5.625 1 98.62 162 TRP B O 1
ATOM 3148 N N . TYR B 1 163 ? -2.598 -8.57 5.035 1 98.75 163 TYR B N 1
ATOM 3149 C CA . TYR B 1 163 ? -2.137 -8.617 3.654 1 98.75 163 TYR B CA 1
ATOM 3150 C C . TYR B 1 163 ? -0.746 -8.016 3.518 1 98.75 163 TYR B C 1
ATOM 3152 O O . TYR B 1 163 ? -0.043 -8.266 2.537 1 98.75 163 TYR B O 1
ATOM 3160 N N . GLY B 1 164 ? -0.342 -7.129 4.52 1 98.81 164 GLY B N 1
ATOM 3161 C CA . GLY B 1 164 ? 1.047 -6.699 4.566 1 98.81 164 GLY B CA 1
ATOM 3162 C C . GLY B 1 164 ? 2.014 -7.84 4.828 1 98.81 164 GLY B C 1
ATOM 3163 O O . GLY B 1 164 ? 3.039 -7.961 4.152 1 98.81 164 GLY B O 1
ATOM 3164 N N . VAL B 1 165 ? 1.641 -8.656 5.773 1 98.69 165 VAL B N 1
ATOM 3165 C CA . VAL B 1 165 ? 2.461 -9.82 6.09 1 98.69 165 VAL B CA 1
ATOM 3166 C C . VAL B 1 165 ? 2.434 -10.805 4.922 1 98.69 165 VAL B C 1
ATOM 3168 O O . VAL B 1 165 ? 3.477 -11.312 4.504 1 98.69 165 VAL B O 1
ATOM 3171 N N . ASP B 1 166 ? 1.277 -11.031 4.391 1 98.56 166 ASP B N 1
ATOM 3172 C CA . ASP B 1 166 ? 1.106 -11.961 3.283 1 98.56 166 ASP B CA 1
ATOM 3173 C C . ASP B 1 166 ? 1.94 -11.539 2.076 1 98.56 166 ASP B C 1
ATOM 3175 O O . ASP B 1 166 ? 2.654 -12.352 1.489 1 98.56 166 ASP B O 1
ATOM 3179 N N . THR B 1 167 ? 1.82 -10.258 1.716 1 98.69 167 THR B N 1
ATOM 3180 C CA . THR B 1 167 ? 2.58 -9.734 0.586 1 98.69 167 THR B CA 1
ATOM 3181 C C . THR B 1 167 ? 4.078 -9.859 0.836 1 98.69 167 THR B C 1
ATOM 3183 O O . THR B 1 167 ? 4.844 -10.18 -0.078 1 98.69 167 THR B O 1
ATOM 3186 N N . THR B 1 168 ? 4.52 -9.641 2.066 1 98.81 168 THR B N 1
ATOM 3187 C CA . THR B 1 168 ? 5.93 -9.719 2.426 1 98.81 168 THR B CA 1
ATOM 3188 C C . THR B 1 168 ? 6.465 -11.133 2.238 1 98.81 168 THR B C 1
ATOM 3190 O O . THR B 1 168 ? 7.496 -11.336 1.596 1 98.81 168 THR B O 1
ATOM 3193 N N . VAL B 1 169 ? 5.727 -12.141 2.67 1 98.56 169 VAL B N 1
ATOM 3194 C CA . VAL B 1 169 ? 6.211 -13.516 2.59 1 98.56 169 VAL B CA 1
ATOM 3195 C C . VAL B 1 169 ? 6.078 -14.031 1.158 1 98.56 169 VAL B C 1
ATOM 3197 O O . VAL B 1 169 ? 6.852 -14.883 0.723 1 98.56 169 VAL B O 1
ATOM 3200 N N . ASP B 1 170 ? 5.129 -13.453 0.446 1 98.62 170 ASP B N 1
ATOM 3201 C CA . ASP B 1 170 ? 4.887 -13.867 -0.935 1 98.62 170 ASP B CA 1
ATOM 3202 C C . ASP B 1 170 ? 6.016 -13.391 -1.853 1 98.62 170 ASP B C 1
ATOM 3204 O O . ASP B 1 170 ? 6.418 -14.117 -2.768 1 98.62 170 ASP B O 1
ATOM 3208 N N . TYR B 1 171 ? 6.555 -12.172 -1.54 1 98.69 171 TYR B N 1
ATOM 3209 C CA . TYR B 1 171 ? 7.32 -11.586 -2.637 1 98.69 171 TYR B CA 1
ATOM 3210 C C . TYR B 1 171 ? 8.68 -11.094 -2.15 1 98.69 171 TYR B C 1
ATOM 3212 O O . TYR B 1 171 ? 9.57 -10.82 -2.955 1 98.69 171 TYR B O 1
ATOM 3220 N N . PHE B 1 172 ? 8.891 -11.008 -0.776 1 98.75 172 PHE B N 1
ATOM 3221 C CA . PHE B 1 172 ? 10.086 -10.289 -0.357 1 98.75 172 PHE B CA 1
ATOM 3222 C C . PHE B 1 172 ? 10.922 -11.141 0.593 1 98.75 172 PHE B C 1
ATOM 3224 O O . PHE B 1 172 ? 12.133 -11.289 0.4 1 98.75 172 PHE B O 1
ATOM 3231 N N . ILE B 1 173 ? 10.234 -11.656 1.64 1 98.31 173 ILE B N 1
ATOM 3232 C CA . ILE B 1 173 ? 10.93 -12.367 2.707 1 98.31 173 ILE B CA 1
ATOM 3233 C C . ILE B 1 173 ? 10.25 -13.711 2.959 1 98.31 173 ILE B C 1
ATOM 3235 O O . ILE B 1 173 ? 9.242 -13.781 3.66 1 98.31 173 ILE B O 1
ATOM 3239 N N . PRO B 1 174 ? 10.711 -14.828 2.475 1 95.81 174 PRO B N 1
ATOM 3240 C CA . PRO B 1 174 ? 10.016 -16.109 2.547 1 95.81 174 PRO B CA 1
ATOM 3241 C C . PRO B 1 174 ? 10.008 -16.703 3.955 1 95.81 174 PRO B C 1
ATOM 3243 O O . PRO B 1 174 ? 9.266 -17.656 4.227 1 95.81 174 PRO B O 1
ATOM 3246 N N . VAL B 1 175 ? 10.742 -16.188 4.918 1 96.5 175 VAL B N 1
ATOM 3247 C CA . VAL B 1 175 ? 10.859 -16.547 6.328 1 96.5 175 VAL B CA 1
ATOM 3248 C C . VAL B 1 175 ? 11.305 -18 6.453 1 96.5 175 VAL B C 1
ATOM 3250 O O . VAL B 1 175 ? 12.289 -18.297 7.145 1 96.5 175 VAL B O 1
ATOM 3253 N N . ARG B 1 176 ? 10.547 -19 5.844 1 97 176 ARG B N 1
ATOM 3254 C CA . ARG B 1 176 ? 10.867 -20.422 5.762 1 97 176 ARG B CA 1
ATOM 3255 C C . ARG B 1 176 ? 10.617 -20.969 4.359 1 97 176 ARG B C 1
ATOM 3257 O O . ARG B 1 176 ? 9.539 -20.75 3.793 1 97 176 ARG B O 1
ATOM 3264 N N . GLY B 1 177 ? 11.625 -21.672 3.885 1 95.06 177 GLY B N 1
ATOM 3265 C CA . GLY B 1 177 ? 11.484 -22.203 2.539 1 95.06 177 GLY B CA 1
ATOM 3266 C C . GLY B 1 177 ? 11.711 -21.156 1.46 1 95.06 177 GLY B C 1
ATOM 3267 O O . GLY B 1 177 ? 12.727 -20.453 1.467 1 95.06 177 GLY B O 1
ATOM 3268 N N . ASP B 1 178 ? 10.719 -21.016 0.533 1 95.62 178 ASP B N 1
ATOM 3269 C CA . ASP B 1 178 ? 10.766 -20.109 -0.608 1 95.62 178 ASP B CA 1
ATOM 3270 C C . ASP B 1 178 ? 9.672 -19.047 -0.506 1 95.62 178 ASP B C 1
ATOM 3272 O O . ASP B 1 178 ? 8.875 -19.062 0.435 1 95.62 178 ASP B O 1
ATOM 3276 N N . LEU B 1 179 ? 9.711 -18.109 -1.434 1 97.69 179 LEU B N 1
ATOM 3277 C CA . LEU B 1 179 ? 8.594 -17.188 -1.53 1 97.69 179 LEU B CA 1
ATOM 3278 C C . LEU B 1 179 ? 7.273 -17.922 -1.693 1 97.69 179 LEU B C 1
ATOM 3280 O O . LEU B 1 179 ? 7.227 -18.984 -2.34 1 97.69 179 LEU B O 1
ATOM 3284 N N . HIS B 1 180 ? 6.172 -17.391 -1.184 1 97.5 180 HIS B N 1
ATOM 3285 C CA . HIS B 1 180 ? 4.953 -18.172 -1.021 1 97.5 180 HIS B CA 1
ATOM 3286 C C . HIS B 1 180 ? 3.871 -17.719 -1.997 1 97.5 180 HIS B C 1
ATOM 3288 O O . HIS B 1 180 ? 2.725 -18.172 -1.912 1 97.5 180 HIS B O 1
ATOM 3294 N N . HIS B 1 181 ? 4.242 -16.75 -2.898 1 97.88 181 HIS B N 1
ATOM 3295 C CA . HIS B 1 181 ? 3.258 -16.391 -3.91 1 97.88 181 HIS B CA 1
ATOM 3296 C C . HIS B 1 181 ? 2.855 -17.594 -4.746 1 97.88 181 HIS B C 1
ATOM 3298 O O . HIS B 1 181 ? 3.598 -18.578 -4.82 1 97.88 181 HIS B O 1
ATOM 3304 N N . THR B 1 182 ? 1.617 -17.531 -5.336 1 97.31 182 THR 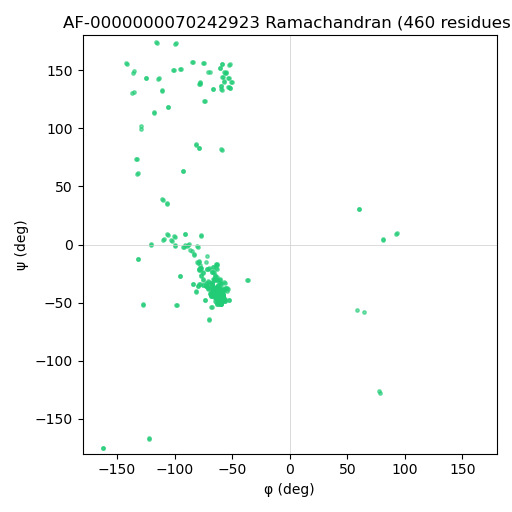B N 1
ATOM 3305 C CA . THR B 1 182 ? 1.129 -18.594 -6.219 1 97.31 182 THR B CA 1
ATOM 3306 C C . THR B 1 182 ? 2.135 -18.875 -7.328 1 97.31 182 THR B C 1
ATOM 3308 O O . THR B 1 182 ? 2.74 -17.953 -7.875 1 97.31 182 THR B O 1
ATOM 3311 N N . PHE B 1 183 ? 2.279 -20.094 -7.703 1 96.5 183 PHE B N 1
ATOM 3312 C CA . PHE B 1 183 ? 3.203 -20.5 -8.758 1 96.5 183 PHE B CA 1
ATOM 3313 C C . PHE B 1 183 ? 2.984 -19.672 -10.016 1 96.5 183 PHE B C 1
ATOM 3315 O O . PHE B 1 183 ? 1.846 -19.453 -10.438 1 96.5 183 PHE B O 1
ATOM 3322 N N . LEU B 1 184 ? 4.023 -19.234 -10.578 1 97.12 184 LEU B N 1
ATOM 3323 C CA . LEU B 1 184 ? 4.016 -18.562 -11.867 1 97.12 184 LEU B CA 1
ATOM 3324 C C . LEU B 1 184 ? 4.301 -19.531 -13 1 97.12 184 LEU B C 1
ATOM 3326 O O . LEU B 1 184 ? 4.941 -20.562 -12.781 1 97.12 184 LEU B O 1
ATOM 3330 N N . PRO B 1 185 ? 3.789 -19.266 -14.18 1 97 185 PRO B N 1
ATOM 3331 C CA . PRO B 1 185 ? 4.035 -20.156 -15.312 1 97 185 PRO B CA 1
ATOM 3332 C C . PRO B 1 185 ? 5.43 -19.984 -15.906 1 97 185 PRO B C 1
ATOM 3334 O O . PRO B 1 185 ? 5.699 -20.484 -17 1 97 185 PRO B O 1
ATOM 3337 N N . ALA B 1 186 ? 6.285 -19.188 -15.242 1 97.38 186 ALA B N 1
ATOM 3338 C CA . ALA B 1 186 ? 7.676 -18.953 -15.617 1 97.38 186 ALA B CA 1
ATOM 3339 C C . ALA B 1 186 ? 8.57 -18.859 -14.383 1 97.38 186 ALA B C 1
ATOM 3341 O O . ALA B 1 186 ? 8.086 -18.609 -13.281 1 97.38 186 ALA B O 1
ATOM 3342 N N . ASP B 1 187 ? 9.875 -19.156 -14.656 1 97.31 187 ASP B N 1
ATOM 3343 C CA . ASP B 1 187 ? 10.836 -18.906 -13.578 1 97.31 187 ASP B CA 1
ATOM 3344 C C . ASP B 1 187 ? 10.781 -17.453 -13.109 1 97.31 187 ASP B C 1
ATOM 3346 O O . ASP B 1 187 ? 10.594 -16.547 -13.922 1 97.31 187 ASP B O 1
ATOM 3350 N N . ARG B 1 188 ? 11.023 -17.25 -11.906 1 97.31 188 ARG B N 1
ATOM 3351 C CA . ARG B 1 188 ? 10.945 -15.914 -11.32 1 97.31 188 ARG B CA 1
ATOM 3352 C C . ARG B 1 188 ? 11.922 -14.953 -12 1 97.31 188 ARG B C 1
ATOM 3354 O O . ARG B 1 188 ? 11.641 -13.758 -12.117 1 97.31 188 ARG B O 1
ATOM 3361 N N . GLU B 1 189 ? 12.992 -15.422 -12.484 1 96.88 189 GLU B N 1
ATOM 3362 C CA . GLU B 1 189 ? 14.031 -14.586 -13.078 1 96.88 189 GLU B CA 1
ATOM 3363 C C . GLU B 1 189 ? 13.836 -14.438 -14.578 1 96.88 189 GLU B C 1
ATOM 3365 O O . GLU B 1 189 ? 14.578 -13.703 -15.242 1 96.88 189 GLU B O 1
ATOM 3370 N N . ALA B 1 190 ? 12.82 -15.102 -15.078 1 97.81 190 ALA B N 1
ATOM 3371 C CA . ALA B 1 190 ? 12.57 -15.008 -16.516 1 97.81 190 ALA B CA 1
ATOM 3372 C C . ALA B 1 190 ? 12.312 -13.562 -16.938 1 97.81 190 ALA B C 1
ATOM 3374 O O . ALA B 1 190 ? 11.586 -12.836 -16.266 1 97.81 190 ALA B O 1
ATOM 3375 N N . ALA B 1 191 ? 12.945 -13.188 -18.094 1 97.12 191 ALA B N 1
ATOM 3376 C CA . ALA B 1 191 ? 12.789 -11.836 -18.625 1 97.12 191 ALA B CA 1
ATOM 3377 C C . ALA B 1 191 ? 11.352 -11.586 -19.094 1 97.12 191 ALA B C 1
ATOM 3379 O O . ALA B 1 191 ? 10.758 -12.445 -19.75 1 97.12 191 ALA B O 1
ATOM 3380 N N . MET B 1 192 ? 10.836 -10.484 -18.719 1 97 192 MET B N 1
ATOM 3381 C CA . MET B 1 192 ? 9.508 -10.031 -19.109 1 97 192 MET B CA 1
ATOM 3382 C C . MET B 1 192 ? 9.586 -8.68 -19.812 1 97 192 MET B C 1
ATOM 3384 O O . MET B 1 192 ? 10.648 -8.281 -20.297 1 97 192 MET B O 1
ATOM 3388 N N . PHE B 1 193 ? 8.508 -8.031 -20 1 95.5 193 PHE B N 1
ATOM 3389 C CA . PHE B 1 193 ? 8.469 -6.762 -20.719 1 95.5 193 PHE B CA 1
ATOM 3390 C C . PHE B 1 193 ? 9.031 -5.633 -19.859 1 95.5 193 PHE B C 1
ATOM 3392 O O . PHE B 1 193 ? 9.125 -5.754 -18.641 1 95.5 193 PHE B O 1
ATOM 3399 N N . LEU B 1 194 ? 9.5 -4.582 -20.516 1 96.25 194 LEU B N 1
ATOM 3400 C CA . LEU B 1 194 ? 9.953 -3.34 -19.891 1 96.25 194 LEU B CA 1
ATOM 3401 C C . LEU B 1 194 ? 11.109 -3.6 -18.938 1 96.25 194 LEU B C 1
ATOM 3403 O O . LEU B 1 194 ? 11.219 -2.947 -17.891 1 96.25 194 LEU B O 1
ATOM 3407 N N . GLY B 1 195 ? 11.898 -4.602 -19.234 1 96 195 GLY B N 1
ATOM 3408 C CA . GLY B 1 195 ? 13.109 -4.891 -18.484 1 96 195 GLY B CA 1
ATOM 3409 C C . GLY B 1 195 ? 12.844 -5.652 -17.203 1 96 195 GLY B C 1
ATOM 3410 O O . GLY B 1 195 ? 13.766 -5.961 -16.453 1 96 195 GLY B O 1
ATOM 3411 N N . ALA B 1 196 ? 11.586 -6.055 -16.938 1 97.69 196 ALA B N 1
ATOM 3412 C CA . ALA B 1 196 ? 11.219 -6.738 -15.703 1 97.69 196 ALA B CA 1
ATOM 3413 C C . ALA B 1 196 ? 11.484 -8.242 -15.812 1 97.69 196 ALA B C 1
ATOM 3415 O O . ALA B 1 196 ? 11.648 -8.773 -16.906 1 97.69 196 ALA B O 1
ATOM 3416 N N . ASP B 1 197 ? 11.641 -8.891 -14.68 1 97.94 197 ASP B N 1
ATOM 3417 C CA . ASP B 1 197 ? 11.555 -10.352 -14.641 1 97.94 197 ASP B CA 1
ATOM 3418 C C . ASP B 1 197 ? 10.18 -10.805 -14.156 1 97.94 197 ASP B C 1
ATOM 3420 O O . ASP B 1 197 ? 9.328 -9.977 -13.82 1 97.94 197 ASP B O 1
ATOM 3424 N N . ALA B 1 198 ? 9.906 -12.031 -14.203 1 98.62 198 ALA B N 1
ATOM 3425 C CA . ALA B 1 198 ? 8.586 -12.578 -13.891 1 98.62 198 ALA B CA 1
ATOM 3426 C C . ALA B 1 198 ? 8.172 -12.234 -12.469 1 98.62 198 ALA B C 1
ATOM 3428 O O . ALA B 1 198 ? 7.016 -11.891 -12.219 1 98.62 198 ALA B O 1
ATOM 3429 N N . LEU B 1 199 ? 9.078 -12.352 -11.539 1 98.69 199 LEU B N 1
ATOM 3430 C CA . LEU B 1 199 ? 8.766 -12.023 -10.148 1 98.69 199 LEU B CA 1
ATOM 3431 C C . LEU B 1 199 ? 8.383 -10.555 -10.008 1 98.69 199 LEU B C 1
ATOM 3433 O O . LEU B 1 199 ? 7.43 -10.219 -9.305 1 98.69 199 LEU B O 1
ATOM 3437 N N . GLY B 1 200 ? 9.18 -9.711 -10.656 1 98.75 200 GLY B N 1
ATOM 3438 C CA . GLY B 1 200 ? 8.883 -8.289 -10.609 1 98.75 200 GLY B CA 1
ATOM 3439 C C . GLY B 1 200 ? 7.508 -7.941 -11.148 1 98.75 200 GLY B C 1
ATOM 3440 O O . GLY B 1 200 ? 6.793 -7.125 -10.562 1 98.75 200 GLY B O 1
ATOM 3441 N N . VAL B 1 201 ? 7.125 -8.539 -12.25 1 98.81 201 VAL B N 1
ATOM 3442 C CA . VAL B 1 201 ? 5.824 -8.305 -12.859 1 98.81 201 VAL B CA 1
ATOM 3443 C C . VAL B 1 201 ? 4.715 -8.758 -11.922 1 98.81 201 VAL B C 1
ATOM 3445 O O . VAL B 1 201 ? 3.736 -8.039 -11.703 1 98.81 201 VAL B O 1
ATOM 3448 N N . ALA B 1 202 ? 4.863 -9.938 -11.367 1 98.81 202 ALA B N 1
ATOM 3449 C CA . ALA B 1 202 ? 3.873 -10.469 -10.438 1 98.81 202 ALA B CA 1
ATOM 3450 C C . ALA B 1 202 ? 3.779 -9.609 -9.18 1 98.81 202 ALA B C 1
ATOM 3452 O O . ALA B 1 202 ? 2.682 -9.297 -8.719 1 98.81 202 ALA B O 1
ATOM 3453 N N . ALA B 1 203 ? 4.934 -9.211 -8.625 1 98.88 203 ALA B N 1
ATOM 3454 C CA . ALA B 1 203 ? 4.988 -8.422 -7.402 1 98.88 203 ALA B CA 1
ATOM 3455 C C . ALA B 1 203 ? 4.379 -7.039 -7.617 1 98.88 203 ALA B C 1
ATOM 3457 O O . ALA B 1 203 ? 3.672 -6.523 -6.75 1 98.88 203 ALA B O 1
ATOM 3458 N N . ALA B 1 204 ? 4.672 -6.441 -8.789 1 98.88 204 ALA B N 1
ATOM 3459 C CA . ALA B 1 204 ? 4.102 -5.137 -9.102 1 98.88 204 ALA B CA 1
ATOM 3460 C C . ALA B 1 204 ? 2.578 -5.172 -9.023 1 98.88 204 ALA B C 1
ATOM 3462 O O . ALA B 1 204 ? 1.964 -4.305 -8.391 1 98.88 204 ALA B O 1
ATOM 3463 N N . GLY B 1 205 ? 1.969 -6.195 -9.664 1 98.88 205 GLY B N 1
ATOM 3464 C CA . GLY B 1 205 ? 0.521 -6.328 -9.617 1 98.88 205 GLY B CA 1
ATOM 3465 C C . GLY B 1 205 ? -0.014 -6.5 -8.211 1 98.88 205 GLY B C 1
ATOM 3466 O O . GLY B 1 205 ? -0.986 -5.844 -7.824 1 98.88 205 GLY B O 1
ATOM 3467 N N . ALA B 1 206 ? 0.612 -7.328 -7.391 1 98.88 206 ALA B N 1
ATOM 3468 C CA . ALA B 1 206 ? 0.17 -7.613 -6.027 1 98.88 206 ALA B CA 1
ATOM 3469 C C . ALA B 1 206 ? 0.25 -6.367 -5.152 1 98.88 206 ALA B C 1
ATOM 3471 O O . ALA B 1 206 ? -0.696 -6.043 -4.434 1 98.88 206 ALA B O 1
ATOM 3472 N N . VAL B 1 207 ? 1.361 -5.66 -5.242 1 98.94 207 VAL B N 1
ATOM 3473 C CA . VAL B 1 207 ? 1.615 -4.504 -4.387 1 98.94 207 VAL B CA 1
ATOM 3474 C C . VAL B 1 207 ? 0.665 -3.367 -4.758 1 98.94 207 VAL B C 1
ATOM 3476 O O . VAL B 1 207 ? 0.068 -2.738 -3.879 1 98.94 207 VAL B O 1
ATOM 3479 N N . LEU B 1 208 ? 0.496 -3.119 -6.047 1 98.88 208 LEU B N 1
ATOM 3480 C CA . LEU B 1 208 ? -0.365 -2.018 -6.461 1 98.88 208 LEU B CA 1
ATOM 3481 C C . LEU B 1 208 ? -1.82 -2.299 -6.102 1 98.88 208 LEU B C 1
ATOM 3483 O O . LEU B 1 208 ? -2.545 -1.396 -5.676 1 98.88 208 LEU B O 1
ATOM 3487 N N . LEU B 1 209 ? -2.268 -3.498 -6.242 1 98.94 209 LEU B N 1
ATOM 3488 C CA . LEU B 1 209 ? -3.635 -3.852 -5.871 1 98.94 209 LEU B CA 1
ATOM 3489 C C . LEU B 1 209 ? -3.83 -3.756 -4.363 1 98.94 209 LEU B C 1
ATOM 3491 O O . LEU B 1 209 ? -4.914 -3.4 -3.893 1 98.94 209 LEU B O 1
ATOM 3495 N N . PHE B 1 210 ? -2.773 -4.133 -3.59 1 98.94 210 PHE B N 1
ATOM 3496 C CA . PHE B 1 210 ? -2.805 -3.992 -2.139 1 98.94 210 PHE B CA 1
ATOM 3497 C C . PHE B 1 210 ? -2.975 -2.531 -1.741 1 98.94 210 PHE B C 1
ATOM 3499 O O . PHE B 1 210 ? -3.867 -2.193 -0.961 1 98.94 210 PHE B O 1
ATOM 3506 N N . VAL B 1 211 ? -2.213 -1.657 -2.348 1 98.94 211 VAL B N 1
ATOM 3507 C CA . VAL B 1 211 ? -2.26 -0.226 -2.07 1 98.94 211 VAL B CA 1
ATOM 3508 C C . VAL B 1 211 ? -3.625 0.333 -2.465 1 98.94 211 VAL B C 1
ATOM 3510 O O . VAL B 1 211 ? -4.234 1.092 -1.709 1 98.94 211 VAL B O 1
ATOM 3513 N N . VAL B 1 212 ? -4.129 -0.036 -3.605 1 98.69 212 VAL B N 1
ATOM 3514 C CA . VAL B 1 212 ? -5.426 0.42 -4.102 1 98.69 212 VAL B CA 1
ATOM 3515 C C . VAL B 1 212 ? -6.531 -0.035 -3.154 1 98.69 212 VAL B C 1
ATOM 3517 O O . VAL B 1 212 ? -7.508 0.688 -2.936 1 98.69 212 VAL B O 1
ATOM 3520 N N . SER B 1 213 ? -6.375 -1.219 -2.605 1 98.88 213 SER B N 1
ATOM 3521 C CA . SER B 1 213 ? -7.383 -1.736 -1.685 1 98.88 213 SER B CA 1
ATOM 3522 C C . SER B 1 213 ? -7.465 -0.885 -0.422 1 98.88 213 SER B C 1
ATOM 3524 O O . SER B 1 213 ? -8.555 -0.578 0.055 1 98.88 213 SER B O 1
ATOM 3526 N N . VAL B 1 214 ? -6.309 -0.538 0.135 1 98.94 214 VAL B N 1
ATOM 3527 C CA . VAL B 1 214 ? -6.285 0.322 1.314 1 98.94 214 VAL B CA 1
ATOM 3528 C C . VAL B 1 214 ? -6.938 1.664 0.987 1 98.94 214 VAL B C 1
ATOM 3530 O O . VAL B 1 214 ? -7.793 2.145 1.733 1 98.94 214 VAL B O 1
ATOM 3533 N N . TYR B 1 215 ? -6.574 2.236 -0.133 1 98.88 215 TYR B N 1
ATOM 3534 C CA . TYR B 1 215 ? -7.074 3.537 -0.568 1 98.88 215 TYR B CA 1
ATOM 3535 C C . TYR B 1 215 ? -8.578 3.502 -0.778 1 98.88 215 TYR B C 1
ATOM 3537 O O . TYR B 1 215 ? -9.305 4.367 -0.279 1 98.88 215 TYR B O 1
ATOM 3545 N N . LEU B 1 216 ? -9.07 2.5 -1.489 1 98.75 216 LEU B N 1
ATOM 3546 C CA . LEU B 1 216 ? -10.492 2.41 -1.809 1 98.75 216 LEU B CA 1
ATOM 3547 C C . LEU B 1 216 ? -11.32 2.184 -0.547 1 98.75 216 LEU B C 1
ATOM 3549 O O . LEU B 1 216 ? -12.383 2.783 -0.383 1 98.75 216 LEU B O 1
ATOM 3553 N N . ALA B 1 217 ? -10.852 1.319 0.343 1 98.75 217 ALA B N 1
ATOM 3554 C CA . ALA B 1 217 ? -11.602 1.018 1.56 1 98.75 217 ALA B CA 1
ATOM 3555 C C . ALA B 1 217 ? -11.781 2.266 2.42 1 98.75 217 ALA B C 1
ATOM 3557 O O . ALA B 1 217 ? -12.898 2.607 2.807 1 98.75 217 ALA B O 1
ATOM 3558 N N . LEU B 1 218 ? -10.703 3 2.631 1 98.75 218 LEU B N 1
ATOM 3559 C CA . LEU B 1 218 ? -10.781 4.156 3.518 1 98.75 218 LEU B CA 1
ATOM 3560 C C . LEU B 1 218 ? -11.5 5.316 2.836 1 98.75 218 LEU B C 1
ATOM 3562 O O . LEU B 1 218 ? -12.195 6.094 3.496 1 98.75 218 LEU B O 1
ATOM 3566 N N . THR B 1 219 ? -11.297 5.453 1.519 1 98.5 219 THR B N 1
ATOM 3567 C CA . THR B 1 219 ? -12.023 6.488 0.789 1 98.5 219 THR B CA 1
ATOM 3568 C C . THR B 1 219 ? -13.523 6.211 0.811 1 98.5 219 THR B C 1
ATOM 3570 O O . THR B 1 219 ? -14.336 7.137 0.883 1 98.5 219 THR B O 1
ATOM 3573 N N . THR B 1 220 ? -13.898 4.945 0.722 1 97.94 220 THR B N 1
ATOM 3574 C CA . THR B 1 220 ? -15.305 4.57 0.834 1 97.94 220 THR B CA 1
ATOM 3575 C C . THR B 1 220 ? -15.852 4.941 2.207 1 97.94 220 THR B C 1
ATOM 3577 O O . THR B 1 220 ? -16.953 5.484 2.312 1 97.94 220 THR B O 1
ATOM 3580 N N . HIS B 1 221 ? -15.125 4.656 3.256 1 97.69 221 HIS B N 1
ATOM 3581 C CA . HIS B 1 221 ? -15.523 5.039 4.605 1 97.69 221 HIS B CA 1
ATOM 3582 C C . HIS B 1 221 ? -15.719 6.547 4.715 1 97.69 221 HIS B C 1
ATOM 3584 O O . HIS B 1 221 ? -16.703 7.012 5.285 1 97.69 221 HIS B O 1
ATOM 3590 N N . VAL B 1 222 ? -14.805 7.328 4.164 1 97.06 222 VAL B N 1
ATOM 3591 C CA . VAL B 1 222 ? -14.852 8.789 4.191 1 97.06 222 VAL B CA 1
ATOM 3592 C C . VAL B 1 222 ? -16.125 9.273 3.494 1 97.06 222 VAL B C 1
ATOM 3594 O O . VAL B 1 222 ? -16.828 10.133 4.02 1 97.06 222 VAL B O 1
ATOM 3597 N N . ALA B 1 223 ? -16.344 8.711 2.348 1 95.81 223 ALA B N 1
ATOM 3598 C CA . ALA B 1 223 ? -17.531 9.102 1.581 1 95.81 223 ALA B CA 1
ATOM 3599 C C . ALA B 1 223 ? -18.812 8.797 2.35 1 95.81 223 ALA B C 1
ATOM 3601 O O . ALA B 1 223 ? -19.766 9.578 2.324 1 95.81 223 ALA B O 1
ATOM 3602 N N . THR B 1 224 ? -18.844 7.73 2.99 1 92.75 224 THR B N 1
ATOM 3603 C CA . THR B 1 224 ? -20 7.336 3.781 1 92.75 224 THR B CA 1
ATOM 3604 C C . THR B 1 224 ? -20.203 8.297 4.953 1 92.75 224 THR B C 1
ATOM 3606 O O . THR B 1 224 ? -21.344 8.695 5.242 1 92.75 224 THR B O 1
ATOM 3609 N N . LEU B 1 225 ? -19.141 8.656 5.605 1 91.69 225 LEU B N 1
ATOM 3610 C CA . LEU B 1 225 ? -19.203 9.594 6.723 1 91.69 225 LEU B CA 1
ATOM 3611 C C . LEU B 1 225 ? -19.734 10.945 6.258 1 91.69 225 LEU B C 1
ATOM 3613 O O . LEU B 1 225 ? -20.531 11.578 6.953 1 91.69 225 LEU B O 1
ATOM 3617 N N . ARG B 1 226 ? -19.328 11.367 5.145 1 90.12 226 ARG B N 1
ATOM 3618 C CA . ARG B 1 226 ? -19.75 12.664 4.613 1 90.12 226 ARG B CA 1
ATOM 3619 C C . ARG B 1 226 ? -21.25 12.664 4.309 1 90.12 226 ARG B C 1
ATOM 3621 O O . ARG B 1 226 ? -21.938 13.656 4.562 1 90.12 226 ARG B O 1
ATOM 3628 N N . GLN B 1 227 ? -21.672 11.633 3.799 1 86.69 227 GLN B N 1
ATOM 3629 C CA . GLN B 1 227 ? -23.094 11.523 3.475 1 86.69 227 GLN B CA 1
ATOM 3630 C C . GLN B 1 227 ? -23.938 11.516 4.738 1 86.69 227 GLN B C 1
ATOM 3632 O O . GLN B 1 227 ? -25.016 12.125 4.77 1 86.69 227 GLN B O 1
ATOM 3637 N N . ARG B 1 228 ? -23.469 10.922 5.711 1 81.94 228 ARG B N 1
ATOM 3638 C CA . ARG B 1 228 ? -24.219 10.844 6.961 1 81.94 228 ARG B CA 1
ATOM 3639 C C . ARG B 1 228 ? -24.234 12.195 7.668 1 81.94 228 ARG B C 1
ATOM 3641 O O . ARG B 1 228 ? -25.203 12.523 8.359 1 81.94 228 ARG B O 1
ATOM 3648 N N . SER B 1 229 ? -23.172 12.922 7.52 1 82.06 229 SER B N 1
ATOM 3649 C CA . SER B 1 229 ? -23.109 14.242 8.133 1 82.06 229 SER B CA 1
ATOM 3650 C C . SER B 1 229 ? -24.031 15.234 7.414 1 82.06 229 SER B C 1
ATOM 3652 O O . SER B 1 229 ? -24.609 16.125 8.047 1 82.06 229 SER B O 1
ATOM 3654 N N . THR B 1 230 ? -24.141 15.078 6.168 1 77.69 230 THR B N 1
ATOM 3655 C CA . THR B 1 230 ? -24.984 15.977 5.398 1 77.69 230 THR B CA 1
ATOM 3656 C C . THR B 1 230 ? -26.453 15.648 5.617 1 77.69 230 THR B C 1
ATOM 3658 O O . THR B 1 230 ? -27.312 16.531 5.543 1 77.69 230 THR B O 1
ATOM 3661 N N . ALA B 1 231 ? -26.703 14.445 5.859 1 76.75 231 ALA B N 1
ATOM 3662 C CA . ALA B 1 231 ? -28.094 14.016 6.086 1 76.75 231 ALA B CA 1
ATOM 3663 C C . ALA B 1 231 ? -28.547 14.375 7.496 1 76.75 231 ALA B C 1
ATOM 3665 O O . ALA B 1 231 ? -29.75 14.531 7.738 1 76.75 231 ALA B O 1
ATOM 3666 N N . ALA B 1 232 ? -27.734 14.609 8.445 1 63.88 232 ALA B N 1
ATOM 3667 C CA . ALA B 1 232 ? -28.125 14.984 9.797 1 63.88 232 ALA B CA 1
ATOM 3668 C C . ALA B 1 232 ? -28.328 16.484 9.906 1 63.88 232 ALA B C 1
ATOM 3670 O O . ALA B 1 232 ? -27.719 17.266 9.18 1 63.88 232 ALA B O 1
#

pLDDT: mean 95.3, std 7.57, range [42.72, 98.94]

=== Feature glossary ===
The record interleaves many kinds of information about one protein. Here is each kind framed as the question it answers.

Q: Are the domains correctly placed relative to each other?
A: Predicted aligned error is AlphaFold's pairwise confidence. Unlike pLDDT (per-residue), PAE is per-residue-pair and captures whether two parts of the structure are correctly placed relative to each other. Units are ångströms of expected positional error.

Q: Which residues are in helices, strands, or loops?
A: Eight-state secondary structure (DSSP): H is the canonical α-helix, G the tighter 3₁₀-helix, I the wider π-helix; E/B are β-structure, T and S are turns and bends, and '-' is everything else. DSSP derives these from the pattern of main-chain N–H···O=C hydrogen bonds, not from the sequence.

Q: What if only a Cα trace is available?
A: P-SEA three-state annotation labels each residue as helix, strand, or coil based purely on the geometry of the Cα trace. It serves as a fallback when the full backbone (and thus DSSP) is unavailable.

Q: What are the backbone torsion angles?
A: φ (phi) and ψ (psi) are the two rotatable backbone dihedrals per residue: φ is the C(i-1)–N–Cα–C torsion, ψ is the N–Cα–C–N(i+1) torsion, both in degrees on (−180°, 180°]. α-helical residues cluster near (−60°, −45°); β-strand residues near (−120°, +130°). A Ramachandran plot is simply a scatter of (φ, ψ) for every residue.

Q: What known structures does this most resemble?
A: Structural nearest neighbors (via Foldseek easy-search vs the PDB). Reported per hit: target PDB id, E-value, and alignment TM-score. A TM-score above ~0.5 is the conventional threshold for 'same fold'.

Q: What family and function is it annotated with?
A: Database cross-references. InterPro integrates a dozen domain/family signature databases into unified entries with residue-range hits. GO terms attach function/process/location labels with evidence codes. CATH codes position the fold in a four-level structural taxonomy. Organism is the NCBI-taxonomy species name.

Q: Which residues are buried vs exposed?
A: Solvent accessibility: the surface area of each residue that a 1.4 Å water probe can touch, in Å². When only backbone atoms are present the absolute values are lower than full-atom SASA (side chains contribute most of the area) and are flagged as backbone-only.

Q: What do the diagnostic plots show?
A: Three diagnostic plots accompany the record. The Cα contact map visualizes the tertiary structure as a 2D adjacency matrix (8 Å cutoff, sequence-local contacts suppressed). The Ramachandran plot shows the distribution of backbone (φ, ψ) torsions, with points in the α and β basins reflecting secondary structure content. The PAE plot shows AlphaFold's inter-residue confidence as a color matrix.

Q: What is the amino-acid chain?
A: The amino-acid sequence is the protein's primary structure: the linear order of residues from the N-terminus to the C-terminus, written in one-letter code. Everything else here — the 3D coordinates, the secondary structure, the domain annotations — is ultimately a consequence of this string.

Q: What do the rendered images show?
A: The six renders are orthographic views along the three Cartesian axes in both directions. Representation (cartoon, sticks, or surface) and color scheme (sequence-rainbow or by-chain) vary across proteins so the training set covers all the common visualization conventions.

Q: Where is each backbone atom in 3D?
A: The mmCIF table is the protein's shape written out atom by atom. For each backbone N, Cα, C, and carbonyl O, it records an (x, y, z) coordinate triple in Å plus the residue type, chain letter, and residue number.

Q: How mobile is each atom in the crystal?
A: For experimental (PDB) structures, the B-factor (temperature factor) quantifies the positional spread of each atom in the crystal — a combination of thermal vibration and static disorder — in units of Å². High B-factors mark flexible loops or poorly resolved regions; low B-factors mark the rigid, well-ordered core.

Q: How big and how compact is the whole molecule?
A: Three whole-structure scalars: the radius of gyration (RMS distance of Cα from centroid, in Å), the count of Cα–Cα contacts (pairs closer than 8 Å and separated by more than four residues in sequence — i.e. tertiary, not local, contacts), and the bounding-box dimensions. Together they distinguish compact globular folds from extended fibres or disordered chains.

Q: What does the local fold look like, residue by residue?
A: A 3Di character summarizes, for each residue, the relative orientation of the Cα frame of its nearest spatial neighbor. Because it encodes fold topology rather than chemistry, 3Di alignments detect remote structural similarity that sequence alignment misses.

Q: How confident is the AlphaFold model at each residue?
A: For AlphaFold models, the B-factor field carries pLDDT — the model's own estimate of local accuracy on a 0–100 scale. Regions with pLDDT<50 should be treated as essentially unmodeled; they often correspond to intrinsically disordered segments.